Protein AF-0000000085013659 (afdb_homodimer)

Nearest PDB structures (foldseek):
  4tq3-assembly1_A  TM=6.970E-01  e=4.248E-05  Archaeoglobus fulgidus DSM 4304
  4tq4-assembly3_C  TM=6.842E-01  e=4.248E-05  Archaeoglobus fulgidus DSM 4304
  4tq5-assembly1_A  TM=7.243E-01  e=3.484E-04  Archaeoglobus fulgidus DSM 4304
  4tq6-assembly2_B  TM=6.553E-01  e=1.242E-04  Archaeoglobus fulgidus DSM 4304
  4tq6-assembly1_A  TM=6.505E-01  e=8.288E-04  Archaeoglobus fulgidus DSM 4304

Organism: Deinococcus geothermalis (strain DSM 11300 / CIP 105573 / AG-3a) (NCBI:txid319795)

Structure (mmCIF, N/CA/C/O backbone):
data_AF-0000000085013659-model_v1
#
loop_
_entity.id
_entity.type
_entity.pdbx_description
1 polymer 'Lycopene elongase'
#
loop_
_atom_site.group_PDB
_atom_site.id
_atom_site.type_symbol
_atom_site.label_atom_id
_atom_site.label_alt_id
_atom_site.label_comp_id
_atom_site.label_asym_id
_atom_site.label_entity_id
_atom_site.label_seq_id
_atom_site.pdbx_PDB_ins_code
_atom_site.Cartn_x
_atom_site.Cartn_y
_atom_site.Cartn_z
_atom_site.occupancy
_atom_site.B_iso_or_equiv
_atom_site.auth_seq_id
_atom_site.auth_comp_id
_atom_site.auth_asym_id
_atom_site.auth_atom_id
_atom_site.pdbx_PDB_model_num
ATOM 1 N N . MET A 1 1 ? -22.797 16.391 44.75 1 25.23 1 MET A N 1
ATOM 2 C CA . MET A 1 1 ? -21.688 16.531 43.812 1 25.23 1 MET A CA 1
ATOM 3 C C . MET A 1 1 ? -21.375 15.203 43.125 1 25.23 1 MET A C 1
ATOM 5 O O . MET A 1 1 ? -21.062 14.219 43.781 1 25.23 1 MET A O 1
ATOM 9 N N . ARG A 1 2 ? -21.969 14.898 42.031 1 40.66 2 ARG A N 1
ATOM 10 C CA . ARG A 1 2 ? -21.703 13.656 41.312 1 40.66 2 ARG A CA 1
ATOM 11 C C . ARG A 1 2 ? -20.219 13.492 41.031 1 40.66 2 ARG A C 1
ATOM 13 O O . ARG A 1 2 ? -19.547 14.438 40.594 1 40.66 2 ARG A O 1
ATOM 20 N N . PRO A 1 3 ? -19.656 12.555 41.625 1 37.06 3 PRO A N 1
ATOM 21 C CA . PRO A 1 3 ? -18.234 12.43 41.375 1 37.06 3 PRO A CA 1
ATOM 22 C C . PRO A 1 3 ? -17.875 12.672 39.906 1 37.06 3 PRO A C 1
ATOM 24 O O . PRO A 1 3 ? -18.703 12.406 39 1 37.06 3 PRO A O 1
ATOM 27 N N . LEU A 1 4 ? -17.078 13.695 39.594 1 38.84 4 LEU A N 1
ATOM 28 C CA . LEU A 1 4 ? -16.531 13.898 38.25 1 38.84 4 LEU A CA 1
ATOM 29 C C . LEU A 1 4 ? -15.953 12.594 37.688 1 38.84 4 LEU A C 1
ATOM 31 O O . LEU A 1 4 ? -14.961 12.078 38.219 1 38.84 4 LEU A O 1
ATOM 35 N N . THR A 1 5 ? -16.703 11.641 37.438 1 41.66 5 THR A N 1
ATOM 36 C CA . THR A 1 5 ? -16.188 10.445 36.75 1 41.66 5 THR A CA 1
ATOM 37 C C . THR A 1 5 ? -15.141 10.828 35.719 1 41.66 5 THR A C 1
ATOM 39 O O . THR A 1 5 ? -15.391 11.695 34.875 1 41.66 5 THR A O 1
ATOM 42 N N . LEU A 1 6 ? -13.914 10.789 36.031 1 45.34 6 LEU A N 1
ATOM 43 C CA . LEU A 1 6 ? -12.828 10.969 35.062 1 45.34 6 LEU A CA 1
ATOM 44 C C . LEU A 1 6 ? -13.188 10.367 33.719 1 45.34 6 LEU A C 1
ATOM 46 O O . LEU A 1 6 ? -13.742 9.266 33.656 1 45.34 6 LEU A O 1
ATOM 50 N N . PRO A 1 7 ? -13.383 11.234 32.812 1 53.53 7 PRO A N 1
ATOM 51 C CA . PRO A 1 7 ? -13.758 10.688 31.484 1 53.53 7 PRO A CA 1
ATOM 52 C C . PRO A 1 7 ? -12.953 9.445 31.109 1 53.53 7 PRO A C 1
ATOM 54 O O . PRO A 1 7 ? -11.781 9.336 31.469 1 53.53 7 PRO A O 1
ATOM 57 N N . ALA A 1 8 ? -13.508 8.43 30.984 1 61.38 8 ALA A N 1
ATOM 58 C CA . ALA A 1 8 ? -12.969 7.125 30.609 1 61.38 8 ALA A CA 1
ATOM 59 C C . ALA A 1 8 ? -11.93 7.266 29.5 1 61.38 8 ALA A C 1
ATOM 61 O O . ALA A 1 8 ? -12.125 8.016 28.547 1 61.38 8 ALA A O 1
ATOM 62 N N . ARG A 1 9 ? -10.602 7.043 29.844 1 81.69 9 ARG A N 1
ATOM 63 C CA . ARG A 1 9 ? -9.477 7.066 28.906 1 81.69 9 ARG A CA 1
ATOM 64 C C . ARG A 1 9 ? -9.766 6.207 27.672 1 81.69 9 ARG A C 1
ATOM 66 O O . ARG A 1 9 ? -10.336 5.121 27.797 1 81.69 9 ARG A O 1
ATOM 73 N N . LEU A 1 10 ? -9.555 6.836 26.531 1 87.62 10 LEU A N 1
ATOM 74 C CA . LEU A 1 10 ? -9.711 6.109 25.266 1 87.62 10 LEU A CA 1
ATOM 75 C C . LEU A 1 10 ? -8.648 5.027 25.125 1 87.62 10 LEU A C 1
ATOM 77 O O . LEU A 1 10 ? -7.449 5.316 25.219 1 87.62 10 LEU A O 1
ATOM 81 N N . PRO A 1 11 ? -9.039 3.828 25.047 1 88.75 11 PRO A N 1
ATOM 82 C CA . PRO A 1 11 ? -8.055 2.748 24.922 1 88.75 11 PRO A CA 1
ATOM 83 C C . PRO A 1 11 ? -7.156 2.92 23.703 1 88.75 11 PRO A C 1
ATOM 85 O O . PRO A 1 11 ? -7.562 3.52 22.703 1 88.75 11 PRO A O 1
ATOM 88 N N . LEU A 1 12 ? -5.934 2.377 23.781 1 89.56 12 LEU A N 1
ATOM 89 C CA . LEU A 1 12 ? -4.93 2.473 22.719 1 89.56 12 LEU A CA 1
ATOM 90 C C . LEU A 1 12 ? -5.461 1.899 21.406 1 89.56 12 LEU A C 1
ATOM 92 O O . LEU A 1 12 ? -5.227 2.465 20.344 1 89.56 12 LEU A O 1
ATOM 96 N N . ARG A 1 13 ? -6.121 0.868 21.5 1 83.81 13 ARG A N 1
ATOM 97 C CA . ARG A 1 13 ? -6.66 0.223 20.312 1 83.81 13 ARG A CA 1
ATOM 98 C C . ARG A 1 13 ? -7.609 1.156 19.562 1 83.81 13 ARG A C 1
ATOM 100 O O . ARG A 1 13 ? -7.652 1.157 18.328 1 83.81 13 ARG A O 1
ATOM 107 N N . ARG A 1 14 ? -8.383 1.853 20.266 1 86.88 14 ARG A N 1
ATOM 108 C CA . ARG A 1 14 ? -9.32 2.799 19.672 1 86.88 14 ARG A CA 1
ATOM 109 C C . ARG A 1 14 ? -8.586 3.986 19.062 1 86.88 14 ARG A C 1
ATOM 111 O O . ARG A 1 14 ? -8.945 4.457 17.984 1 86.88 14 ARG A O 1
ATOM 118 N N . MET A 1 15 ? -7.586 4.438 19.781 1 92.94 15 MET A N 1
ATOM 119 C CA . MET A 1 15 ? -6.766 5.523 19.25 1 92.94 15 MET A CA 1
ATOM 120 C C . MET A 1 15 ? -6.117 5.121 17.922 1 92.94 15 MET A C 1
ATOM 122 O O . MET A 1 15 ? -6.07 5.91 16.984 1 92.94 15 MET A O 1
ATOM 126 N N . LEU A 1 16 ? -5.676 3.895 17.859 1 90.81 16 LEU A N 1
ATOM 127 C CA . LEU A 1 16 ? -5.059 3.377 16.641 1 90.81 16 LEU A CA 1
ATOM 128 C C . LEU A 1 16 ? -6.082 3.289 15.508 1 90.81 16 LEU A C 1
ATOM 130 O O . LEU A 1 16 ? -5.781 3.643 14.367 1 90.81 16 LEU A O 1
ATOM 134 N N . ALA A 1 17 ? -7.238 2.896 15.844 1 87.38 17 ALA A N 1
ATOM 135 C CA . ALA A 1 17 ? -8.289 2.811 14.836 1 87.38 17 ALA A CA 1
ATOM 136 C C . ALA A 1 17 ? -8.633 4.191 14.281 1 87.38 17 ALA A C 1
ATOM 138 O O . ALA A 1 17 ? -8.758 4.367 13.07 1 87.38 17 ALA A O 1
ATOM 139 N N . VAL A 1 18 ? -8.727 5.125 15.141 1 91.44 18 VAL A N 1
ATOM 140 C CA . VAL A 1 18 ? -9.078 6.488 14.766 1 91.44 18 VAL A CA 1
ATOM 141 C C . VAL A 1 18 ? -7.961 7.094 13.914 1 91.44 18 VAL A C 1
ATOM 143 O O . VAL A 1 18 ? -8.219 7.859 12.984 1 91.44 18 VAL A O 1
ATOM 146 N N . SER A 1 19 ? -6.734 6.715 14.172 1 95.19 19 SER A N 1
ATOM 147 C CA . SER A 1 19 ? -5.582 7.312 13.508 1 95.19 19 SER A CA 1
ATOM 148 C C . SER A 1 19 ? -5.395 6.73 12.109 1 95.19 19 SER A C 1
ATOM 150 O O . SER A 1 19 ? -4.59 7.238 11.32 1 95.19 19 SER A O 1
ATOM 152 N N . ARG A 1 20 ? -6.008 5.641 11.758 1 92.12 20 ARG A N 1
ATOM 153 C CA . ARG A 1 20 ? -6.008 5.055 10.422 1 92.12 20 ARG A CA 1
ATOM 154 C C . ARG A 1 20 ? -4.594 4.695 9.984 1 92.12 20 ARG A C 1
ATOM 156 O O . ARG A 1 20 ? -4.086 5.242 9 1 92.12 20 ARG A O 1
ATOM 163 N N . PRO A 1 21 ? -4.066 3.676 10.547 1 93.12 21 PRO A N 1
ATOM 164 C CA . PRO A 1 21 ? -2.662 3.318 10.328 1 93.12 21 PRO A CA 1
ATOM 165 C C . PRO A 1 21 ? -2.342 3.082 8.852 1 93.12 21 PRO A C 1
ATOM 167 O O . PRO A 1 21 ? -1.226 3.361 8.406 1 93.12 21 PRO A O 1
ATOM 170 N N . ALA A 1 22 ? -3.277 2.652 8.047 1 90.81 22 ALA A N 1
ATOM 171 C CA . ALA A 1 22 ? -3.049 2.387 6.633 1 90.81 22 ALA A CA 1
ATOM 172 C C . ALA A 1 22 ? -2.66 3.662 5.891 1 90.81 22 ALA A C 1
ATOM 174 O O . ALA A 1 22 ? -2.051 3.605 4.82 1 90.81 22 ALA A O 1
ATOM 175 N N . LEU A 1 23 ? -2.936 4.793 6.488 1 95 23 LEU A N 1
ATOM 176 C CA . LEU A 1 23 ? -2.736 6.059 5.797 1 95 23 LEU A CA 1
ATOM 177 C C . LEU A 1 23 ? -1.517 6.793 6.344 1 95 23 LEU A C 1
ATOM 179 O O . LEU A 1 23 ? -1.165 7.871 5.859 1 95 23 LEU A O 1
ATOM 183 N N . TRP A 1 24 ? -0.796 6.156 7.293 1 96.5 24 TRP A N 1
ATOM 184 C CA . TRP A 1 24 ? 0.339 6.816 7.93 1 96.5 24 TRP A CA 1
ATOM 185 C C . TRP A 1 24 ? 1.454 7.074 6.922 1 96.5 24 TRP A C 1
ATOM 187 O O . TRP A 1 24 ? 2.305 7.941 7.137 1 96.5 24 TRP A O 1
ATOM 197 N N . VAL A 1 25 ? 1.409 6.305 5.797 1 96.62 25 VAL A N 1
ATOM 198 C CA . VAL A 1 25 ? 2.426 6.484 4.77 1 96.62 25 VAL A CA 1
ATOM 199 C C . VAL A 1 25 ? 2.379 7.918 4.242 1 96.62 25 VAL A C 1
ATOM 201 O O . VAL A 1 25 ? 3.404 8.477 3.842 1 96.62 25 VAL A O 1
ATOM 204 N N . ASN A 1 26 ? 1.246 8.57 4.324 1 97.12 26 ASN A N 1
ATOM 205 C CA . ASN A 1 26 ? 1.078 9.922 3.797 1 97.12 26 ASN A CA 1
ATOM 206 C C . ASN A 1 26 ? 1.789 10.953 4.664 1 97.12 26 ASN A C 1
ATOM 208 O O . ASN A 1 26 ? 2.008 12.086 4.234 1 97.12 26 ASN A O 1
ATOM 212 N N . THR A 1 27 ? 2.111 10.609 5.883 1 98.06 27 THR A N 1
ATOM 213 C CA . THR A 1 27 ? 2.814 11.523 6.781 1 98.06 27 THR A CA 1
ATOM 214 C C . THR A 1 27 ? 4.238 11.039 7.035 1 98.06 27 THR A C 1
ATOM 216 O O . THR A 1 27 ? 5.203 11.711 6.664 1 98.06 27 THR A O 1
ATOM 219 N N . VAL A 1 28 ? 4.371 9.82 7.434 1 97.44 28 VAL A N 1
ATOM 220 C CA . VAL A 1 28 ? 5.684 9.258 7.738 1 97.44 28 VAL A CA 1
ATOM 221 C C . VAL A 1 28 ? 6.488 9.102 6.449 1 97.44 28 VAL A C 1
ATOM 223 O O . VAL A 1 28 ? 7.688 9.398 6.422 1 97.44 28 VAL A O 1
ATOM 226 N N . GLY A 1 29 ? 5.855 8.609 5.441 1 97.62 29 GLY A N 1
ATOM 227 C CA . GLY A 1 29 ? 6.527 8.414 4.168 1 97.62 29 GLY A CA 1
ATOM 228 C C . GLY A 1 29 ? 7.066 9.703 3.574 1 97.62 29 GLY A C 1
ATOM 229 O O . GLY A 1 29 ? 8.148 9.711 2.979 1 97.62 29 GLY A O 1
ATOM 230 N N . THR A 1 30 ? 6.328 10.742 3.752 1 98.12 30 THR A N 1
ATOM 231 C CA . THR A 1 30 ? 6.75 12.047 3.254 1 98.12 30 THR A CA 1
ATOM 232 C C . THR A 1 30 ? 7.992 12.531 4 1 98.12 30 THR A C 1
ATOM 234 O O . THR A 1 30 ? 8.906 13.094 3.395 1 98.12 30 THR A O 1
ATOM 237 N N . LEU A 1 31 ? 8.031 12.32 5.277 1 98.56 31 LEU A N 1
ATOM 238 C CA . LEU A 1 31 ? 9.203 12.695 6.059 1 98.56 31 LEU A CA 1
ATOM 239 C C . LEU A 1 31 ? 10.43 11.898 5.621 1 98.56 31 LEU A C 1
ATOM 241 O O . LEU A 1 31 ? 11.516 12.461 5.461 1 98.56 31 LEU A O 1
ATOM 245 N N . VAL A 1 32 ? 10.281 10.617 5.43 1 97.88 32 VAL A N 1
ATOM 246 C CA . VAL A 1 32 ? 11.383 9.742 5.051 1 97.88 32 VAL A CA 1
ATOM 247 C C . VAL A 1 32 ? 11.922 10.148 3.68 1 97.88 32 VAL A C 1
ATOM 249 O O . VAL A 1 32 ? 13.133 10.219 3.477 1 97.88 32 VAL A O 1
ATOM 252 N N . THR A 1 33 ? 11.039 10.43 2.811 1 97.81 33 THR A N 1
ATOM 253 C CA . THR A 1 33 ? 11.461 10.883 1.489 1 97.81 33 THR A CA 1
ATOM 254 C C . THR A 1 33 ? 12.242 12.188 1.587 1 97.81 33 THR A C 1
ATOM 256 O O . THR A 1 33 ? 13.25 12.367 0.896 1 97.81 33 THR A O 1
ATOM 259 N N . GLY A 1 34 ? 11.766 13.078 2.465 1 98.31 34 GLY A N 1
ATOM 260 C CA . GLY A 1 34 ? 12.492 14.312 2.699 1 98.31 34 GLY A CA 1
ATOM 261 C C . GLY A 1 34 ? 13.883 14.086 3.25 1 98.31 34 GLY A C 1
ATOM 262 O O . GLY A 1 34 ? 14.828 14.781 2.869 1 98.31 34 GLY A O 1
ATOM 263 N N . LEU A 1 35 ? 13.977 13.164 4.129 1 98 35 LEU A N 1
ATOM 264 C CA . LEU A 1 35 ? 15.289 12.812 4.676 1 98 35 LEU A CA 1
ATOM 265 C C . LEU A 1 35 ? 16.219 12.336 3.574 1 98 35 LEU A C 1
ATOM 267 O O . LEU A 1 35 ? 17.375 12.773 3.494 1 98 35 LEU A O 1
ATOM 271 N N . TRP A 1 36 ? 15.703 11.492 2.732 1 97.19 36 TRP A N 1
ATOM 272 C CA . TRP A 1 36 ? 16.516 10.969 1.643 1 97.19 36 TRP A CA 1
ATOM 273 C C . TRP A 1 36 ? 16.891 12.07 0.661 1 97.19 36 TRP A C 1
ATOM 275 O O . TRP A 1 36 ? 18.031 12.133 0.202 1 97.19 36 TRP A O 1
ATOM 285 N N . LEU A 1 37 ? 16.016 12.961 0.4 1 97 37 LEU A N 1
ATOM 286 C CA . LEU A 1 37 ? 16.266 14.047 -0.542 1 97 37 LEU A CA 1
ATOM 287 C C . LEU A 1 37 ? 17.266 15.047 0.032 1 97 37 LEU A C 1
ATOM 289 O O . LEU A 1 37 ? 17.859 15.82 -0.71 1 97 37 LEU A O 1
ATOM 293 N N . SER A 1 38 ? 17.391 15.016 1.34 1 96.44 38 SER A N 1
ATOM 294 C CA . SER A 1 38 ? 18.359 15.898 1.979 1 96.44 38 SER A CA 1
ATOM 295 C C . SER A 1 38 ? 19.766 15.289 1.973 1 96.44 38 SER A C 1
ATOM 297 O O . SER A 1 38 ? 20.719 15.906 2.441 1 96.44 38 SER A O 1
ATOM 299 N N . GLY A 1 39 ? 19.828 14.078 1.529 1 94.38 39 GLY A N 1
ATOM 300 C CA . GLY A 1 39 ? 21.141 13.445 1.377 1 94.38 39 GLY A CA 1
ATOM 301 C C . GLY A 1 39 ? 21.453 12.461 2.484 1 94.38 39 GLY A C 1
ATOM 302 O O . GLY A 1 39 ? 22.578 11.945 2.559 1 94.38 39 GLY A O 1
ATOM 303 N N . HIS A 1 40 ? 20.438 12.25 3.309 1 93.62 40 HIS A N 1
ATOM 304 C CA . HIS A 1 40 ? 20.656 11.336 4.422 1 93.62 40 HIS A CA 1
ATOM 305 C C . HIS A 1 40 ? 19.797 10.086 4.297 1 93.62 40 HIS A C 1
ATOM 307 O O . HIS A 1 40 ? 18.562 10.18 4.211 1 93.62 40 HIS A O 1
ATOM 313 N N . LEU A 1 41 ? 20.422 8.984 4.297 1 91.25 41 LEU A N 1
ATOM 314 C CA . LEU A 1 41 ? 19.672 7.734 4.332 1 91.25 41 LEU A CA 1
ATOM 315 C C . LEU A 1 41 ? 19.078 7.5 5.715 1 91.25 41 LEU A C 1
ATOM 317 O O . LEU A 1 41 ? 17.922 7.094 5.836 1 91.25 41 LEU A O 1
ATOM 321 N N . LEU A 1 42 ? 19.875 7.734 6.648 1 89.44 42 LEU A N 1
ATOM 322 C CA . LEU A 1 42 ? 19.516 7.645 8.062 1 89.44 42 LEU A CA 1
ATOM 323 C C . LEU A 1 42 ? 20.125 8.805 8.852 1 89.44 42 LEU A C 1
ATOM 325 O O . LEU A 1 42 ? 21.031 9.477 8.367 1 89.44 42 LEU A O 1
ATOM 329 N N . THR A 1 43 ? 19.5 9.109 9.922 1 94.94 43 THR A N 1
ATOM 330 C CA . THR A 1 43 ? 20.047 10.117 10.82 1 94.94 43 THR A CA 1
ATOM 331 C C . THR A 1 43 ? 19.75 9.758 12.273 1 94.94 43 THR A C 1
ATOM 333 O O . THR A 1 43 ? 18.812 9.016 12.562 1 94.94 43 THR A O 1
ATOM 336 N N . LEU A 1 44 ? 20.625 10.172 13.133 1 95.25 44 LEU A N 1
ATOM 337 C CA . LEU A 1 44 ? 20.422 9.977 14.562 1 95.25 44 LEU A CA 1
ATOM 338 C C . LEU A 1 44 ? 20.078 11.297 15.25 1 95.25 44 LEU A C 1
ATOM 340 O O . LEU A 1 44 ? 20.031 11.367 16.484 1 95.25 44 LEU A O 1
ATOM 344 N N . GLN A 1 45 ? 19.859 12.273 14.43 1 96.81 45 GLN A N 1
ATOM 345 C CA . GLN A 1 45 ? 19.469 13.562 14.992 1 96.81 45 GLN A CA 1
ATOM 346 C C . GLN A 1 45 ? 18.156 13.438 15.773 1 96.81 45 GLN A C 1
ATOM 348 O O . GLN A 1 45 ? 17.141 13.023 15.227 1 96.81 45 GLN A O 1
ATOM 353 N N . PRO A 1 46 ? 18.125 13.773 17.016 1 97.62 46 PRO A N 1
ATOM 354 C CA . PRO A 1 46 ? 16.969 13.531 17.891 1 97.62 46 PRO A CA 1
ATOM 355 C C . PRO A 1 46 ? 15.703 14.211 17.391 1 97.62 46 PRO A C 1
ATOM 357 O O . PRO A 1 46 ? 14.609 13.656 17.547 1 97.62 46 PRO A O 1
ATOM 360 N N . GLY A 1 47 ? 15.836 15.375 16.891 1 98.12 47 GLY A N 1
ATOM 361 C CA . GLY A 1 47 ? 14.672 16.062 16.359 1 98.12 47 GLY A CA 1
ATOM 362 C C . GLY A 1 47 ? 13.984 15.305 15.242 1 98.12 47 GLY A C 1
ATOM 363 O O . GLY A 1 47 ? 12.758 15.18 15.234 1 98.12 47 GLY A O 1
ATOM 364 N N . VAL A 1 48 ? 14.82 14.812 14.312 1 98.12 48 VAL A N 1
ATOM 365 C CA . VAL A 1 48 ? 14.258 14.094 13.172 1 98.12 48 VAL A CA 1
ATOM 366 C C . VAL A 1 48 ? 13.688 12.758 13.641 1 98.12 48 VAL A C 1
ATOM 368 O O . VAL A 1 48 ? 12.633 12.32 13.164 1 98.12 48 VAL A O 1
ATOM 371 N N . LEU A 1 49 ? 14.336 12.133 14.547 1 98.12 49 LEU A N 1
ATOM 372 C CA . LEU A 1 49 ? 13.844 10.875 15.102 1 98.12 49 LEU A CA 1
ATOM 373 C C . LEU A 1 49 ? 12.508 11.078 15.805 1 98.12 49 LEU A C 1
ATOM 375 O O . LEU A 1 49 ? 11.594 10.266 15.648 1 98.12 49 LEU A O 1
ATOM 379 N N . LEU A 1 50 ? 12.414 12.109 16.578 1 98.56 50 LEU A N 1
ATOM 380 C CA . LEU A 1 50 ? 11.164 12.406 17.281 1 98.56 50 LEU A CA 1
ATOM 381 C C . LEU A 1 50 ? 10.062 12.75 16.281 1 98.56 50 LEU A C 1
ATOM 383 O O . LEU A 1 50 ? 8.891 12.422 16.516 1 98.56 50 LEU A O 1
ATOM 387 N N . LEU A 1 51 ? 10.445 13.461 15.203 1 98.69 51 LEU A N 1
ATOM 388 C CA . LEU A 1 51 ? 9.484 13.742 14.148 1 98.69 51 LEU A CA 1
ATOM 389 C C . LEU A 1 51 ? 8.906 12.445 13.57 1 98.69 51 LEU A C 1
ATOM 391 O O . LEU A 1 51 ? 7.711 12.359 13.297 1 98.69 51 LEU A O 1
ATOM 395 N N . LEU A 1 52 ? 9.766 11.5 13.328 1 98.12 52 LEU A N 1
ATOM 396 C CA . LEU A 1 52 ? 9.336 10.219 12.789 1 98.12 52 LEU A CA 1
ATOM 397 C C . LEU A 1 52 ? 8.281 9.578 13.695 1 98.12 52 LEU A C 1
ATOM 399 O O . LEU A 1 52 ? 7.258 9.086 13.211 1 98.12 52 LEU A O 1
ATOM 403 N N . VAL A 1 53 ? 8.477 9.625 14.961 1 98.06 53 VAL A N 1
ATOM 404 C CA . VAL A 1 53 ? 7.535 9.055 15.922 1 98.06 53 VAL A CA 1
ATOM 405 C C . VAL A 1 53 ? 6.258 9.891 15.945 1 98.06 53 VAL A C 1
ATOM 407 O O . VAL A 1 53 ? 5.152 9.344 15.93 1 98.06 53 VAL A O 1
ATOM 410 N N . TYR A 1 54 ? 6.398 11.141 15.969 1 98.75 54 TYR A N 1
ATOM 411 C CA . TYR A 1 54 ? 5.266 12.055 16.078 1 98.75 54 TYR A CA 1
ATOM 412 C C . TYR A 1 54 ? 4.312 11.875 14.898 1 98.75 54 TYR A C 1
ATOM 414 O O . TYR A 1 54 ? 3.094 11.938 15.062 1 98.75 54 TYR A O 1
ATOM 422 N N . LEU A 1 55 ? 4.879 11.648 13.703 1 98.62 55 LEU A N 1
ATOM 423 C CA . LEU A 1 55 ? 4.082 11.609 12.477 1 98.62 55 LEU A CA 1
ATOM 424 C C . LEU A 1 55 ? 3.4 10.258 12.312 1 98.62 55 LEU A C 1
ATOM 426 O O . LEU A 1 55 ? 2.736 10.008 11.305 1 98.62 55 LEU A O 1
ATOM 430 N N . THR A 1 56 ? 3.52 9.391 13.281 1 97.62 56 THR A N 1
ATOM 431 C CA . THR A 1 56 ? 2.752 8.148 13.32 1 97.62 56 THR A CA 1
ATOM 432 C C . THR A 1 56 ? 1.448 8.344 14.086 1 97.62 56 THR A C 1
ATOM 434 O O . THR A 1 56 ? 0.545 9.047 13.617 1 97.62 56 THR A O 1
ATOM 437 N N . LEU A 1 57 ? 1.348 7.879 15.266 1 97.44 57 LEU A N 1
ATOM 438 C CA . LEU A 1 57 ? 0.096 7.836 16.016 1 97.44 57 LEU A CA 1
ATOM 439 C C . LEU A 1 57 ? -0.316 9.234 16.453 1 97.44 57 LEU A C 1
ATOM 441 O O . LEU A 1 57 ? -1.44 9.672 16.203 1 97.44 57 LEU A O 1
ATOM 445 N N . PRO A 1 58 ? 0.555 10.055 17.094 1 98.44 58 PRO A N 1
ATOM 446 C CA . PRO A 1 58 ? 0.073 11.328 17.625 1 98.44 58 PRO A CA 1
ATOM 447 C C . PRO A 1 58 ? -0.481 12.25 16.547 1 98.44 58 PRO A C 1
ATOM 449 O O . PRO A 1 58 ? -1.589 12.773 16.688 1 98.44 58 PRO A O 1
ATOM 452 N N . PHE A 1 59 ? 0.259 12.43 15.516 1 98.75 59 PHE A N 1
ATOM 453 C CA . PHE A 1 59 ? -0.108 13.367 14.461 1 98.75 59 PHE A CA 1
ATOM 454 C C . PHE A 1 59 ? -1.347 12.883 13.711 1 98.75 59 PHE A C 1
ATOM 456 O O . PHE A 1 59 ? -2.246 13.672 13.414 1 98.75 59 PHE A O 1
ATOM 463 N N . ASN A 1 60 ? -1.407 11.602 13.43 1 98.31 60 ASN A N 1
ATOM 464 C CA . ASN A 1 60 ? -2.549 11.078 12.688 1 98.31 60 ASN A CA 1
ATOM 465 C C . ASN A 1 60 ? -3.797 11 13.562 1 98.31 60 ASN A C 1
ATOM 467 O O . ASN A 1 60 ? -4.918 11.109 13.062 1 98.31 60 ASN A O 1
ATOM 471 N N . LEU A 1 61 ? -3.604 10.805 14.844 1 97.62 61 LEU A N 1
ATOM 472 C CA . LEU A 1 61 ? -4.742 10.922 15.75 1 97.62 61 LEU A CA 1
ATOM 473 C C . LEU A 1 61 ? -5.316 12.336 15.711 1 97.62 61 LEU A C 1
ATOM 475 O O . LEU A 1 61 ? -6.531 12.516 15.82 1 97.62 61 LEU A O 1
ATOM 479 N N . LEU A 1 62 ? -4.434 13.273 15.648 1 98.06 62 LEU A N 1
ATOM 480 C CA . LEU A 1 62 ? -4.879 14.656 15.523 1 98.06 62 LEU A CA 1
ATOM 481 C C . LEU A 1 62 ? -5.629 14.875 14.219 1 98.06 62 LEU A C 1
ATOM 483 O O . LEU A 1 62 ? -6.738 15.422 14.211 1 98.06 62 LEU A O 1
ATOM 487 N N . ILE A 1 63 ? -5.086 14.453 13.094 1 97.44 63 ILE A N 1
ATOM 488 C CA . ILE A 1 63 ? -5.664 14.672 11.773 1 97.44 63 ILE A CA 1
ATOM 489 C C . ILE A 1 63 ? -7.043 14.023 11.703 1 97.44 63 ILE A C 1
ATOM 491 O O . ILE A 1 63 ? -8.047 14.711 11.469 1 97.44 63 ILE A O 1
ATOM 495 N N . TYR A 1 64 ? -7.109 12.805 11.945 1 94.94 64 TYR A N 1
ATOM 496 C CA . TYR A 1 64 ? -8.336 12.047 11.711 1 94.94 64 TYR A CA 1
ATOM 497 C C . TYR A 1 64 ? -9.258 12.133 12.922 1 94.94 64 TYR A C 1
ATOM 499 O O . TYR A 1 64 ? -10.484 12.07 12.781 1 94.94 64 TYR A O 1
ATOM 507 N N . GLY A 1 65 ? -8.695 12.25 14.094 1 95.19 65 GLY A N 1
ATOM 508 C CA . GLY A 1 65 ? -9.508 12.422 15.289 1 95.19 65 GLY A CA 1
ATOM 509 C C . GLY A 1 65 ? -10.312 13.703 15.289 1 95.19 65 GLY A C 1
ATOM 510 O O . GLY A 1 65 ? -11.5 13.703 15.617 1 95.19 65 GLY A O 1
ATOM 511 N N . LEU A 1 66 ? -9.641 14.789 14.953 1 94.81 66 LEU A N 1
ATOM 512 C CA . LEU A 1 66 ? -10.352 16.062 14.875 1 94.81 66 LEU A CA 1
ATOM 513 C C . LEU A 1 66 ? -11.445 16 13.812 1 94.81 66 LEU A C 1
ATOM 515 O O . LEU A 1 66 ? -12.531 16.562 14.008 1 94.81 66 LEU A O 1
ATOM 519 N N . ASN A 1 67 ? -11.117 15.344 12.766 1 92.06 67 ASN A N 1
ATOM 520 C CA . ASN A 1 67 ? -12.109 15.172 11.711 1 92.06 67 ASN A CA 1
ATOM 521 C C . ASN A 1 67 ? -13.312 14.375 12.195 1 92.06 67 ASN A C 1
ATOM 523 O O . ASN A 1 67 ? -14.461 14.773 11.961 1 92.06 67 ASN A O 1
ATOM 527 N N . ASP A 1 68 ? -13.062 13.32 12.844 1 90.06 68 ASP A N 1
ATOM 528 C CA . ASP A 1 68 ? -14.133 12.484 13.383 1 90.06 68 ASP A CA 1
ATOM 529 C C . ASP A 1 68 ? -14.938 13.234 14.445 1 90.06 68 ASP A C 1
ATOM 531 O O . ASP A 1 68 ? -16.156 13.07 14.539 1 90.06 68 ASP A O 1
ATOM 535 N N . LEU A 1 69 ? -14.32 14.023 15.25 1 89.69 69 LEU A N 1
ATOM 536 C CA . LEU A 1 69 ? -14.984 14.812 16.281 1 89.69 69 LEU A CA 1
ATOM 537 C C . LEU A 1 69 ? -15.93 15.836 15.656 1 89.69 69 LEU A C 1
ATOM 539 O O . LEU A 1 69 ? -17.047 16.016 16.141 1 89.69 69 LEU A O 1
ATOM 543 N N . ALA A 1 70 ? -15.484 16.391 14.672 1 87.81 70 ALA A N 1
ATOM 544 C CA . ALA A 1 70 ? -16.281 17.422 14.016 1 87.81 70 ALA A CA 1
ATOM 545 C C . ALA A 1 70 ? -17.469 16.828 13.289 1 87.81 70 ALA A C 1
ATOM 547 O O . ALA A 1 70 ? -18.531 17.453 13.172 1 87.81 70 ALA A O 1
ATOM 548 N N . ASP A 1 71 ? -17.328 15.609 12.812 1 83.06 71 ASP A N 1
ATOM 549 C CA . ASP A 1 71 ? -18.375 14.953 12.031 1 83.06 71 ASP A CA 1
ATOM 550 C C . ASP A 1 71 ? -19.328 14.172 12.938 1 83.06 71 ASP A C 1
ATOM 552 O O . ASP A 1 71 ? -20.266 13.531 12.453 1 83.06 71 ASP A O 1
ATOM 556 N N . ARG A 1 72 ? -19.172 14.148 14.117 1 75.19 72 ARG A N 1
ATOM 557 C CA . ARG A 1 72 ? -19.875 13.281 15.055 1 75.19 72 ARG A CA 1
ATOM 558 C C . ARG A 1 72 ? -21.375 13.469 14.938 1 75.19 72 ARG A C 1
ATOM 560 O O . ARG A 1 72 ? -22.141 12.492 14.953 1 75.19 72 ARG A O 1
ATOM 567 N N . GLU A 1 73 ? -21.75 14.656 14.859 1 63.94 73 GLU A N 1
ATOM 568 C CA . GLU A 1 73 ? -23.188 14.875 14.773 1 63.94 73 GLU A CA 1
ATOM 569 C C . GLU A 1 73 ? -23.75 14.367 13.453 1 63.94 73 GLU A C 1
ATOM 571 O O . GLU A 1 73 ? -24.828 13.758 13.422 1 63.94 73 GLU A O 1
ATOM 576 N N . GLU A 1 74 ? -23.016 14.547 12.414 1 62.12 74 GLU A N 1
ATOM 577 C CA . GLU A 1 74 ? -23.453 14.086 11.102 1 62.12 74 GLU A CA 1
ATOM 578 C C . GLU A 1 74 ? -23.344 12.57 10.992 1 62.12 74 GLU A C 1
ATOM 580 O O . GLU A 1 74 ? -24.203 11.93 10.367 1 62.12 74 GLU A O 1
ATOM 585 N N . ASP A 1 75 ? -22.406 12.008 11.578 1 60.69 75 ASP A N 1
ATOM 586 C CA . ASP A 1 75 ? -22.172 10.57 11.508 1 60.69 75 ASP A CA 1
ATOM 587 C C . ASP A 1 75 ? -23.234 9.805 12.289 1 60.69 75 ASP A C 1
ATOM 589 O O . ASP A 1 75 ? -23.594 8.68 11.914 1 60.69 75 ASP A O 1
ATOM 593 N N . ALA A 1 76 ? -23.719 10.344 13.242 1 56.91 76 ALA A N 1
ATOM 594 C CA . ALA A 1 76 ? -24.781 9.742 14.039 1 56.91 76 ALA A CA 1
ATOM 595 C C . ALA A 1 76 ? -26.047 9.578 13.219 1 56.91 76 ALA A C 1
ATOM 597 O O . ALA A 1 76 ? -26.844 8.672 13.469 1 56.91 76 ALA A O 1
ATOM 598 N N . LEU A 1 77 ? -26.094 10.375 12.273 1 51.16 77 LEU A N 1
ATOM 599 C CA . LEU A 1 77 ? -27.297 10.32 11.445 1 51.16 77 LEU A CA 1
ATOM 600 C C . LEU A 1 77 ? -27.094 9.383 10.258 1 51.16 77 LEU A C 1
ATOM 602 O O . LEU A 1 77 ? -28.078 8.977 9.617 1 51.16 77 LEU A O 1
ATOM 606 N N . SER A 1 78 ? -25.953 9.188 9.969 1 51.41 78 SER A N 1
ATOM 607 C CA . SER A 1 78 ? -25.672 8.438 8.742 1 51.41 78 SER A CA 1
ATOM 608 C C . SER A 1 78 ? -25.375 6.977 9.047 1 51.41 78 SER A C 1
ATOM 610 O O . SER A 1 78 ? -24.656 6.672 10.008 1 51.41 78 SER A O 1
ATOM 612 N N . ALA A 1 79 ? -26.234 6.168 8.711 1 45.12 79 ALA A N 1
ATOM 613 C CA . ALA A 1 79 ? -26.109 4.719 8.852 1 45.12 79 ALA A CA 1
ATOM 614 C C . ALA A 1 79 ? -24.781 4.23 8.273 1 45.12 79 ALA A C 1
ATOM 616 O O . ALA A 1 79 ? -24.297 3.156 8.641 1 45.12 79 ALA A O 1
ATOM 617 N N . ARG A 1 80 ? -24.391 4.93 7.34 1 42.88 80 ARG A N 1
ATOM 618 C CA . ARG A 1 80 ? -23.422 4.305 6.449 1 42.88 80 ARG A CA 1
ATOM 619 C C . ARG A 1 80 ? -22 4.477 6.98 1 42.88 80 ARG A C 1
ATOM 621 O O . ARG A 1 80 ? -21.047 3.98 6.387 1 42.88 80 ARG A O 1
ATOM 628 N N . LYS A 1 81 ? -21.766 5.477 8.039 1 45.12 81 LYS A N 1
ATOM 629 C CA . LYS A 1 81 ? -20.375 5.582 8.445 1 45.12 81 LYS A CA 1
ATOM 630 C C . LYS A 1 81 ? -19.953 4.387 9.297 1 45.12 81 LYS A C 1
ATOM 632 O O . LYS A 1 81 ? -20.688 3.965 10.188 1 45.12 81 LYS A O 1
ATOM 637 N N . GLY A 1 82 ? -19.094 3.422 8.781 1 43.41 82 GLY A N 1
ATOM 638 C CA . GLY A 1 82 ? -18.391 2.244 9.266 1 43.41 82 GLY A CA 1
ATOM 639 C C . GLY A 1 82 ? -17.25 1.808 8.359 1 43.41 82 GLY A C 1
ATOM 640 O O . GLY A 1 82 ? -17.141 2.291 7.227 1 43.41 82 GLY A O 1
ATOM 641 N N . GLY A 1 83 ? -16.078 1.555 8.875 1 40.34 83 GLY A N 1
ATOM 642 C CA . GLY A 1 83 ? -14.945 0.967 8.18 1 40.34 83 GLY A CA 1
ATOM 643 C C . GLY A 1 83 ? -13.859 1.973 7.855 1 40.34 83 GLY A C 1
ATOM 644 O O . GLY A 1 83 ? -13.406 2.711 8.734 1 40.34 83 GLY A O 1
ATOM 645 N N . TRP A 1 84 ? -13.555 2.055 6.418 1 40.5 84 TRP A N 1
ATOM 646 C CA . TRP A 1 84 ? -12.43 2.82 5.895 1 40.5 84 TRP A CA 1
ATOM 647 C C . TRP A 1 84 ? -12.703 4.32 5.98 1 40.5 84 TRP A C 1
ATOM 649 O O . TRP A 1 84 ? -11.781 5.129 5.918 1 40.5 84 TRP A O 1
ATOM 659 N N . GLN A 1 85 ? -13.859 4.734 6.129 1 47.94 85 GLN A N 1
ATOM 660 C CA . GLN A 1 85 ? -14.273 6.133 6.043 1 47.94 85 GLN A CA 1
ATOM 661 C C . GLN A 1 85 ? -14.352 6.77 7.426 1 47.94 85 GLN A C 1
ATOM 663 O O . GLN A 1 85 ? -14.672 7.957 7.555 1 47.94 85 GLN A O 1
ATOM 668 N N . GLY A 1 86 ? -13.883 6.215 8.422 1 55.16 86 G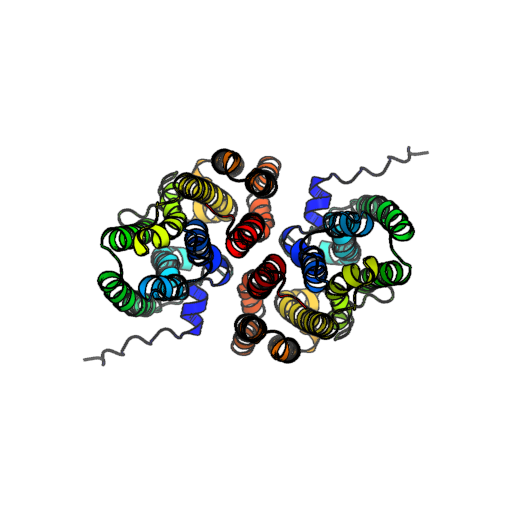LY A N 1
ATOM 669 C CA . GLY A 1 86 ? -13.906 6.863 9.719 1 55.16 86 GLY A CA 1
ATOM 670 C C . GLY A 1 86 ? -14.523 6.008 10.805 1 55.16 86 GLY A C 1
ATOM 671 O O . GLY A 1 86 ? -15.219 5.031 10.516 1 55.16 86 GLY A O 1
ATOM 672 N N . ALA A 1 87 ? -13.961 6.043 12 1 54.09 87 ALA A N 1
ATOM 673 C CA . ALA A 1 87 ? -14.508 5.348 13.164 1 54.09 87 ALA A CA 1
ATOM 674 C C . ALA A 1 87 ? -15.797 6.016 13.641 1 54.09 87 ALA A C 1
ATOM 676 O O . ALA A 1 87 ? -15.859 7.242 13.758 1 54.09 87 ALA A O 1
ATOM 677 N N . ARG A 1 88 ? -16.859 5.383 13.531 1 59.03 88 ARG A N 1
ATOM 678 C CA . ARG A 1 88 ? -18.047 5.906 14.18 1 59.03 88 ARG A CA 1
ATOM 679 C C . ARG A 1 88 ? -17.828 6.102 15.68 1 59.03 88 ARG A C 1
ATOM 681 O O . ARG A 1 88 ? -17.5 5.148 16.391 1 59.03 88 ARG A O 1
ATOM 688 N N . LEU A 1 89 ? -17.812 7.328 16.031 1 68.5 89 LEU A N 1
ATOM 689 C CA . LEU A 1 89 ? -17.656 7.613 17.469 1 68.5 89 LEU A CA 1
ATOM 690 C C . LEU A 1 89 ? -18.953 7.348 18.203 1 68.5 89 LEU A C 1
ATOM 692 O O . LEU A 1 89 ? -20.031 7.723 17.75 1 68.5 89 LEU A O 1
ATOM 696 N N . SER A 1 90 ? -18.781 6.461 19.156 1 66.5 90 SER A N 1
ATOM 697 C CA . SER A 1 90 ? -19.938 6.238 20.016 1 66.5 90 SER A CA 1
ATOM 698 C C . SER A 1 90 ? -20.25 7.477 20.859 1 66.5 90 SER A C 1
ATOM 700 O O . SER A 1 90 ? -19.406 8.367 21 1 66.5 90 SER A O 1
ATOM 702 N N . LEU A 1 91 ? -21.516 7.41 21.406 1 67.38 91 LEU A N 1
ATOM 703 C CA . LEU A 1 91 ? -21.953 8.477 22.312 1 67.38 91 LEU A CA 1
ATOM 704 C C . LEU A 1 91 ? -21 8.594 23.5 1 67.38 91 LEU A C 1
ATOM 706 O O . LEU A 1 91 ? -20.625 7.586 24.094 1 67.38 91 LEU A O 1
ATOM 710 N N . GLY A 1 92 ? -20.328 9.727 23.75 1 79.06 92 GLY A N 1
ATOM 711 C CA . GLY A 1 92 ? -19.484 9.953 24.906 1 79.06 92 GLY A CA 1
ATOM 712 C C . GLY A 1 92 ? -18 9.891 24.594 1 79.06 92 GLY A C 1
ATOM 713 O O . GLY A 1 92 ? -17.156 10.188 25.453 1 79.06 92 GLY A O 1
ATOM 714 N N . GLU A 1 93 ? -17.719 9.453 23.375 1 84.88 93 GLU A N 1
ATOM 715 C CA . GLU A 1 93 ? -16.297 9.289 23.047 1 84.88 93 GLU A CA 1
ATOM 716 C C . GLU A 1 93 ? -15.672 10.609 22.625 1 84.88 93 GLU A C 1
ATOM 718 O O . GLU A 1 93 ? -14.453 10.711 22.484 1 84.88 93 GLU A O 1
ATOM 723 N N . GLY A 1 94 ? -16.484 11.625 22.484 1 87.62 94 GLY A N 1
ATOM 724 C CA . GLY A 1 94 ? -15.969 12.906 22.047 1 87.62 94 GLY A CA 1
ATOM 725 C C . GLY A 1 94 ? -14.969 13.516 23 1 87.62 94 GLY A C 1
ATOM 726 O O . GLY A 1 94 ? -13.852 13.867 22.609 1 87.62 94 GLY A O 1
ATOM 727 N N . GLY A 1 95 ? -15.336 13.562 24.234 1 90.31 95 GLY A N 1
ATOM 728 C CA . GLY A 1 95 ? -14.477 14.109 25.281 1 90.31 95 GLY A CA 1
ATOM 729 C C . GLY A 1 95 ? -13.164 13.367 25.422 1 90.31 95 GLY A C 1
ATOM 730 O O . GLY A 1 95 ? -12.094 13.953 25.297 1 90.31 95 GLY A O 1
ATOM 731 N N . PRO A 1 96 ? -13.281 12.133 25.641 1 92.31 96 PRO A N 1
ATOM 732 C CA . PRO A 1 96 ? -12.07 11.32 25.766 1 92.31 96 PRO A CA 1
ATOM 733 C C . PRO A 1 96 ? -11.164 11.406 24.547 1 92.31 96 PRO A C 1
ATOM 735 O O . PRO A 1 96 ? -9.938 11.406 24.672 1 92.31 96 PRO A O 1
ATOM 738 N N . LEU A 1 97 ? -11.703 11.422 23.391 1 94 97 LEU A N 1
ATOM 739 C CA . LEU A 1 97 ? -10.898 11.531 22.188 1 94 97 LEU A CA 1
ATOM 740 C C . LEU A 1 97 ? -10.172 12.867 22.141 1 94 97 LEU A C 1
ATOM 742 O O . LEU A 1 97 ? -8.977 12.914 21.828 1 94 97 LEU A O 1
ATOM 746 N N . LEU A 1 98 ? -10.867 13.945 22.438 1 94.44 98 LEU A N 1
ATOM 747 C CA . LEU A 1 98 ? -10.227 15.258 22.469 1 94.44 98 LEU A CA 1
ATOM 748 C C . LEU A 1 98 ? -9.102 15.289 23.484 1 94.44 98 LEU A C 1
ATOM 750 O O . LEU A 1 98 ? -8.023 15.828 23.219 1 94.44 98 LEU A O 1
ATOM 754 N N . ALA A 1 99 ? -9.367 14.734 24.609 1 95.56 99 ALA A N 1
ATOM 755 C CA . ALA A 1 99 ? -8.352 14.664 25.656 1 95.56 99 ALA A CA 1
ATOM 756 C C . ALA A 1 99 ? -7.137 13.875 25.188 1 95.56 99 ALA A C 1
ATOM 758 O O . ALA A 1 99 ? -5.996 14.258 25.453 1 95.56 99 ALA A O 1
ATOM 759 N N . ALA A 1 100 ? -7.371 12.797 24.531 1 96.69 100 ALA A N 1
ATOM 760 C CA . ALA A 1 100 ? -6.285 11.961 24.016 1 96.69 100 ALA A CA 1
ATOM 761 C C . ALA A 1 100 ? -5.461 12.719 22.969 1 96.69 100 ALA A C 1
ATOM 763 O O . ALA A 1 100 ? -4.234 12.633 22.953 1 96.69 100 ALA A O 1
ATOM 764 N N . ILE A 1 101 ? -6.113 13.422 22.078 1 97.5 101 ILE A N 1
ATOM 765 C CA . ILE A 1 101 ? -5.438 14.211 21.047 1 97.5 101 ILE A CA 1
ATOM 766 C C . ILE A 1 101 ? -4.52 15.234 21.703 1 97.5 101 ILE A C 1
ATOM 768 O O . ILE A 1 101 ? -3.344 15.344 21.344 1 97.5 101 ILE A O 1
ATOM 772 N N . LEU A 1 102 ? -5.008 15.93 22.688 1 97.12 102 LEU A N 1
ATOM 773 C CA . LEU A 1 102 ? -4.234 16.969 23.359 1 97.12 102 LEU A CA 1
ATOM 774 C C . LEU A 1 102 ? -3.09 16.375 24.156 1 97.12 102 LEU A C 1
ATOM 776 O O . LEU A 1 102 ? -1.96 16.859 24.109 1 97.12 102 LEU A O 1
ATOM 780 N N . ALA A 1 103 ? -3.361 15.336 24.859 1 97 103 ALA A N 1
ATOM 781 C CA . ALA A 1 103 ? -2.375 14.719 25.75 1 97 103 ALA A CA 1
ATOM 782 C C . ALA A 1 103 ? -1.229 14.109 24.938 1 97 103 ALA A C 1
ATOM 784 O O . ALA A 1 103 ? -0.081 14.102 25.391 1 97 103 ALA A O 1
ATOM 785 N N . LEU A 1 104 ? -1.553 13.609 23.781 1 97.25 104 LEU A N 1
ATOM 786 C CA . LEU A 1 104 ? -0.53 12.961 22.969 1 97.25 104 LEU A CA 1
ATOM 787 C C . LEU A 1 104 ? 0.239 13.977 22.141 1 97.25 104 LEU A C 1
ATOM 789 O O . LEU A 1 104 ? 1.442 13.828 21.922 1 97.25 104 LEU A O 1
ATOM 793 N N . ASN A 1 105 ? -0.339 15 21.703 1 98.5 105 ASN A N 1
ATOM 794 C CA . ASN A 1 105 ? 0.302 15.93 20.781 1 98.5 105 ASN A CA 1
ATOM 795 C C . ASN A 1 105 ? 1.073 17.016 21.516 1 98.5 105 ASN A C 1
ATOM 797 O O . ASN A 1 105 ? 2.168 17.406 21.109 1 98.5 105 ASN A O 1
ATOM 801 N N . ALA A 1 106 ? 0.582 17.484 22.641 1 97.94 106 ALA A N 1
ATOM 802 C CA . ALA A 1 106 ? 1.17 18.625 23.328 1 97.94 106 ALA A CA 1
ATOM 803 C C . ALA A 1 106 ? 2.609 18.344 23.75 1 97.94 106 ALA A C 1
ATOM 805 O O . ALA A 1 106 ? 3.518 19.125 23.453 1 97.94 106 ALA A O 1
ATOM 806 N N . PRO A 1 107 ? 2.889 17.25 24.406 1 98.12 107 PRO A N 1
ATOM 807 C CA . PRO A 1 107 ? 4.277 17 24.797 1 98.12 107 PRO A CA 1
ATOM 808 C C . PRO A 1 107 ? 5.211 16.844 23.609 1 98.12 107 PRO A C 1
ATOM 810 O O . PRO A 1 107 ? 6.363 17.281 23.656 1 98.12 107 PRO A O 1
ATOM 813 N N . PHE A 1 108 ? 4.73 16.203 22.531 1 98.31 108 PHE A N 1
ATOM 814 C CA . PHE A 1 108 ? 5.562 16.047 21.344 1 98.31 108 PHE A CA 1
ATOM 815 C C . PHE A 1 108 ? 5.875 17.406 20.719 1 98.31 108 PHE A C 1
ATOM 817 O O . PHE A 1 108 ? 7.02 17.688 20.359 1 98.31 108 PHE A O 1
ATOM 824 N N . LEU A 1 109 ? 4.867 18.234 20.609 1 98.31 109 LEU A N 1
ATOM 825 C CA . LEU A 1 109 ? 5.066 19.531 19.969 1 98.31 109 LEU A CA 1
ATOM 826 C C . LEU A 1 109 ? 5.992 20.406 20.812 1 98.31 109 LEU A C 1
ATOM 828 O O . LEU A 1 109 ? 6.82 21.141 20.266 1 98.31 109 LEU A O 1
ATOM 832 N N . LEU A 1 110 ? 5.906 20.312 22.125 1 98.12 110 LEU A N 1
ATOM 833 C CA . LEU A 1 110 ? 6.797 21.062 23 1 98.12 110 LEU A CA 1
ATOM 834 C C . LEU A 1 110 ? 8.234 20.562 22.875 1 98.12 110 LEU A C 1
ATOM 836 O O . LEU A 1 110 ? 9.164 21.359 22.75 1 98.12 110 LEU A O 1
ATOM 840 N N . ALA A 1 111 ? 8.398 19.281 22.875 1 98.5 111 ALA A N 1
ATOM 841 C CA . ALA A 1 111 ? 9.727 18.703 22.75 1 98.5 111 ALA A CA 1
ATOM 842 C C . ALA A 1 111 ? 10.344 19.062 21.391 1 98.5 111 ALA A C 1
ATOM 844 O O . ALA A 1 111 ? 11.531 19.391 21.312 1 98.5 111 ALA A O 1
ATOM 845 N N . LEU A 1 112 ? 9.547 19 20.375 1 98.62 112 LEU A N 1
ATOM 846 C CA . LEU A 1 112 ? 10.039 19.297 19.031 1 98.62 112 LEU A CA 1
ATOM 847 C C . LEU A 1 112 ? 10.383 20.766 18.891 1 98.62 112 LEU A C 1
ATOM 849 O O . LEU A 1 112 ? 11.32 21.141 18.188 1 98.62 112 LEU A O 1
ATOM 853 N N . ALA A 1 113 ? 9.672 21.641 19.578 1 97.88 113 ALA A N 1
ATOM 854 C CA . ALA A 1 113 ? 9.984 23.078 19.578 1 97.88 113 ALA A CA 1
ATOM 855 C C . ALA A 1 113 ? 11.352 23.344 20.188 1 97.88 113 ALA A C 1
ATOM 857 O O . ALA A 1 113 ? 12.039 24.297 19.797 1 97.88 113 ALA A O 1
ATOM 858 N N . LEU A 1 114 ? 11.742 22.484 21.062 1 97.75 114 LEU A N 1
ATOM 859 C CA . LEU A 1 114 ? 13.023 22.641 21.75 1 97.75 114 LEU A CA 1
ATOM 860 C C . LEU A 1 114 ? 14.148 22.016 20.922 1 97.75 114 LEU A C 1
ATOM 862 O O . LEU A 1 114 ? 15.297 22.453 21 1 97.75 114 LEU A O 1
ATOM 866 N N . LEU A 1 115 ? 13.836 21.047 20.141 1 98.19 115 LEU A N 1
ATOM 867 C CA . LEU A 1 115 ? 14.867 20.266 19.469 1 98.19 115 LEU A CA 1
ATOM 868 C C . LEU A 1 115 ? 15.086 20.766 18.047 1 98.19 115 LEU A C 1
ATOM 870 O O . LEU A 1 115 ? 16.172 20.578 17.484 1 98.19 115 LEU A O 1
ATOM 874 N N . LEU A 1 116 ? 14.078 21.297 17.453 1 98.38 116 LEU A N 1
ATOM 875 C CA . LEU A 1 116 ? 14.148 21.703 16.062 1 98.38 116 LEU A CA 1
ATOM 876 C C . LEU A 1 116 ? 14.453 23.188 15.922 1 98.38 116 LEU A C 1
ATOM 878 O O . LEU A 1 116 ? 14.102 23.984 16.797 1 98.38 116 LEU A O 1
ATOM 882 N N . PRO A 1 117 ? 15.141 23.578 14.805 1 98.44 117 PRO A N 1
ATOM 883 C CA . PRO A 1 117 ? 15.258 25 14.508 1 98.44 117 PRO A CA 1
ATOM 884 C C . PRO A 1 117 ? 13.898 25.672 14.305 1 98.44 117 PRO A C 1
ATOM 886 O O . PRO A 1 117 ? 12.922 25 13.961 1 98.44 117 PRO A O 1
ATOM 889 N N . PRO A 1 118 ? 13.797 26.938 14.484 1 98.12 118 PRO A N 1
ATOM 890 C CA . PRO A 1 118 ? 12.523 27.672 14.414 1 98.12 118 PRO A CA 1
ATOM 891 C C . PRO A 1 118 ? 11.812 27.469 13.078 1 98.12 118 PRO A C 1
ATOM 893 O O . PRO A 1 118 ? 10.578 27.344 13.047 1 98.12 118 PRO A O 1
ATOM 896 N N . ALA A 1 119 ? 12.586 27.453 12.008 1 98.44 119 ALA A N 1
ATOM 897 C CA . ALA A 1 119 ? 11.961 27.297 10.695 1 98.44 119 ALA A CA 1
ATOM 898 C C . ALA A 1 119 ? 11.219 25.969 10.602 1 98.44 119 ALA A C 1
ATOM 900 O O . ALA A 1 119 ? 10.109 25.906 10.062 1 98.44 119 ALA A O 1
ATOM 901 N N . ALA A 1 120 ? 11.82 24.891 11.039 1 98.69 120 ALA A N 1
ATOM 902 C CA . ALA A 1 120 ? 11.188 23.562 11.031 1 98.69 120 ALA A CA 1
ATOM 903 C C . ALA A 1 120 ? 9.984 23.531 11.969 1 98.69 120 ALA A C 1
ATOM 905 O O . ALA A 1 120 ? 8.938 22.984 11.617 1 98.69 120 ALA A O 1
ATOM 906 N N . SER A 1 121 ? 10.156 24.125 13.141 1 98.44 121 SER A N 1
ATOM 907 C CA . SER A 1 121 ? 9.062 24.188 14.109 1 98.44 121 SER A CA 1
ATOM 908 C C . SER A 1 121 ? 7.859 24.938 13.547 1 98.44 121 SER A C 1
ATOM 910 O O . SER A 1 121 ? 6.719 24.5 13.719 1 98.44 121 SER A O 1
ATOM 912 N N . LEU A 1 122 ? 8.086 26.016 12.922 1 98.38 122 LEU A N 1
ATOM 913 C CA . LEU A 1 122 ? 7.012 26.828 12.344 1 98.38 122 LEU A CA 1
ATOM 914 C C . LEU A 1 122 ? 6.289 26.047 11.25 1 98.38 122 LEU A C 1
ATOM 916 O O . LEU A 1 122 ? 5.062 26.125 11.133 1 98.38 122 LEU A O 1
ATOM 920 N N . LEU A 1 123 ? 7.059 25.375 10.43 1 98.75 123 LEU A N 1
ATOM 921 C CA . LEU A 1 123 ? 6.449 24.594 9.359 1 98.75 123 LEU A CA 1
ATOM 922 C C . LEU A 1 123 ? 5.574 23.484 9.938 1 98.75 123 LEU A C 1
ATOM 924 O O . LEU A 1 123 ? 4.492 23.203 9.422 1 98.75 123 LEU A O 1
ATOM 928 N N . LEU A 1 124 ? 6.082 22.781 10.922 1 98.62 124 LEU A N 1
ATOM 929 C CA . LEU A 1 124 ? 5.309 21.734 11.586 1 98.62 124 LEU A CA 1
ATOM 930 C C . LEU A 1 124 ? 4.012 22.297 12.156 1 98.62 124 LEU A C 1
ATOM 932 O O . LEU A 1 124 ? 2.949 21.688 12.008 1 98.62 124 LEU A O 1
ATOM 936 N N . LEU A 1 125 ? 4.086 23.453 12.805 1 98.25 125 LEU A N 1
ATOM 937 C CA . LEU A 1 125 ? 2.908 24.094 13.367 1 98.25 125 LEU A CA 1
ATOM 938 C C . LEU A 1 125 ? 1.924 24.484 12.273 1 98.25 125 LEU A C 1
ATOM 940 O O . LEU A 1 125 ? 0.708 24.422 12.469 1 98.25 125 LEU A O 1
ATOM 944 N N . LEU A 1 126 ? 2.471 24.922 11.188 1 98.25 126 LEU A N 1
ATOM 945 C CA . LEU A 1 126 ? 1.616 25.234 10.055 1 98.25 126 LEU A CA 1
ATOM 946 C C . LEU A 1 126 ? 0.849 24.016 9.586 1 98.25 126 LEU A C 1
ATOM 948 O O . LEU A 1 126 ? -0.344 24.094 9.281 1 98.25 126 LEU A O 1
ATOM 952 N N . ALA A 1 127 ? 1.526 22.875 9.469 1 98.44 127 ALA A N 1
ATOM 953 C CA . ALA A 1 127 ? 0.854 21.641 9.086 1 98.44 127 ALA A CA 1
ATOM 954 C C . ALA A 1 127 ? -0.265 21.297 10.07 1 98.44 127 ALA A C 1
ATOM 956 O O . ALA A 1 127 ? -1.388 21 9.656 1 98.44 127 ALA A O 1
ATOM 957 N N . VAL A 1 128 ? 0.002 21.344 11.336 1 98.19 128 VAL A N 1
ATOM 958 C CA . VAL A 1 128 ? -0.974 21.062 12.383 1 98.19 128 VAL A CA 1
ATOM 959 C C . VAL A 1 128 ? -2.168 22 12.25 1 98.19 128 VAL A C 1
ATOM 961 O O . VAL A 1 128 ? -3.32 21.562 12.305 1 98.19 128 VAL A O 1
ATOM 964 N N . ALA A 1 129 ? -1.884 23.266 12.07 1 97.81 129 ALA A N 1
ATOM 965 C CA . ALA A 1 129 ? -2.922 24.281 11.969 1 97.81 129 ALA A CA 1
ATOM 966 C C . ALA A 1 129 ? -3.812 24.031 10.75 1 97.81 129 ALA A C 1
ATOM 968 O O . ALA A 1 129 ? -5.031 24.219 10.82 1 97.81 129 ALA A O 1
ATOM 969 N N . LEU A 1 130 ? -3.221 23.688 9.688 1 97.94 130 LEU A N 1
ATOM 970 C CA . LEU A 1 130 ? -3.986 23.453 8.469 1 97.94 130 LEU A CA 1
ATOM 971 C C . LEU A 1 130 ? -4.918 22.25 8.641 1 97.94 130 LEU A C 1
ATOM 973 O O . LEU A 1 130 ? -6.07 22.281 8.203 1 97.94 130 LEU A O 1
ATOM 977 N N . PHE A 1 131 ? -4.441 21.203 9.266 1 98 131 PHE A N 1
ATOM 978 C CA . PHE A 1 131 ? -5.297 20.047 9.477 1 98 131 PHE A CA 1
ATOM 979 C C . PHE A 1 131 ? -6.41 20.359 10.469 1 98 131 PHE A C 1
ATOM 981 O O . PHE A 1 131 ? -7.535 19.875 10.32 1 98 131 PHE A O 1
ATOM 988 N N . ALA A 1 132 ? -6.109 21.156 11.477 1 96.69 132 ALA A N 1
ATOM 989 C CA . ALA A 1 132 ? -7.156 21.609 12.383 1 96.69 132 ALA A CA 1
ATOM 990 C C . ALA A 1 132 ? -8.188 22.469 11.648 1 96.69 132 ALA A C 1
ATOM 992 O O . ALA A 1 132 ? -9.391 22.297 11.828 1 96.69 132 ALA A O 1
ATOM 993 N N . ALA A 1 133 ? -7.691 23.375 10.828 1 97.38 133 ALA A N 1
ATOM 994 C CA . ALA A 1 133 ? -8.562 24.266 10.07 1 97.38 133 ALA A CA 1
ATOM 995 C C . ALA A 1 133 ? -9.43 23.484 9.086 1 97.38 133 ALA A C 1
ATOM 997 O O . ALA A 1 133 ? -10.547 23.891 8.766 1 97.38 133 ALA A O 1
ATOM 998 N N . TYR A 1 134 ? -8.898 22.422 8.68 1 96.62 134 TYR A N 1
ATOM 999 C CA . TYR A 1 134 ? -9.641 21.547 7.773 1 96.62 134 TYR A CA 1
ATOM 1000 C C . TYR A 1 134 ? -10.891 21 8.445 1 96.62 134 TYR A C 1
ATOM 1002 O O . TYR A 1 134 ? -11.969 20.984 7.844 1 96.62 134 TYR A O 1
ATOM 1010 N N . SER A 1 135 ? -10.805 20.609 9.672 1 94.81 135 SER A N 1
ATOM 1011 C CA . SER A 1 135 ? -11.844 19.828 10.336 1 94.81 135 SER A CA 1
ATOM 1012 C C . SER A 1 135 ? -12.727 20.719 11.211 1 94.81 135 SER A C 1
ATOM 1014 O O . SER A 1 135 ? -13.93 20.469 11.328 1 94.81 135 SER A O 1
ATOM 1016 N N . LEU A 1 136 ? -12.18 21.75 11.766 1 93.56 136 LEU A N 1
ATOM 1017 C CA . LEU A 1 136 ? -12.852 22.438 12.867 1 93.56 136 LEU A CA 1
ATOM 1018 C C . LEU A 1 136 ? -13.484 23.75 12.398 1 93.56 136 LEU A C 1
ATOM 1020 O O . LEU A 1 136 ? -12.906 24.453 11.562 1 93.56 136 LEU A O 1
ATOM 1024 N N . PRO A 1 137 ? -14.695 24 12.969 1 91.38 137 PRO A N 1
ATOM 1025 C CA . PRO A 1 137 ? -15.211 25.359 12.805 1 91.38 137 PRO A CA 1
ATOM 1026 C C . PRO A 1 137 ? -14.328 26.422 13.469 1 91.38 137 PRO A C 1
ATOM 1028 O O . PRO A 1 137 ? -13.602 26.109 14.414 1 91.38 137 PRO A O 1
ATOM 1031 N N . PRO A 1 138 ? -14.227 27.656 12.938 1 92.06 138 PRO A N 1
ATOM 1032 C CA . PRO A 1 138 ? -15.141 28.172 11.93 1 92.06 138 PRO A CA 1
ATOM 1033 C C . PRO A 1 138 ? -14.633 27.984 10.5 1 92.06 138 PRO A C 1
ATOM 1035 O O . PRO A 1 138 ? -15.375 28.188 9.539 1 92.06 138 PRO A O 1
ATOM 1038 N N . LEU A 1 139 ? -13.367 27.656 10.289 1 93.31 139 LEU A N 1
ATOM 1039 C CA . LEU A 1 139 ? -12.844 27.562 8.93 1 93.31 139 LEU A CA 1
ATOM 1040 C C . LEU A 1 139 ? -13.406 26.344 8.219 1 93.31 139 LEU A C 1
ATOM 1042 O O . LEU A 1 139 ? -13.953 26.453 7.121 1 93.31 139 LEU A O 1
ATOM 1046 N N . ARG A 1 140 ? -13.273 25.188 8.938 1 94.62 140 ARG A N 1
ATOM 1047 C CA . ARG A 1 140 ? -13.781 23.922 8.398 1 94.62 140 ARG A CA 1
ATOM 1048 C C . ARG A 1 140 ? -13.594 23.859 6.883 1 94.62 140 ARG A C 1
ATOM 1050 O O . ARG A 1 140 ? -14.562 23.719 6.141 1 94.62 140 ARG A O 1
ATOM 1057 N N . LEU A 1 141 ? -12.43 23.891 6.48 1 96.06 141 LEU A N 1
ATOM 1058 C CA . LEU A 1 141 ? -12.047 23.953 5.074 1 96.06 141 LEU A CA 1
ATOM 1059 C C . LEU A 1 141 ? -12.586 22.75 4.305 1 96.06 141 LEU A C 1
ATOM 1061 O O . LEU A 1 141 ? -12.781 22.828 3.088 1 96.06 141 LEU A O 1
ATOM 1065 N N . LYS A 1 142 ? -12.836 21.656 4.988 1 93 142 LYS A N 1
ATOM 1066 C CA . LYS A 1 142 ? -13.352 20.453 4.34 1 93 142 LYS A CA 1
ATOM 1067 C C . LYS A 1 142 ? -14.703 20.719 3.678 1 93 142 LYS A C 1
ATOM 1069 O O . LYS A 1 142 ? -15.102 20.016 2.752 1 93 142 LYS A O 1
ATOM 1074 N N . GLY A 1 143 ? -15.469 21.797 4.121 1 93.69 143 GLY A N 1
ATOM 1075 C CA . GLY A 1 143 ? -16.766 22.141 3.568 1 93.69 143 GLY A CA 1
ATOM 1076 C C . GLY A 1 143 ? -16.719 23.344 2.629 1 93.69 143 GLY A C 1
ATOM 1077 O O . GLY A 1 143 ? -17.734 23.984 2.389 1 93.69 143 GLY A O 1
ATOM 1078 N N . ARG A 1 144 ? -15.562 23.641 2.211 1 96.75 144 ARG A N 1
ATOM 1079 C CA . ARG A 1 144 ? -15.367 24.734 1.27 1 96.75 144 ARG A CA 1
ATOM 1080 C C . ARG A 1 144 ? -14.719 24.25 -0.02 1 96.75 144 ARG A C 1
ATOM 1082 O O . ARG A 1 144 ? -13.508 24.016 -0.063 1 96.75 144 ARG A O 1
ATOM 1089 N N . PRO A 1 145 ? -15.523 24.203 -1.097 1 97.19 145 PRO A N 1
ATOM 1090 C CA . PRO A 1 145 ? -15.023 23.641 -2.352 1 97.19 145 PRO A CA 1
ATOM 1091 C C . PRO A 1 145 ? -13.688 24.25 -2.777 1 97.19 145 PRO A C 1
ATOM 1093 O O . PRO A 1 145 ? -13.492 25.453 -2.66 1 97.19 145 PRO A O 1
ATOM 1096 N N . PHE A 1 146 ? -12.766 23.422 -3.191 1 97.12 146 PHE A N 1
ATOM 1097 C CA . PHE A 1 146 ? -11.43 23.734 -3.68 1 97.12 146 PHE A CA 1
ATOM 1098 C C . PHE A 1 146 ? -10.469 23.984 -2.52 1 97.12 146 PHE A C 1
ATOM 1100 O O . PHE A 1 146 ? -9.328 23.531 -2.541 1 97.12 146 PHE A O 1
ATOM 1107 N N . LEU A 1 147 ? -10.977 24.656 -1.45 1 97.19 147 LEU A N 1
ATOM 1108 C CA . LEU A 1 147 ? -10.125 24.844 -0.281 1 97.19 147 LEU A CA 1
ATOM 1109 C C . LEU A 1 147 ? -9.961 23.547 0.494 1 97.19 147 LEU A C 1
ATOM 1111 O O . LEU A 1 147 ? -8.977 23.375 1.221 1 97.19 147 LEU A O 1
ATOM 1115 N N . ASP A 1 148 ? -10.953 22.672 0.313 1 95.94 148 ASP A N 1
ATOM 1116 C CA . ASP A 1 148 ? -10.844 21.359 0.936 1 95.94 148 ASP A CA 1
ATOM 1117 C C . ASP A 1 148 ? -9.633 20.594 0.4 1 95.94 148 ASP A C 1
ATOM 1119 O O . ASP A 1 148 ? -8.828 20.078 1.174 1 95.94 148 ASP A O 1
ATOM 1123 N N . GLY A 1 149 ? -9.453 20.656 -0.909 1 95.38 149 GLY A N 1
ATOM 1124 C CA . GLY A 1 149 ? -8.305 20 -1.535 1 95.38 149 GLY A CA 1
ATOM 1125 C C . GLY A 1 149 ? -7.008 20.75 -1.322 1 95.38 149 GLY A C 1
ATOM 1126 O O . GLY A 1 149 ? -5.969 20.141 -1.059 1 95.38 149 GLY A O 1
ATOM 1127 N N . LEU A 1 150 ? -7.082 22.062 -1.403 1 96 150 LEU A N 1
ATOM 1128 C CA . LEU A 1 150 ? -5.879 22.891 -1.284 1 96 150 LEU A CA 1
ATOM 1129 C C . LEU A 1 150 ? -5.281 22.766 0.115 1 96 150 LEU A C 1
ATOM 1131 O O . LEU A 1 150 ? -4.059 22.75 0.274 1 96 150 LEU A O 1
ATOM 1135 N N . SER A 1 151 ? -6.121 22.641 1.085 1 96.25 151 SER A N 1
ATOM 1136 C CA . SER A 1 151 ? -5.625 22.516 2.453 1 96.25 151 SER A CA 1
ATOM 1137 C C . SER A 1 151 ? -4.898 21.188 2.666 1 96.25 151 SER A C 1
ATOM 1139 O O . SER A 1 151 ? -4.062 21.078 3.564 1 96.25 151 SER A O 1
ATOM 1141 N N . ASN A 1 152 ? -5.148 20.203 1.794 1 96.69 152 ASN A N 1
ATOM 1142 C CA . ASN A 1 152 ? -4.512 18.906 1.919 1 96.69 152 ASN A CA 1
ATOM 1143 C C . ASN A 1 152 ? -3.062 18.938 1.443 1 96.69 152 ASN A C 1
ATOM 1145 O O . ASN A 1 152 ? -2.326 17.953 1.607 1 96.69 152 ASN A O 1
ATOM 1149 N N . MET A 1 153 ? -2.629 20.078 0.936 1 97.56 153 MET A N 1
ATOM 1150 C CA . MET A 1 153 ? -1.205 20.281 0.678 1 97.56 153 MET A CA 1
ATOM 1151 C C . MET A 1 153 ? -0.39 20.094 1.954 1 97.56 153 MET A C 1
ATOM 1153 O O . MET A 1 153 ? 0.819 19.875 1.896 1 97.56 153 MET A O 1
ATOM 1157 N N . ALA A 1 154 ? -1.096 20.203 3.049 1 97.81 154 ALA A N 1
ATOM 1158 C CA . ALA A 1 154 ? -0.449 20.047 4.348 1 97.81 154 ALA A CA 1
ATOM 1159 C C . ALA A 1 154 ? 0.24 18.688 4.457 1 97.81 154 ALA A C 1
ATOM 1161 O O . ALA A 1 154 ? 1.257 18.547 5.141 1 97.81 154 ALA A O 1
ATOM 1162 N N . TYR A 1 155 ? -0.193 17.688 3.748 1 98.31 155 TYR A N 1
ATOM 1163 C CA . TYR A 1 155 ? 0.401 16.344 3.768 1 98.31 155 TYR A CA 1
ATOM 1164 C C . TYR A 1 155 ? 1.801 16.375 3.164 1 98.31 155 TYR A C 1
ATOM 1166 O O . TYR A 1 155 ? 2.605 15.469 3.418 1 98.31 155 TYR A O 1
ATOM 1174 N N . ALA A 1 156 ? 2.121 17.422 2.383 1 98.69 156 ALA A N 1
ATOM 1175 C CA . ALA A 1 156 ? 3.42 17.5 1.723 1 98.69 156 ALA A CA 1
ATOM 1176 C C . ALA A 1 156 ? 4.449 18.172 2.625 1 98.69 156 ALA A C 1
ATOM 1178 O O . ALA A 1 156 ? 5.656 18.031 2.418 1 98.69 156 ALA A O 1
ATOM 1179 N N . LEU A 1 157 ? 4.043 18.891 3.582 1 98.69 157 LEU A N 1
ATOM 1180 C CA . LEU A 1 157 ? 4.91 19.781 4.344 1 98.69 157 LEU A CA 1
ATOM 1181 C C . LEU A 1 157 ? 5.973 18.984 5.102 1 98.69 157 LEU A C 1
ATOM 1183 O O . LEU A 1 157 ? 7.121 19.422 5.199 1 98.69 157 LEU A O 1
ATOM 1187 N N . PRO A 1 158 ? 5.66 17.766 5.59 1 98.69 158 PRO A N 1
ATOM 1188 C CA . PRO A 1 158 ? 6.688 16.984 6.285 1 98.69 158 PRO A CA 1
ATOM 1189 C C . PRO A 1 158 ? 7.902 16.688 5.406 1 98.69 158 PRO A C 1
ATOM 1191 O O . PRO A 1 158 ? 8.984 16.406 5.918 1 98.69 158 PRO A O 1
ATOM 1194 N N . LEU A 1 159 ? 7.797 16.797 4.148 1 98.75 159 LEU A N 1
ATOM 1195 C CA . LEU A 1 159 ? 8.898 16.547 3.225 1 98.75 159 LEU A CA 1
ATOM 1196 C C . LEU A 1 159 ? 10.031 17.547 3.438 1 98.75 159 LEU A C 1
ATOM 1198 O O . LEU A 1 159 ? 11.203 17.219 3.25 1 98.75 159 LEU A O 1
ATOM 1202 N N . ALA A 1 160 ? 9.68 18.734 3.857 1 98.69 160 ALA A N 1
ATOM 1203 C CA . ALA A 1 160 ? 10.656 19.812 3.988 1 98.69 160 ALA A CA 1
ATOM 1204 C C . ALA A 1 160 ? 11.297 19.812 5.375 1 98.69 160 ALA A C 1
ATOM 1206 O O . ALA A 1 160 ? 12.312 20.469 5.594 1 98.69 160 ALA A O 1
ATOM 1207 N N . LEU A 1 161 ? 10.773 19.047 6.305 1 98.75 161 LEU A N 1
ATOM 1208 C CA . LEU A 1 161 ? 11.18 19.156 7.703 1 98.75 161 LEU A CA 1
ATOM 1209 C C . LEU A 1 161 ? 12.609 18.672 7.895 1 98.75 161 LEU A C 1
ATOM 1211 O O . LEU A 1 161 ? 13.406 19.328 8.578 1 98.75 161 LEU A O 1
ATOM 1215 N N . PRO A 1 162 ? 13.008 17.594 7.25 1 98.5 162 PRO A N 1
ATOM 1216 C CA . PRO A 1 162 ? 14.391 17.156 7.461 1 98.5 162 PRO A CA 1
ATOM 1217 C C . PRO A 1 162 ? 15.422 18.156 6.941 1 98.5 162 PRO A C 1
ATOM 1219 O O . PRO A 1 162 ? 16.438 18.391 7.59 1 98.5 162 PRO A O 1
ATOM 1222 N N . ALA A 1 163 ? 15.125 18.703 5.805 1 98.12 163 ALA A N 1
ATOM 1223 C CA . ALA A 1 163 ? 16.031 19.719 5.266 1 98.12 163 ALA A CA 1
ATOM 1224 C C . ALA A 1 163 ? 16.188 20.891 6.23 1 98.12 163 ALA A C 1
ATOM 1226 O O . ALA A 1 163 ? 17.297 21.344 6.496 1 98.12 163 ALA A O 1
ATOM 1227 N N . LEU A 1 164 ? 15.133 21.328 6.785 1 98.44 164 LEU A N 1
ATOM 1228 C CA . LEU A 1 164 ? 15.148 22.453 7.707 1 98.44 164 LEU A CA 1
ATOM 1229 C C . LEU A 1 164 ? 15.82 22.078 9.023 1 98.44 164 LEU A C 1
ATOM 1231 O O . LEU A 1 164 ? 16.547 22.875 9.617 1 98.44 164 LEU A O 1
ATOM 1235 N N . ALA A 1 165 ? 15.578 20.875 9.461 1 98.12 165 ALA A N 1
ATOM 1236 C CA . ALA A 1 165 ? 16.125 20.406 10.727 1 98.12 165 ALA A CA 1
ATOM 1237 C C . ALA A 1 165 ? 17.641 20.203 10.641 1 98.12 165 ALA A C 1
ATOM 1239 O O . ALA A 1 165 ? 18.359 20.438 11.609 1 98.12 165 ALA A O 1
ATOM 1240 N N . LEU A 1 166 ? 18.109 19.828 9.484 1 97.19 166 LEU A N 1
ATOM 1241 C CA . LEU A 1 166 ? 19.5 19.422 9.336 1 97.19 166 LEU A CA 1
ATOM 1242 C C . LEU A 1 166 ? 20.312 20.516 8.633 1 97.19 166 LEU A C 1
ATOM 1244 O O . LEU A 1 166 ? 21.516 20.359 8.43 1 97.19 166 LEU A O 1
ATOM 1248 N N . GLY A 1 167 ? 19.688 21.562 8.273 1 96.19 167 GLY A N 1
ATOM 1249 C CA . GLY A 1 167 ? 20.375 22.656 7.629 1 96.19 167 GLY A CA 1
ATOM 1250 C C . GLY A 1 167 ? 20.688 22.406 6.168 1 96.19 167 GLY A C 1
ATOM 1251 O O . GLY A 1 167 ? 21.719 22.844 5.66 1 96.19 167 GLY A O 1
ATOM 1252 N N . ALA A 1 168 ? 19.906 21.562 5.512 1 95.94 168 ALA A N 1
ATOM 1253 C CA . ALA A 1 168 ? 20.031 21.266 4.086 1 95.94 168 ALA A CA 1
ATOM 1254 C C . ALA A 1 168 ? 19.031 22.078 3.262 1 95.94 168 ALA A C 1
ATOM 1256 O O . ALA A 1 168 ? 18.078 22.641 3.809 1 95.94 168 ALA A O 1
ATOM 1257 N N . PRO A 1 169 ? 19.281 22.25 1.989 1 96.25 169 PRO A N 1
ATOM 1258 C CA . PRO A 1 169 ? 18.312 22.953 1.143 1 96.25 169 PRO A CA 1
ATOM 1259 C C . PRO A 1 169 ? 16.969 22.219 1.047 1 96.25 169 PRO A C 1
ATOM 1261 O O . PRO A 1 169 ? 16.938 20.984 0.945 1 96.25 169 PRO A O 1
ATOM 1264 N N . VAL A 1 170 ? 15.914 22.953 1.117 1 97.94 170 VAL A N 1
ATOM 1265 C CA . VAL A 1 170 ? 14.578 22.375 0.96 1 97.94 170 VAL A CA 1
ATOM 1266 C C . VAL A 1 170 ? 14.375 21.922 -0.481 1 97.94 170 VAL A C 1
ATOM 1268 O O . VAL A 1 170 ? 14.664 22.656 -1.423 1 97.94 170 VAL A O 1
ATOM 1271 N N . PRO A 1 171 ? 13.938 20.719 -0.657 1 97.25 171 PRO A N 1
ATOM 1272 C CA . PRO A 1 171 ? 13.664 20.25 -2.02 1 97.25 171 PRO A CA 1
ATOM 1273 C C . PRO A 1 171 ? 12.391 20.859 -2.602 1 97.25 171 PRO A C 1
ATOM 1275 O O . PRO A 1 171 ? 11.32 20.234 -2.531 1 97.25 171 PRO A O 1
ATOM 1278 N N . GLY A 1 172 ? 12.5 21.875 -3.305 1 97.88 172 GLY A N 1
ATOM 1279 C CA . GLY A 1 172 ? 11.375 22.688 -3.748 1 97.88 172 GLY A CA 1
ATOM 1280 C C . GLY A 1 172 ? 10.484 21.984 -4.754 1 97.88 172 GLY A C 1
ATOM 1281 O O . GLY A 1 172 ? 9.266 21.984 -4.613 1 97.88 172 GLY A O 1
ATOM 1282 N N . LEU A 1 173 ? 11.094 21.391 -5.801 1 97.75 173 LEU A N 1
ATOM 1283 C CA . LEU A 1 173 ? 10.312 20.766 -6.867 1 97.75 173 LEU A CA 1
ATOM 1284 C C . LEU A 1 173 ? 9.562 19.547 -6.359 1 97.75 173 LEU A C 1
ATOM 1286 O O . LEU A 1 173 ? 8.359 19.406 -6.578 1 97.75 173 LEU A O 1
ATOM 1290 N N . PRO A 1 174 ? 10.273 18.672 -5.59 1 98.19 174 PRO A N 1
ATOM 1291 C CA . PRO A 1 174 ? 9.531 17.547 -5.008 1 98.19 174 PRO A CA 1
ATOM 1292 C C . PRO A 1 174 ? 8.406 18 -4.074 1 98.19 174 PRO A C 1
ATOM 1294 O O . PRO A 1 174 ? 7.332 17.406 -4.055 1 98.19 174 PRO A O 1
ATOM 1297 N N . LEU A 1 175 ? 8.688 19.016 -3.311 1 98.69 175 LEU A N 1
ATOM 1298 C CA . LEU A 1 175 ? 7.672 19.547 -2.402 1 98.69 175 LEU A CA 1
ATOM 1299 C C . LEU A 1 175 ? 6.453 20.031 -3.174 1 98.69 175 LEU A C 1
ATOM 1301 O O . LEU A 1 175 ? 5.32 19.688 -2.828 1 98.69 175 LEU A O 1
ATOM 1305 N N . ALA A 1 176 ? 6.695 20.766 -4.203 1 98.81 176 ALA A N 1
ATOM 1306 C CA . ALA A 1 176 ? 5.613 21.281 -5.039 1 98.81 176 ALA A CA 1
ATOM 1307 C C . ALA A 1 176 ? 4.852 20.141 -5.707 1 98.81 176 ALA A C 1
ATOM 1309 O O . ALA A 1 176 ? 3.623 20.188 -5.816 1 98.81 176 ALA A O 1
ATOM 1310 N N . ALA A 1 177 ? 5.57 19.172 -6.207 1 98.81 177 ALA A N 1
ATOM 1311 C CA . ALA A 1 177 ? 4.945 18.016 -6.844 1 98.81 177 ALA A CA 1
ATOM 1312 C C . ALA A 1 177 ? 4.055 17.266 -5.859 1 98.81 177 ALA A C 1
ATOM 1314 O O . ALA A 1 177 ? 2.938 16.859 -6.203 1 98.81 177 ALA A O 1
ATOM 1315 N N . LEU A 1 178 ? 4.578 17.078 -4.672 1 98.75 178 LEU A N 1
ATOM 1316 C CA . LEU A 1 178 ? 3.812 16.359 -3.66 1 98.75 178 LEU A CA 1
ATOM 1317 C C . LEU A 1 178 ? 2.58 17.156 -3.246 1 98.75 178 LEU A C 1
ATOM 1319 O O . LEU A 1 178 ? 1.53 16.578 -2.951 1 98.75 178 LEU A O 1
ATOM 1323 N N . MET A 1 179 ? 2.691 18.484 -3.172 1 98.81 179 MET A N 1
ATOM 1324 C CA . MET A 1 179 ? 1.532 19.328 -2.908 1 98.81 179 MET A CA 1
ATOM 1325 C C . MET A 1 179 ? 0.473 19.156 -3.99 1 98.81 179 MET A C 1
ATOM 1327 O O . MET A 1 179 ? -0.707 18.969 -3.688 1 98.81 179 MET A O 1
ATOM 1331 N N . ALA A 1 180 ? 0.895 19.172 -5.234 1 98.88 180 ALA A N 1
ATOM 1332 C CA . ALA A 1 180 ? -0.025 18.984 -6.352 1 98.88 180 ALA A CA 1
ATOM 1333 C C . ALA A 1 180 ? -0.676 17.609 -6.297 1 98.88 180 ALA A C 1
ATOM 1335 O O . ALA A 1 180 ? -1.893 17.484 -6.457 1 98.88 180 ALA A O 1
ATOM 1336 N N . PHE A 1 181 ? 0.152 16.625 -6.055 1 98.81 181 PHE A N 1
ATOM 1337 C CA . PHE A 1 181 ? -0.349 15.258 -5.918 1 98.81 181 PHE A CA 1
ATOM 1338 C C . PHE A 1 181 ? -1.406 15.18 -4.82 1 98.81 181 PHE A C 1
ATOM 1340 O O . PHE A 1 181 ? -2.455 14.555 -5.008 1 98.81 181 PHE A O 1
ATOM 1347 N N . SER A 1 182 ? -1.154 15.805 -3.703 1 98.62 182 SER A N 1
ATOM 1348 C CA . SER A 1 182 ? -2.045 15.734 -2.549 1 98.62 182 SER A CA 1
ATOM 1349 C C . SER A 1 182 ? -3.4 16.359 -2.859 1 98.62 182 SER A C 1
ATOM 1351 O O . SER A 1 182 ? -4.438 15.844 -2.445 1 98.62 182 SER A O 1
ATOM 1353 N N . VAL A 1 183 ? -3.424 17.406 -3.57 1 98.56 183 VAL A N 1
ATOM 1354 C CA . VAL A 1 183 ? -4.672 18.078 -3.938 1 98.56 183 VAL A CA 1
ATOM 1355 C C . VAL A 1 183 ? -5.488 17.172 -4.855 1 98.56 183 VAL A C 1
ATOM 1357 O O . VAL A 1 183 ? -6.684 16.969 -4.637 1 98.56 183 VAL A O 1
ATOM 1360 N N . GLY A 1 184 ? -4.82 16.656 -5.852 1 98.62 184 GLY A N 1
ATOM 1361 C CA . GLY A 1 184 ? -5.5 15.75 -6.766 1 98.62 184 GLY A CA 1
ATOM 1362 C C . GLY A 1 184 ? -6.035 14.5 -6.086 1 98.62 184 GLY A C 1
ATOM 1363 O O . GLY A 1 184 ? -7.164 14.078 -6.352 1 98.62 184 GLY A O 1
ATOM 1364 N N . LYS A 1 185 ? -5.176 13.969 -5.27 1 98.25 185 LYS A N 1
ATOM 1365 C CA . LYS A 1 185 ? -5.562 12.742 -4.574 1 98.25 185 LYS A CA 1
ATOM 1366 C C . LYS A 1 185 ? -6.762 12.984 -3.66 1 98.25 185 LYS A C 1
ATOM 1368 O O . LYS A 1 185 ? -7.633 12.125 -3.525 1 98.25 185 LYS A O 1
ATOM 1373 N N . HIS A 1 186 ? -6.758 14.078 -2.936 1 97.75 186 HIS A N 1
ATOM 1374 C CA . HIS A 1 186 ? -7.887 14.438 -2.086 1 97.75 186 HIS A CA 1
ATOM 1375 C C . HIS A 1 186 ? -9.188 14.477 -2.885 1 97.75 186 HIS A C 1
ATOM 1377 O O . HIS A 1 186 ? -10.195 13.898 -2.469 1 97.75 186 HIS A O 1
ATOM 1383 N N . ALA A 1 187 ? -9.172 15.164 -3.984 1 97.94 187 ALA A N 1
ATOM 1384 C CA . ALA A 1 187 ? -10.359 15.273 -4.828 1 97.94 187 ALA A CA 1
ATOM 1385 C C . ALA A 1 187 ? -10.812 13.898 -5.32 1 97.94 187 ALA A C 1
ATOM 1387 O O . ALA A 1 187 ? -11.992 13.562 -5.25 1 97.94 187 ALA A O 1
ATOM 1388 N N . PHE A 1 188 ? -9.836 13.156 -5.801 1 98 188 PHE A N 1
ATOM 1389 C CA . PHE A 1 188 ? -10.148 11.828 -6.32 1 98 188 PHE A CA 1
ATOM 1390 C C . PHE A 1 188 ? -10.812 10.969 -5.25 1 98 188 PHE A C 1
ATOM 1392 O O . PHE A 1 188 ? -11.844 10.344 -5.508 1 98 188 PHE A O 1
ATOM 1399 N N . ASP A 1 189 ? -10.266 10.992 -4.102 1 95.56 189 ASP A N 1
ATOM 1400 C CA . ASP A 1 189 ? -10.766 10.156 -3.01 1 95.56 189 ASP A CA 1
ATOM 1401 C C . ASP A 1 189 ? -12.133 10.633 -2.537 1 95.56 189 ASP A C 1
ATOM 1403 O O . ASP A 1 189 ? -12.938 9.836 -2.037 1 95.56 189 ASP A O 1
ATOM 1407 N N . ALA A 1 190 ? -12.43 11.867 -2.689 1 95.81 190 ALA A N 1
ATOM 1408 C CA . ALA A 1 190 ? -13.703 12.43 -2.246 1 95.81 190 ALA A CA 1
ATOM 1409 C C . ALA A 1 190 ? -14.844 12.023 -3.176 1 95.81 190 ALA A C 1
ATOM 1411 O O . ALA A 1 190 ? -16.016 12.133 -2.816 1 95.81 190 ALA A O 1
ATOM 1412 N N . ALA A 1 191 ? -14.531 11.539 -4.355 1 96.5 191 ALA A N 1
ATOM 1413 C CA . ALA A 1 191 ? -15.547 11.227 -5.355 1 96.5 191 ALA A CA 1
ATOM 1414 C C . ALA A 1 191 ? -16.453 10.086 -4.883 1 96.5 191 ALA A C 1
ATOM 1416 O O . ALA A 1 191 ? -17.641 10.062 -5.199 1 96.5 191 ALA A O 1
ATOM 1417 N N . GLN A 1 192 ? -15.859 9.172 -4.164 1 91.81 192 GLN A N 1
ATOM 1418 C CA . GLN A 1 192 ? -16.641 8.023 -3.727 1 91.81 192 GLN A CA 1
ATOM 1419 C C . GLN A 1 192 ? -17.688 8.43 -2.682 1 91.81 192 GLN A C 1
ATOM 1421 O O . GLN A 1 192 ? -18.672 7.727 -2.471 1 91.81 192 GLN A O 1
ATOM 1426 N N . ASP A 1 193 ? -17.516 9.609 -2.072 1 91.12 193 ASP A N 1
ATOM 1427 C CA . ASP A 1 193 ? -18.344 10.023 -0.954 1 91.12 193 ASP A CA 1
ATOM 1428 C C . ASP A 1 193 ? -19.359 11.078 -1.395 1 91.12 193 ASP A C 1
ATOM 1430 O O . ASP A 1 193 ? -20.062 11.664 -0.562 1 91.12 193 ASP A O 1
ATOM 1434 N N . ILE A 1 194 ? -19.516 11.32 -2.621 1 94.69 194 ILE A N 1
ATOM 1435 C CA . ILE A 1 194 ? -20.328 12.414 -3.129 1 94.69 194 ILE A CA 1
ATOM 1436 C C . ILE A 1 194 ? -21.766 12.25 -2.646 1 94.69 194 ILE A C 1
ATOM 1438 O O . ILE A 1 194 ? -22.375 13.203 -2.154 1 94.69 194 ILE A O 1
ATOM 1442 N N . SER A 1 195 ? -22.359 11.023 -2.74 1 92.31 195 SER A N 1
ATOM 1443 C CA . SER A 1 195 ? -23.75 10.797 -2.352 1 92.31 195 SER A CA 1
ATOM 1444 C C . SER A 1 195 ? -23.969 11.07 -0.866 1 92.31 195 SER A C 1
ATOM 1446 O O . SER A 1 195 ? -24.906 11.766 -0.483 1 92.31 195 SER A O 1
ATOM 1448 N N . ALA A 1 196 ? -23.078 10.594 -0.119 1 86.5 196 ALA A N 1
ATOM 1449 C CA . ALA A 1 196 ? -23.172 10.789 1.326 1 86.5 196 ALA A CA 1
ATOM 1450 C C . ALA A 1 196 ? -22.984 12.258 1.694 1 86.5 196 ALA A C 1
ATOM 1452 O O . ALA A 1 196 ? -23.656 12.781 2.576 1 86.5 196 ALA A O 1
ATOM 1453 N N . ASP A 1 197 ? -22.094 12.922 1.043 1 89.88 197 ASP A N 1
ATOM 1454 C CA . ASP A 1 197 ? -21.781 14.32 1.339 1 89.88 197 ASP A CA 1
ATOM 1455 C C . ASP A 1 197 ? -22.938 15.234 0.939 1 89.88 197 ASP A C 1
ATOM 1457 O O . ASP A 1 197 ? -23.25 16.188 1.646 1 89.88 197 ASP A O 1
ATOM 1461 N N . ARG A 1 198 ? -23.531 14.945 -0.111 1 92.06 198 ARG A N 1
ATOM 1462 C CA . ARG A 1 198 ? -24.703 15.719 -0.539 1 92.06 198 ARG A CA 1
ATOM 1463 C C . ARG A 1 198 ? -25.859 15.562 0.448 1 92.06 198 ARG A C 1
ATOM 1465 O O . ARG A 1 198 ? -26.531 16.547 0.779 1 92.06 198 ARG A O 1
ATOM 1472 N N . LEU A 1 199 ? -26 14.359 0.835 1 87.94 199 LEU A N 1
ATOM 1473 C CA . LEU A 1 199 ? -27.062 14.094 1.813 1 87.94 199 LEU A CA 1
ATOM 1474 C C . LEU A 1 199 ? -26.797 14.844 3.113 1 87.94 199 LEU A C 1
ATOM 1476 O O . LEU A 1 199 ? -27.734 15.305 3.766 1 87.94 199 LEU A O 1
ATOM 1480 N N . ALA A 1 200 ? -25.578 15.008 3.475 1 85.12 200 ALA A N 1
ATOM 1481 C CA . ALA A 1 200 ? -25.172 15.688 4.699 1 85.12 200 ALA A CA 1
ATOM 1482 C C . ALA A 1 200 ? -25.125 17.203 4.492 1 85.12 200 ALA A C 1
ATOM 1484 O O . ALA A 1 200 ? -24.953 17.953 5.449 1 85.12 200 ALA A O 1
ATOM 1485 N N . GLY A 1 201 ? -25.203 17.625 3.275 1 88.62 201 GLY A N 1
ATOM 1486 C CA . GLY A 1 201 ? -25.172 19.047 2.973 1 88.62 201 GLY A CA 1
ATOM 1487 C C . GLY A 1 201 ? -23.766 19.609 2.957 1 88.62 201 GLY A C 1
ATOM 1488 O O . GLY A 1 201 ? -23.578 20.828 3.055 1 88.62 201 GLY A O 1
ATOM 1489 N N . THR A 1 202 ? -22.828 18.75 2.938 1 89.25 202 THR A N 1
ATOM 1490 C CA . THR A 1 202 ? -21.438 19.188 2.902 1 89.25 202 THR A CA 1
ATOM 1491 C C . THR A 1 202 ? -21.016 19.562 1.479 1 89.25 202 THR A C 1
ATOM 1493 O O . THR A 1 202 ? -21.172 18.766 0.554 1 89.25 202 THR A O 1
ATOM 1496 N N . ARG A 1 203 ? -20.5 20.75 1.331 1 94.62 203 ARG A N 1
ATOM 1497 C CA . ARG A 1 203 ? -20.047 21.203 0.021 1 94.62 203 ARG A CA 1
ATOM 1498 C C . ARG A 1 203 ? -18.547 21 -0.136 1 94.62 203 ARG A C 1
ATOM 1500 O O . ARG A 1 203 ? -17.75 21.672 0.508 1 94.62 203 ARG A O 1
ATOM 1507 N N . THR A 1 204 ? -18.125 20 -0.952 1 95.56 204 THR A N 1
ATOM 1508 C CA . THR A 1 204 ? -16.734 19.703 -1.273 1 95.56 204 THR A CA 1
ATOM 1509 C C . THR A 1 204 ? -16.453 19.953 -2.752 1 95.56 204 THR A C 1
ATOM 1511 O O . THR A 1 204 ? -17.375 20.25 -3.52 1 95.56 204 THR A O 1
ATOM 1514 N N . VAL A 1 205 ? -15.227 19.891 -3.105 1 97.5 205 VAL A N 1
ATOM 1515 C CA . VAL A 1 205 ? -14.875 20 -4.516 1 97.5 205 VAL A CA 1
ATOM 1516 C C . VAL A 1 205 ? -15.594 18.906 -5.305 1 97.5 205 VAL A C 1
ATOM 1518 O O . VAL A 1 205 ? -16.047 19.141 -6.426 1 97.5 205 VAL A O 1
ATOM 1521 N N . ALA A 1 206 ? -15.75 17.734 -4.73 1 97.5 206 ALA A N 1
ATOM 1522 C CA . ALA A 1 206 ? -16.375 16.609 -5.406 1 97.5 206 ALA A CA 1
ATOM 1523 C C . ALA A 1 206 ? -17.875 16.828 -5.574 1 97.5 206 ALA A C 1
ATOM 1525 O O . ALA A 1 206 ? -18.438 16.578 -6.648 1 97.5 206 ALA A O 1
ATOM 1526 N N . THR A 1 207 ? -18.547 17.312 -4.508 1 96.94 207 THR A N 1
ATOM 1527 C CA . THR A 1 207 ? -19.969 17.562 -4.609 1 96.94 207 THR A CA 1
ATOM 1528 C C . THR A 1 207 ? -20.25 18.719 -5.551 1 96.94 207 THR A C 1
ATOM 1530 O O . THR A 1 207 ? -21.297 18.766 -6.203 1 96.94 207 THR A O 1
ATOM 1533 N N . THR A 1 208 ? -19.406 19.641 -5.645 1 98 208 THR A N 1
ATOM 1534 C CA . THR A 1 208 ? -19.578 20.828 -6.473 1 98 208 THR A CA 1
ATOM 1535 C C . THR A 1 208 ? -19.359 20.5 -7.949 1 98 208 THR A C 1
ATOM 1537 O O . THR A 1 208 ? -20.141 20.922 -8.805 1 98 208 THR A O 1
ATOM 1540 N N . LEU A 1 209 ? -18.375 19.672 -8.234 1 98.25 209 LEU A N 1
ATOM 1541 C CA . LEU A 1 209 ? -18 19.406 -9.617 1 98.25 209 LEU A CA 1
ATOM 1542 C C . LEU A 1 209 ? -18.688 18.156 -10.141 1 98.25 209 LEU A C 1
ATOM 1544 O O . LEU A 1 209 ? -18.734 17.922 -11.359 1 98.25 209 LEU A O 1
ATOM 1548 N N . GLY A 1 210 ? -19.188 17.344 -9.258 1 98 210 GLY A N 1
ATOM 1549 C CA . GLY A 1 210 ? -19.656 16.031 -9.672 1 98 210 GLY A CA 1
ATOM 1550 C C . GLY A 1 210 ? -18.531 15.055 -9.922 1 98 210 GLY A C 1
ATOM 1551 O O . GLY A 1 210 ? -17.359 15.414 -9.844 1 98 210 GLY A O 1
ATOM 1552 N N . VAL A 1 211 ? -18.875 13.852 -10.242 1 98.06 211 VAL A N 1
ATOM 1553 C CA . VAL A 1 211 ? -17.875 12.805 -10.359 1 98.06 211 VAL A CA 1
ATOM 1554 C C . VAL A 1 211 ? -16.984 13.078 -11.57 1 98.06 211 VAL A C 1
ATOM 1556 O O . VAL A 1 211 ? -15.758 13.023 -11.469 1 98.06 211 VAL A O 1
ATOM 1559 N N . ARG A 1 212 ? -17.562 13.391 -12.664 1 98.19 212 ARG A N 1
ATOM 1560 C CA . ARG A 1 212 ? -16.797 13.625 -13.875 1 98.19 212 ARG A CA 1
ATOM 1561 C C . ARG A 1 212 ? -15.883 14.844 -13.727 1 98.19 212 ARG A C 1
ATOM 1563 O O . ARG A 1 212 ? -14.711 14.797 -14.117 1 98.19 212 ARG A O 1
ATOM 1570 N N . GLY A 1 213 ? -16.438 15.883 -13.203 1 98.56 213 GLY A N 1
ATOM 1571 C CA . GLY A 1 213 ? -15.641 17.078 -12.953 1 98.56 213 GLY A CA 1
ATOM 1572 C C . GLY A 1 213 ? -14.508 16.828 -11.977 1 98.56 213 GLY A C 1
ATOM 1573 O O . GLY A 1 213 ? -13.398 17.344 -12.164 1 98.56 213 GLY A O 1
ATOM 1574 N N . THR A 1 214 ? -14.789 16.078 -10.984 1 98.62 214 THR A N 1
ATOM 1575 C CA . THR A 1 214 ? -13.781 15.742 -9.984 1 98.62 214 THR A CA 1
ATOM 1576 C C . THR A 1 214 ? -12.648 14.938 -10.617 1 98.62 214 THR A C 1
ATOM 1578 O O . THR A 1 214 ? -11.477 15.164 -10.305 1 98.62 214 THR A O 1
ATOM 1581 N N . ALA A 1 215 ? -12.984 14 -11.5 1 98.69 215 ALA A N 1
ATOM 1582 C CA . ALA A 1 215 ? -11.984 13.203 -12.195 1 98.69 215 ALA A CA 1
ATOM 1583 C C . ALA A 1 215 ? -11.047 14.086 -13.016 1 98.69 215 ALA A C 1
ATOM 1585 O O . ALA A 1 215 ? -9.828 13.906 -12.992 1 98.69 215 ALA A O 1
ATOM 1586 N N . LEU A 1 216 ? -11.594 15.031 -13.68 1 98.75 216 LEU A N 1
ATOM 1587 C CA . LEU A 1 216 ? -10.805 15.938 -14.5 1 98.75 216 LEU A CA 1
ATOM 1588 C C . LEU A 1 216 ? -9.938 16.844 -13.625 1 98.75 216 LEU A C 1
ATOM 1590 O O . LEU A 1 216 ? -8.789 17.125 -13.961 1 98.75 216 LEU A O 1
ATOM 1594 N N . TYR A 1 217 ? -10.547 17.344 -12.578 1 98.75 217 TYR A N 1
ATOM 1595 C CA . TYR A 1 217 ? -9.812 18.172 -11.633 1 98.75 217 TYR A CA 1
ATOM 1596 C C . TYR A 1 217 ? -8.617 17.406 -11.062 1 98.75 217 TYR A C 1
ATOM 1598 O O . TYR A 1 217 ? -7.5 17.938 -11.039 1 98.75 217 TYR A O 1
ATOM 1606 N N . ALA A 1 218 ? -8.828 16.172 -10.641 1 98.81 218 ALA A N 1
ATOM 1607 C CA . ALA A 1 218 ? -7.754 15.344 -10.125 1 98.81 218 ALA A CA 1
ATOM 1608 C C . ALA A 1 218 ? -6.691 15.086 -11.188 1 98.81 218 ALA A C 1
ATOM 1610 O O . ALA A 1 218 ? -5.492 15.164 -10.906 1 98.81 218 ALA A O 1
ATOM 1611 N N . LEU A 1 219 ? -7.121 14.82 -12.422 1 98.81 219 LEU A N 1
ATOM 1612 C CA . LEU A 1 219 ? -6.207 14.562 -13.523 1 98.81 219 LEU A CA 1
ATOM 1613 C C . LEU A 1 219 ? -5.281 15.75 -13.758 1 98.81 219 LEU A C 1
ATOM 1615 O O . LEU A 1 219 ? -4.078 15.578 -13.969 1 98.81 219 LEU A O 1
ATOM 1619 N N . ALA A 1 220 ? -5.848 16.891 -13.719 1 98.88 220 ALA A N 1
ATOM 1620 C CA . ALA A 1 220 ? -5.055 18.094 -13.93 1 98.88 220 ALA A CA 1
ATOM 1621 C C . ALA A 1 220 ? -3.961 18.234 -12.875 1 98.88 220 ALA A C 1
ATOM 1623 O O . ALA A 1 220 ? -2.818 18.562 -13.195 1 98.88 220 ALA A O 1
ATOM 1624 N N . TRP A 1 221 ? -4.309 17.984 -11.656 1 98.88 221 TRP A N 1
ATOM 1625 C CA . TRP A 1 221 ? -3.334 18.094 -10.578 1 98.88 221 TRP A CA 1
ATOM 1626 C C . TRP A 1 221 ? -2.287 16.984 -10.68 1 98.88 221 TRP A C 1
ATOM 1628 O O . TRP A 1 221 ? -1.109 17.203 -10.391 1 98.88 221 TRP A O 1
ATOM 1638 N N . PHE A 1 222 ? -2.699 15.773 -11.109 1 98.88 222 PHE A N 1
ATOM 1639 C CA . PHE A 1 222 ? -1.746 14.68 -11.289 1 98.88 222 PHE A CA 1
ATOM 1640 C C . PHE A 1 222 ? -0.791 14.984 -12.438 1 98.88 222 PHE A C 1
ATOM 1642 O O . PHE A 1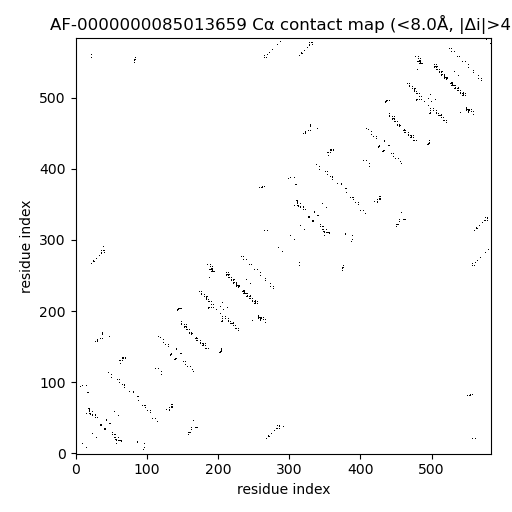 222 ? 0.402 14.68 -12.359 1 98.88 222 PHE A O 1
ATOM 1649 N N . LEU A 1 223 ? -1.318 15.57 -13.523 1 98.88 223 LEU A N 1
ATOM 1650 C CA . LEU A 1 223 ? -0.465 15.969 -14.633 1 98.88 223 LEU A CA 1
ATOM 1651 C C . LEU A 1 223 ? 0.563 17 -14.188 1 98.88 223 LEU A C 1
ATOM 1653 O O . LEU A 1 223 ? 1.737 16.922 -14.555 1 98.88 223 LEU A O 1
ATOM 1657 N N . LEU A 1 224 ? 0.108 17.953 -13.352 1 98.88 224 LEU A N 1
ATOM 1658 C CA . LEU A 1 224 ? 1.02 18.953 -12.836 1 98.88 224 LEU A CA 1
ATOM 1659 C C . LEU A 1 224 ? 2.084 18.328 -11.945 1 98.88 224 LEU A C 1
ATOM 1661 O O . LEU A 1 224 ? 3.266 18.672 -12.047 1 98.88 224 LEU A O 1
ATOM 1665 N N . ALA A 1 225 ? 1.686 17.453 -11.086 1 98.88 225 ALA A N 1
ATOM 1666 C CA . ALA A 1 225 ? 2.633 16.781 -10.195 1 98.88 225 ALA A CA 1
ATOM 1667 C C . ALA A 1 225 ? 3.705 16.047 -11 1 98.88 225 ALA A C 1
ATOM 1669 O O . ALA A 1 225 ? 4.898 16.156 -10.695 1 98.88 225 ALA A O 1
ATOM 1670 N N . GLY A 1 226 ? 3.291 15.305 -12.016 1 98.75 226 GLY A N 1
ATOM 1671 C CA . GLY A 1 226 ? 4.242 14.609 -12.867 1 98.75 226 GLY A CA 1
ATOM 1672 C C . GLY A 1 226 ? 5.16 15.547 -13.625 1 98.75 226 GLY A C 1
ATOM 1673 O O . GLY A 1 226 ? 6.352 15.273 -13.773 1 98.75 226 GLY A O 1
ATOM 1674 N N . ALA A 1 227 ? 4.586 16.641 -14.117 1 98.81 227 ALA A N 1
ATOM 1675 C CA . ALA A 1 227 ? 5.387 17.625 -14.844 1 98.81 227 ALA A CA 1
ATOM 1676 C C . ALA A 1 227 ? 6.48 18.203 -13.953 1 98.81 227 ALA A C 1
ATOM 1678 O O . ALA A 1 227 ? 7.598 18.453 -14.406 1 98.81 227 ALA A O 1
ATOM 1679 N N . LEU A 1 228 ? 6.184 18.438 -12.695 1 98.69 228 LEU A N 1
ATOM 1680 C CA . LEU A 1 228 ? 7.145 18.984 -11.742 1 98.69 228 LEU A CA 1
ATOM 1681 C C . LEU A 1 228 ? 8.219 17.953 -11.406 1 98.69 228 LEU A C 1
ATOM 1683 O O . LEU A 1 228 ? 9.359 18.312 -11.109 1 98.69 228 LEU A O 1
ATOM 1687 N N . LEU A 1 229 ? 7.898 16.641 -11.5 1 98.19 229 LEU A N 1
ATOM 1688 C CA . LEU A 1 229 ? 8.836 15.57 -11.172 1 98.19 229 LEU A CA 1
ATOM 1689 C C . LEU A 1 229 ? 9.68 15.195 -12.391 1 98.19 229 LEU A C 1
ATOM 1691 O O . LEU A 1 229 ? 10.742 14.594 -12.25 1 98.19 229 LEU A O 1
ATOM 1695 N N . TRP A 1 230 ? 9.195 15.602 -13.586 1 97.69 230 TRP A N 1
ATOM 1696 C CA . TRP A 1 230 ? 9.781 15.141 -14.844 1 97.69 230 TRP A CA 1
ATOM 1697 C C . TRP A 1 230 ? 11.266 15.484 -14.914 1 97.69 230 TRP A C 1
ATOM 1699 O O . TRP A 1 230 ? 12.086 14.641 -15.289 1 97.69 230 TRP A O 1
ATOM 1709 N N . PRO A 1 231 ? 11.672 16.75 -14.523 1 96.38 231 PRO A N 1
ATOM 1710 C CA . PRO A 1 231 ? 13.102 17.078 -14.602 1 96.38 231 PRO A CA 1
ATOM 1711 C C . PRO A 1 231 ? 13.938 16.281 -13.602 1 96.38 231 PRO A C 1
ATOM 1713 O O . PRO A 1 231 ? 15.156 16.188 -13.758 1 96.38 231 PRO A O 1
ATOM 1716 N N . LEU A 1 232 ? 13.328 15.758 -12.578 1 94.44 232 LEU A N 1
ATOM 1717 C CA . LEU A 1 232 ? 14.047 15.07 -11.508 1 94.44 232 LEU A CA 1
ATOM 1718 C C . LEU A 1 232 ? 14.117 13.57 -11.766 1 94.44 232 LEU A C 1
ATOM 1720 O O . LEU A 1 232 ? 15.164 12.953 -11.57 1 94.44 232 LEU A O 1
ATOM 1724 N N . SER A 1 233 ? 13.055 13.008 -12.141 1 96.06 233 SER A N 1
ATOM 1725 C CA . SER A 1 233 ? 12.938 11.57 -12.391 1 96.06 233 SER A CA 1
ATOM 1726 C C . SER A 1 233 ? 11.805 11.273 -13.375 1 96.06 233 SER A C 1
ATOM 1728 O O . SER A 1 233 ? 10.633 11.25 -12.984 1 96.06 233 SER A O 1
ATOM 1730 N N . ARG A 1 234 ? 12.164 10.938 -14.578 1 97.5 234 ARG A N 1
ATOM 1731 C CA . ARG A 1 234 ? 11.172 10.609 -15.602 1 97.5 234 ARG A CA 1
ATOM 1732 C C . ARG A 1 234 ? 10.398 9.352 -15.219 1 97.5 234 ARG A C 1
ATOM 1734 O O . ARG A 1 234 ? 9.203 9.242 -15.508 1 97.5 234 ARG A O 1
ATOM 1741 N N . LEU A 1 235 ? 11.094 8.461 -14.539 1 96.44 235 LEU A N 1
ATOM 1742 C CA . LEU A 1 235 ? 10.469 7.215 -14.117 1 96.44 235 LEU A CA 1
ATOM 1743 C C . LEU A 1 235 ? 9.367 7.48 -13.094 1 96.44 235 LEU A C 1
ATOM 1745 O O . LEU A 1 235 ? 8.281 6.91 -13.188 1 96.44 235 LEU A O 1
ATOM 1749 N N . THR A 1 236 ? 9.633 8.305 -12.102 1 97.69 236 THR A N 1
ATOM 1750 C CA . THR A 1 236 ? 8.648 8.633 -11.07 1 97.69 236 THR A CA 1
ATOM 1751 C C . THR A 1 236 ? 7.461 9.383 -11.672 1 97.69 236 THR A C 1
ATOM 1753 O O . THR A 1 236 ? 6.309 9.102 -11.336 1 97.69 236 THR A O 1
ATOM 1756 N N . ALA A 1 237 ? 7.762 10.289 -12.555 1 98.62 237 ALA A N 1
ATOM 1757 C CA . ALA A 1 237 ? 6.703 11.031 -13.234 1 98.62 237 ALA A CA 1
ATOM 1758 C C . ALA A 1 237 ? 5.801 10.094 -14.031 1 98.62 237 ALA A C 1
ATOM 1760 O O . ALA A 1 237 ? 4.574 10.18 -13.945 1 98.62 237 ALA A O 1
ATOM 1761 N N . ALA A 1 238 ? 6.441 9.211 -14.742 1 98.38 238 ALA A N 1
ATOM 1762 C CA . ALA A 1 238 ? 5.695 8.258 -15.562 1 98.38 238 ALA A CA 1
ATOM 1763 C C . ALA A 1 238 ? 4.844 7.332 -14.688 1 98.38 238 ALA A C 1
ATOM 1765 O O . ALA A 1 238 ? 3.701 7.023 -15.031 1 98.38 238 ALA A O 1
ATOM 1766 N N . ALA A 1 239 ? 5.41 6.902 -13.594 1 97.56 239 ALA A N 1
ATOM 1767 C CA . ALA A 1 239 ? 4.664 6.055 -12.672 1 97.56 239 ALA A CA 1
ATOM 1768 C C . ALA A 1 239 ? 3.443 6.781 -12.117 1 97.56 239 ALA A C 1
ATOM 1770 O O . ALA A 1 239 ? 2.355 6.211 -12.031 1 97.56 239 ALA A O 1
ATOM 1771 N N . LEU A 1 240 ? 3.602 7.996 -11.711 1 98.62 240 LEU A N 1
ATOM 1772 C CA . LEU A 1 240 ? 2.508 8.812 -11.188 1 98.62 240 LEU A CA 1
ATOM 1773 C C . LEU A 1 240 ? 1.413 8.984 -12.234 1 98.62 240 LEU A C 1
ATOM 1775 O O . LEU A 1 240 ? 0.23 8.797 -11.938 1 98.62 240 LEU A O 1
ATOM 1779 N N . TRP A 1 241 ? 1.788 9.289 -13.453 1 98.69 241 TRP A N 1
ATOM 1780 C CA . TRP A 1 241 ? 0.814 9.461 -14.523 1 98.69 241 TRP A CA 1
ATOM 1781 C C . TRP A 1 241 ? 0.117 8.141 -14.844 1 98.69 241 TRP A C 1
ATOM 1783 O O . TRP A 1 241 ? -1.097 8.109 -15.055 1 98.69 241 TRP A O 1
ATOM 1793 N N . ALA A 1 242 ? 0.883 7.121 -14.867 1 96.94 242 ALA A N 1
ATOM 1794 C CA . ALA A 1 242 ? 0.312 5.816 -15.203 1 96.94 242 ALA A CA 1
ATOM 1795 C C . ALA A 1 242 ? -0.699 5.375 -14.148 1 96.94 242 ALA A C 1
ATOM 1797 O O . ALA A 1 242 ? -1.794 4.918 -14.484 1 96.94 242 ALA A O 1
ATOM 1798 N N . VAL A 1 243 ? -0.354 5.566 -12.891 1 96.88 243 VAL A N 1
ATOM 1799 C CA . VAL A 1 243 ? -1.204 5.035 -11.836 1 96.88 243 VAL A CA 1
ATOM 1800 C C . VAL A 1 243 ? -2.297 6.047 -11.492 1 96.88 243 VAL A C 1
ATOM 1802 O O . VAL A 1 243 ? -3.486 5.758 -11.641 1 96.88 243 VAL A O 1
ATOM 1805 N N . CYS A 1 244 ? -1.918 7.23 -11.109 1 98.25 244 CYS A N 1
ATOM 1806 C CA . CYS A 1 244 ? -2.883 8.242 -10.688 1 98.25 244 CYS A CA 1
ATOM 1807 C C . CYS A 1 244 ? -3.641 8.797 -11.883 1 98.25 244 CYS A C 1
ATOM 1809 O O . CYS A 1 244 ? -4.859 8.977 -11.82 1 98.25 244 CYS A O 1
ATOM 1811 N N . GLY A 1 245 ? -2.871 9.094 -12.922 1 98.25 245 GLY A N 1
ATOM 1812 C CA . GLY A 1 245 ? -3.543 9.523 -14.133 1 98.25 245 GLY A CA 1
ATOM 1813 C C . GLY A 1 245 ? -4.48 8.477 -14.703 1 98.25 245 GLY A C 1
ATOM 1814 O O . GLY A 1 245 ? -5.59 8.797 -15.133 1 98.25 245 GLY A O 1
ATOM 1815 N N . GLY A 1 246 ? -4.035 7.266 -14.68 1 96.44 246 GLY A N 1
ATOM 1816 C CA . GLY A 1 246 ? -4.879 6.172 -15.133 1 96.44 246 GLY A CA 1
ATOM 1817 C C . GLY A 1 246 ? -6.164 6.039 -14.336 1 96.44 246 GLY A C 1
ATOM 1818 O O . GLY A 1 246 ? -7.234 5.828 -14.906 1 96.44 246 GLY A O 1
ATOM 1819 N N . MET A 1 247 ? -6.062 6.152 -13.055 1 96.62 247 MET A N 1
ATOM 1820 C CA . MET A 1 247 ? -7.242 6.09 -12.188 1 96.62 247 MET A CA 1
ATOM 1821 C C . MET A 1 247 ? -8.211 7.223 -12.508 1 96.62 247 MET A C 1
ATOM 1823 O O . MET A 1 247 ? -9.422 7.004 -12.602 1 96.62 247 MET A O 1
ATOM 1827 N N . ALA A 1 248 ? -7.652 8.414 -12.625 1 98.19 248 ALA A N 1
ATOM 1828 C CA . ALA A 1 248 ? -8.5 9.57 -12.922 1 98.19 248 ALA A CA 1
ATOM 1829 C C . ALA A 1 248 ? -9.195 9.406 -14.266 1 98.19 248 ALA A C 1
ATOM 1831 O O . ALA A 1 248 ? -10.375 9.727 -14.406 1 98.19 248 ALA A O 1
ATOM 1832 N N . LEU A 1 249 ? -8.5 8.883 -15.242 1 97.06 249 LEU A N 1
ATOM 1833 C CA . LEU A 1 249 ? -9.078 8.656 -16.562 1 97.06 249 LEU A CA 1
ATOM 1834 C C . LEU A 1 249 ? -10.156 7.57 -16.5 1 97.06 249 LEU A C 1
ATOM 1836 O O . LEU A 1 249 ? -11.188 7.68 -17.172 1 97.06 249 LEU A O 1
ATOM 1840 N N . SER A 1 250 ? -9.883 6.586 -15.789 1 95.19 250 SER A N 1
ATOM 1841 C CA . SER A 1 250 ? -10.867 5.523 -15.617 1 95.19 250 SER A CA 1
ATOM 1842 C C . SER A 1 250 ? -12.156 6.059 -15 1 95.19 250 SER A C 1
ATOM 1844 O O . SER A 1 250 ? -13.258 5.699 -15.438 1 95.19 250 SER A O 1
ATOM 1846 N N . LEU A 1 251 ? -12 6.863 -13.992 1 96.56 251 LEU A N 1
ATOM 1847 C CA . LEU A 1 251 ? -13.156 7.461 -13.344 1 96.56 251 LEU A CA 1
ATOM 1848 C C . LEU A 1 251 ? -13.883 8.414 -14.289 1 96.56 251 LEU A C 1
ATOM 1850 O O . LEU A 1 251 ? -15.109 8.492 -14.281 1 96.56 251 LEU A O 1
ATOM 1854 N N . TRP A 1 252 ? -13.148 9.148 -15.07 1 97.5 252 TRP A N 1
ATOM 1855 C CA . TRP A 1 252 ? -13.727 10.078 -16.031 1 97.5 252 TRP A CA 1
ATOM 1856 C C . TRP A 1 252 ? -14.562 9.336 -17.078 1 97.5 252 TRP A C 1
ATOM 1858 O O . TRP A 1 252 ? -15.625 9.812 -17.484 1 97.5 252 TRP A O 1
ATOM 1868 N N . ARG A 1 253 ? -14.203 8.172 -17.438 1 95.12 253 ARG A N 1
ATOM 1869 C CA . ARG A 1 253 ? -14.891 7.371 -18.438 1 95.12 253 ARG A CA 1
ATOM 1870 C C . ARG A 1 253 ? -16.172 6.77 -17.875 1 95.12 253 ARG A C 1
ATOM 1872 O O . ARG A 1 253 ? -17.156 6.594 -18.594 1 95.12 253 ARG A O 1
ATOM 1879 N N . HIS A 1 254 ? -16.156 6.352 -16.641 1 94.19 254 HIS A N 1
ATOM 1880 C CA . HIS A 1 254 ? -17.312 5.855 -15.914 1 94.19 254 HIS A CA 1
ATOM 1881 C C . HIS A 1 254 ? -17.516 6.617 -14.609 1 94.19 254 HIS A C 1
ATOM 1883 O O . HIS A 1 254 ? -17.219 6.094 -13.531 1 94.19 254 HIS A O 1
ATOM 1889 N N . PRO A 1 255 ? -18.156 7.75 -14.758 1 96.56 255 PRO A N 1
ATOM 1890 C CA . PRO A 1 255 ? -18.188 8.703 -13.648 1 96.56 255 PRO A CA 1
ATOM 1891 C C . PRO A 1 255 ? -19.297 8.414 -12.641 1 96.56 255 PRO A C 1
ATOM 1893 O O . PRO A 1 255 ? -20.312 9.117 -12.617 1 96.56 255 PRO A O 1
ATOM 1896 N N . THR A 1 256 ? -19.078 7.418 -11.797 1 95.62 256 THR A N 1
ATOM 1897 C CA . THR A 1 256 ? -20.016 7.082 -10.727 1 95.62 256 THR A CA 1
ATOM 1898 C C . THR A 1 256 ? -19.281 6.953 -9.398 1 95.62 256 THR A C 1
ATOM 1900 O O . THR A 1 256 ? -18.109 6.578 -9.359 1 95.62 256 THR A O 1
ATOM 1903 N N . PRO A 1 257 ? -20 7.309 -8.344 1 94.31 257 PRO A N 1
ATOM 1904 C CA . PRO A 1 257 ? -19.391 7.117 -7.027 1 94.31 257 PRO A CA 1
ATOM 1905 C C . PRO A 1 257 ? -19 5.664 -6.766 1 94.31 257 PRO A C 1
ATOM 1907 O O . PRO A 1 257 ? -18 5.402 -6.078 1 94.31 257 PRO A O 1
ATOM 1910 N N . GLU A 1 258 ? -19.719 4.781 -7.32 1 89.62 258 GLU A N 1
ATOM 1911 C CA . GLU A 1 258 ? -19.422 3.359 -7.164 1 89.62 258 GLU A CA 1
ATOM 1912 C C . GLU A 1 258 ? -18.078 3.002 -7.797 1 89.62 258 GLU A C 1
ATOM 1914 O O . GLU A 1 258 ? -17.297 2.225 -7.234 1 89.62 258 GLU A O 1
ATOM 1919 N N . ARG A 1 259 ? -17.859 3.594 -8.984 1 90.94 259 ARG A N 1
ATOM 1920 C CA . ARG A 1 259 ? -16.578 3.379 -9.641 1 90.94 259 ARG A CA 1
ATOM 1921 C C . ARG A 1 259 ? -15.438 3.951 -8.805 1 90.94 259 ARG A C 1
ATOM 1923 O O . ARG A 1 259 ? -14.375 3.332 -8.688 1 90.94 259 ARG A O 1
ATOM 1930 N N . ALA A 1 260 ? -15.656 5.078 -8.289 1 93.88 260 ALA A N 1
ATOM 1931 C CA . ALA A 1 260 ? -14.656 5.691 -7.418 1 93.88 260 ALA A CA 1
ATOM 1932 C C . ALA A 1 260 ? -14.352 4.797 -6.223 1 93.88 260 ALA A C 1
ATOM 1934 O O . ALA A 1 260 ? -13.188 4.617 -5.855 1 93.88 260 ALA A O 1
ATOM 1935 N N . ALA A 1 261 ? -15.359 4.285 -5.668 1 88.12 261 ALA A N 1
ATOM 1936 C CA . ALA A 1 261 ? -15.203 3.391 -4.523 1 88.12 261 ALA A CA 1
ATOM 1937 C C . ALA A 1 261 ? -14.398 2.15 -4.902 1 88.12 261 ALA A C 1
ATOM 1939 O O . ALA A 1 261 ? -13.586 1.663 -4.109 1 88.12 261 ALA A O 1
ATOM 1940 N N . ARG A 1 262 ? -14.594 1.718 -6.098 1 85.94 262 ARG A N 1
ATOM 1941 C CA . ARG A 1 262 ? -13.891 0.531 -6.562 1 85.94 262 ARG A CA 1
ATOM 1942 C C . ARG A 1 262 ? -12.406 0.825 -6.773 1 85.94 262 ARG A C 1
ATOM 1944 O O . ARG A 1 262 ? -11.562 -0.065 -6.633 1 85.94 262 ARG A O 1
ATOM 1951 N N . LEU A 1 263 ? -12.094 1.996 -7.102 1 91.38 263 LEU A N 1
ATOM 1952 C CA . LEU A 1 263 ? -10.719 2.393 -7.383 1 91.38 263 LEU A CA 1
ATOM 1953 C C . LEU A 1 263 ? -10.008 2.814 -6.102 1 91.38 263 LEU A C 1
ATOM 1955 O O . LEU A 1 263 ? -8.781 2.926 -6.078 1 91.38 263 LEU A O 1
ATOM 1959 N N . TYR A 1 264 ? -10.688 2.979 -5.051 1 89.12 264 TYR A N 1
ATOM 1960 C CA . TYR A 1 264 ? -10.172 3.57 -3.822 1 89.12 264 TYR A CA 1
ATOM 1961 C C . TYR A 1 264 ? -9.039 2.729 -3.25 1 89.12 264 TYR A C 1
ATOM 1963 O O . TYR A 1 264 ? -8.031 3.27 -2.779 1 89.12 264 TYR A O 1
ATOM 1971 N N . PRO A 1 265 ? -9.102 1.378 -3.27 1 87.19 265 PRO A N 1
ATOM 1972 C CA . PRO A 1 265 ? -7.965 0.604 -2.76 1 87.19 265 PRO A CA 1
ATOM 1973 C C . PRO A 1 265 ? -6.668 0.893 -3.51 1 87.19 265 PRO A C 1
ATOM 1975 O O . PRO A 1 265 ? -5.598 0.947 -2.902 1 87.19 265 PRO A O 1
ATOM 1978 N N . LEU A 1 266 ? -6.812 0.992 -4.781 1 91.31 266 LEU A N 1
ATOM 1979 C CA . LEU A 1 266 ? -5.625 1.356 -5.547 1 91.31 266 LEU A CA 1
ATOM 1980 C C . LEU A 1 266 ? -5.125 2.74 -5.148 1 91.31 266 LEU A C 1
ATOM 1982 O O . LEU A 1 266 ? -3.916 2.971 -5.074 1 91.31 266 LEU A O 1
ATOM 1986 N N . SER A 1 267 ? -6.059 3.623 -4.91 1 94.38 267 SER A N 1
ATOM 1987 C CA . SER A 1 267 ? -5.676 4.961 -4.473 1 94.38 267 SER A CA 1
ATOM 1988 C C . SER A 1 267 ? -4.891 4.914 -3.17 1 94.38 267 SER A C 1
ATOM 1990 O O . SER A 1 267 ? -3.9 5.629 -3.008 1 94.38 267 SER A O 1
ATOM 1992 N N . ILE A 1 268 ? -5.27 4.035 -2.24 1 92.5 268 ILE A N 1
ATOM 1993 C CA . ILE A 1 268 ? -4.617 3.9 -0.942 1 92.5 268 ILE A CA 1
ATOM 1994 C C . ILE A 1 268 ? -3.166 3.467 -1.137 1 92.5 268 ILE A C 1
ATOM 1996 O O . ILE A 1 268 ? -2.279 3.889 -0.389 1 92.5 268 ILE A O 1
ATOM 2000 N N . VAL A 1 269 ? -2.904 2.758 -2.195 1 94.31 269 VAL A N 1
ATOM 2001 C CA . VAL A 1 269 ? -1.584 2.164 -2.373 1 94.31 269 VAL A CA 1
ATOM 2002 C C . VAL A 1 269 ? -0.724 3.068 -3.252 1 94.31 269 VAL A C 1
ATOM 2004 O O . VAL A 1 269 ? 0.489 2.871 -3.357 1 94.31 269 VAL A O 1
ATOM 2007 N N . THR A 1 270 ? -1.323 4.062 -3.879 1 96.25 270 THR A N 1
ATOM 2008 C CA . THR A 1 270 ? -0.594 4.91 -4.816 1 96.25 270 THR A CA 1
ATOM 2009 C C . THR A 1 270 ? 0.649 5.5 -4.16 1 96.25 270 THR A C 1
ATOM 2011 O O . THR A 1 270 ? 1.719 5.547 -4.77 1 96.25 270 THR A O 1
ATOM 2014 N N . PRO A 1 271 ? 0.568 5.93 -2.848 1 96.5 271 PRO A N 1
ATOM 2015 C CA . PRO A 1 271 ? 1.799 6.453 -2.25 1 96.5 271 PRO A CA 1
ATOM 2016 C C . PRO A 1 271 ? 2.898 5.402 -2.146 1 96.5 271 PRO A C 1
ATOM 2018 O O . PRO A 1 271 ? 4.082 5.727 -2.258 1 96.5 271 PRO A O 1
ATOM 2021 N N . TRP A 1 272 ? 2.521 4.219 -1.973 1 95.62 272 TRP A N 1
ATOM 2022 C CA . TRP A 1 272 ? 3.49 3.131 -1.893 1 95.62 272 TRP A CA 1
ATOM 2023 C C . TRP A 1 272 ? 4.078 2.824 -3.266 1 95.62 272 TRP A C 1
ATOM 2025 O O . TRP A 1 272 ? 5.285 2.605 -3.396 1 95.62 272 TRP A O 1
ATOM 2035 N N . ILE A 1 273 ? 3.26 2.83 -4.301 1 95.69 273 ILE A N 1
ATOM 2036 C CA . ILE A 1 273 ? 3.721 2.531 -5.652 1 95.69 273 ILE A CA 1
ATOM 2037 C C . ILE A 1 273 ? 4.672 3.627 -6.129 1 95.69 273 ILE A C 1
ATOM 2039 O O . ILE A 1 273 ? 5.824 3.354 -6.465 1 95.69 273 ILE A O 1
ATOM 2043 N N . VAL A 1 274 ? 4.199 4.848 -6.074 1 96.62 274 VAL A N 1
ATOM 2044 C CA . VAL A 1 274 ? 4.992 5.973 -6.559 1 96.62 274 VAL A CA 1
ATOM 2045 C C . VAL A 1 274 ? 6.199 6.188 -5.645 1 96.62 274 VAL A C 1
ATOM 2047 O O . VAL A 1 274 ? 7.297 6.484 -6.117 1 96.62 274 VAL A O 1
ATOM 2050 N N . GLY A 1 275 ? 6.008 6 -4.344 1 95.56 275 GLY A N 1
ATOM 2051 C CA . GLY A 1 275 ? 7.098 6.117 -3.389 1 95.56 275 GLY A CA 1
ATOM 2052 C C . GLY A 1 275 ? 8.203 5.098 -3.611 1 95.56 275 GLY A C 1
ATOM 2053 O O . GLY A 1 275 ? 9.383 5.41 -3.453 1 95.56 275 GLY A O 1
ATOM 2054 N N . THR A 1 276 ? 7.836 3.9 -3.951 1 94.62 276 THR A N 1
ATOM 2055 C CA . THR A 1 276 ? 8.828 2.859 -4.211 1 94.62 276 THR A CA 1
ATOM 2056 C C . THR A 1 276 ? 9.609 3.162 -5.484 1 94.62 276 THR A C 1
ATOM 2058 O O . THR A 1 276 ? 10.836 3.033 -5.508 1 94.62 276 THR A O 1
ATOM 2061 N N . VAL A 1 277 ? 8.938 3.574 -6.512 1 94.81 277 VAL A N 1
ATOM 2062 C CA . VAL A 1 277 ? 9.578 3.895 -7.785 1 94.81 277 VAL A CA 1
ATOM 2063 C C . VAL A 1 277 ? 10.562 5.043 -7.594 1 94.81 277 VAL A C 1
ATOM 2065 O O . VAL A 1 277 ? 11.633 5.055 -8.203 1 94.81 277 VAL A O 1
ATOM 2068 N N . ALA A 1 278 ? 10.195 5.949 -6.73 1 95.69 278 ALA A N 1
ATOM 2069 C CA . ALA A 1 278 ? 11.078 7.07 -6.426 1 95.69 278 ALA A CA 1
ATOM 2070 C C . ALA A 1 278 ? 12.156 6.66 -5.422 1 95.69 278 ALA A C 1
ATOM 2072 O O . ALA A 1 278 ? 13.312 7.062 -5.543 1 95.69 278 ALA A O 1
ATOM 2073 N N . GLY A 1 279 ? 11.781 5.871 -4.441 1 95.56 279 GLY A N 1
ATOM 2074 C CA . GLY A 1 279 ? 12.609 5.578 -3.285 1 95.56 279 GLY A CA 1
ATOM 2075 C C . GLY A 1 279 ? 13.766 4.641 -3.6 1 95.56 279 GLY A C 1
ATOM 2076 O O . GLY A 1 279 ? 14.867 4.812 -3.078 1 95.56 279 GLY A O 1
ATOM 2077 N N . VAL A 1 280 ? 13.586 3.68 -4.434 1 94.12 280 VAL A N 1
ATOM 2078 C CA . VAL A 1 280 ? 14.609 2.682 -4.723 1 94.12 280 VAL A CA 1
ATOM 2079 C C . VAL A 1 280 ? 15.812 3.352 -5.395 1 94.12 280 VAL A C 1
ATOM 2081 O O . VAL A 1 280 ? 16.938 3.221 -4.93 1 94.12 280 VAL A O 1
ATOM 2084 N N . PRO A 1 281 ? 15.57 4.129 -6.469 1 93.44 281 PRO A N 1
ATOM 2085 C CA . PRO A 1 281 ? 16.719 4.828 -7.055 1 93.44 281 PRO A CA 1
ATOM 2086 C C . PRO A 1 281 ? 17.375 5.801 -6.074 1 93.44 281 PRO A C 1
ATOM 2088 O O . PRO A 1 281 ? 18.594 5.945 -6.074 1 93.44 281 PRO A O 1
ATOM 2091 N N . LEU A 1 282 ? 16.578 6.426 -5.254 1 92.94 282 LEU A N 1
ATOM 2092 C CA . LEU A 1 282 ? 17.141 7.355 -4.277 1 92.94 282 LEU A CA 1
ATOM 2093 C C . LEU A 1 282 ? 18.047 6.629 -3.295 1 92.94 282 LEU A C 1
ATOM 2095 O O . LEU A 1 282 ? 19.156 7.094 -3.006 1 92.94 282 LEU A O 1
ATOM 2099 N N . VAL A 1 283 ? 17.656 5.527 -2.768 1 94.31 283 VAL A N 1
ATOM 2100 C CA . VAL A 1 283 ? 18.453 4.738 -1.836 1 94.31 283 VAL A CA 1
ATOM 2101 C C . VAL A 1 283 ? 19.734 4.27 -2.521 1 94.31 283 VAL A C 1
ATOM 2103 O O . VAL A 1 283 ? 20.828 4.324 -1.932 1 94.31 283 VAL A O 1
ATOM 2106 N N . TYR A 1 284 ? 19.609 3.865 -3.738 1 93.81 284 TYR A N 1
ATOM 2107 C CA . TYR A 1 284 ? 20.766 3.434 -4.508 1 93.81 284 TYR A CA 1
ATOM 2108 C C . TYR A 1 284 ? 21.797 4.555 -4.629 1 93.81 284 TYR A C 1
ATOM 2110 O O . TYR A 1 284 ? 22.969 4.355 -4.344 1 93.81 284 TYR A O 1
ATOM 2118 N N . LEU A 1 285 ? 21.281 5.695 -5.055 1 92.5 285 LEU A N 1
ATOM 2119 C CA . LEU A 1 285 ? 22.172 6.836 -5.246 1 92.5 285 LEU A CA 1
ATOM 2120 C C . LEU A 1 285 ? 22.844 7.23 -3.936 1 92.5 285 LEU A C 1
ATOM 2122 O O . LEU A 1 285 ? 24.031 7.516 -3.906 1 92.5 285 LEU A O 1
ATOM 2126 N N . LEU A 1 286 ? 22.141 7.242 -2.857 1 93.06 286 LEU A N 1
ATOM 2127 C CA . LEU A 1 286 ? 22.672 7.609 -1.551 1 93.06 286 LEU A CA 1
ATOM 2128 C C . LEU A 1 286 ? 23.688 6.574 -1.067 1 93.06 286 LEU A C 1
ATOM 2130 O O . LEU A 1 286 ? 24.75 6.938 -0.542 1 93.06 286 LEU A O 1
ATOM 2134 N N . ALA A 1 287 ? 23.359 5.359 -1.268 1 92.94 287 ALA A N 1
ATOM 2135 C CA . ALA A 1 287 ? 24.25 4.281 -0.834 1 92.94 287 ALA A CA 1
ATOM 2136 C C . ALA A 1 287 ? 25.578 4.328 -1.587 1 92.94 287 ALA A C 1
ATOM 2138 O O . ALA A 1 287 ? 26.625 3.994 -1.029 1 92.94 287 ALA A O 1
ATOM 2139 N N . ARG A 1 288 ? 25.531 4.824 -2.805 1 93.19 288 ARG A N 1
ATOM 2140 C CA . ARG A 1 288 ? 26.734 4.867 -3.639 1 93.19 288 ARG A CA 1
ATOM 2141 C C . ARG A 1 288 ? 27.438 6.211 -3.506 1 93.19 288 ARG A C 1
ATOM 2143 O O . ARG A 1 288 ? 28.516 6.414 -4.094 1 93.19 288 ARG A O 1
ATOM 2150 N N . GLY A 1 289 ? 26.812 7.105 -2.809 1 90.25 289 GLY A N 1
ATOM 2151 C CA . GLY A 1 289 ? 27.391 8.43 -2.688 1 90.25 289 GLY A CA 1
ATOM 2152 C C . GLY A 1 289 ? 27.25 9.258 -3.949 1 90.25 289 GLY A C 1
ATOM 2153 O O . GLY A 1 289 ? 28.109 10.109 -4.234 1 90.25 289 GLY A O 1
ATOM 2154 N N . LEU A 1 290 ? 26.219 8.961 -4.785 1 88.19 290 LEU A N 1
ATOM 2155 C CA . LEU A 1 290 ? 26.031 9.625 -6.066 1 88.19 290 LEU A CA 1
ATOM 2156 C C . LEU A 1 290 ? 24.969 10.711 -5.969 1 88.19 290 LEU A C 1
ATOM 2158 O O . LEU A 1 290 ? 24.703 11.414 -6.941 1 88.19 290 LEU A O 1
ATOM 2162 N N . TRP A 1 291 ? 24.359 10.828 -4.793 1 85.88 291 TRP A N 1
ATOM 2163 C CA . TRP A 1 291 ? 23.391 11.891 -4.582 1 85.88 291 TRP A CA 1
ATOM 2164 C C . TRP A 1 291 ? 24.094 13.227 -4.34 1 85.88 291 TRP A C 1
ATOM 2166 O O . TRP A 1 291 ? 25.031 13.312 -3.555 1 85.88 291 TRP A O 1
ATOM 2176 N N . PRO A 1 292 ? 23.703 14.227 -5.125 1 76.88 292 PRO A N 1
ATOM 2177 C CA . PRO A 1 292 ? 24.422 15.492 -5.016 1 76.88 292 PRO A CA 1
ATOM 2178 C C . PRO A 1 292 ? 24.234 16.156 -3.656 1 76.88 292 PRO A C 1
ATOM 2180 O O . PRO A 1 292 ? 23.234 15.93 -2.982 1 76.88 292 PRO A O 1
ATOM 2183 N N . MET B 1 1 ? -28.172 -20.141 -40.031 1 25.16 1 MET B N 1
ATOM 2184 C CA . MET B 1 1 ? -26.875 -20.094 -39.344 1 25.16 1 MET B CA 1
ATOM 2185 C C . MET B 1 1 ? -26.641 -18.734 -38.719 1 25.16 1 MET B C 1
ATOM 2187 O O . MET B 1 1 ? -26.594 -17.719 -39.438 1 25.16 1 MET B O 1
ATOM 2191 N N . ARG B 1 2 ? -27.047 -18.453 -37.531 1 41.25 2 ARG B N 1
ATOM 2192 C CA . ARG B 1 2 ? -26.828 -17.172 -36.875 1 41.25 2 ARG B CA 1
ATOM 2193 C C . ARG B 1 2 ? -25.344 -16.812 -36.906 1 41.25 2 ARG B C 1
ATOM 2195 O O . ARG B 1 2 ? -24.484 -17.641 -36.594 1 41.25 2 ARG B O 1
ATOM 2202 N N . PRO B 1 3 ? -25.047 -15.812 -37.594 1 37.84 3 PRO B N 1
ATOM 2203 C CA . PRO B 1 3 ? -23.609 -15.5 -37.594 1 37.84 3 PRO B CA 1
ATOM 2204 C C . PRO B 1 3 ? -22.969 -15.656 -36.219 1 37.84 3 PRO B C 1
ATOM 2206 O O . PRO B 1 3 ? -23.625 -15.469 -35.188 1 37.84 3 PRO B O 1
ATOM 2209 N N . LEU B 1 4 ? -21.969 -16.547 -36.094 1 39.91 4 LEU B N 1
ATOM 2210 C CA . LEU B 1 4 ? -21.156 -16.641 -34.875 1 39.91 4 LEU B CA 1
ATOM 2211 C C . LEU B 1 4 ? -20.688 -15.258 -34.438 1 39.91 4 LEU B C 1
ATOM 2213 O O . LEU B 1 4 ? -19.875 -14.625 -35.125 1 39.91 4 LEU B O 1
ATOM 2217 N N . THR B 1 5 ? -21.484 -14.383 -34.031 1 41.81 5 THR B N 1
ATOM 2218 C CA . THR B 1 5 ? -21.016 -13.125 -33.469 1 41.81 5 THR B CA 1
ATOM 2219 C C . THR B 1 5 ? -19.766 -13.336 -32.625 1 41.81 5 THR B C 1
ATOM 2221 O O . THR B 1 5 ? -19.734 -14.203 -31.75 1 41.81 5 THR B O 1
ATOM 2224 N N . LEU B 1 6 ? -18.625 -13.133 -33.188 1 45.19 6 LEU B N 1
ATOM 2225 C CA . LEU B 1 6 ? -17.375 -13.156 -32.438 1 45.19 6 LEU B CA 1
ATOM 2226 C C . LEU B 1 6 ? -17.562 -12.586 -31.031 1 45.19 6 LEU B C 1
ATOM 2228 O O . LEU B 1 6 ? -18.234 -11.562 -30.859 1 45.19 6 LEU B O 1
ATOM 2232 N N . PRO B 1 7 ? -17.484 -13.461 -30.094 1 53.81 7 PRO B N 1
ATOM 2233 C CA . PRO B 1 7 ? -17.688 -12.961 -28.734 1 53.81 7 PRO B CA 1
ATOM 2234 C C . PRO B 1 7 ? -17 -11.609 -28.484 1 53.81 7 PRO B C 1
ATOM 2236 O O . PRO B 1 7 ? -15.945 -11.344 -29.062 1 53.81 7 PRO B O 1
ATOM 2239 N N . ALA B 1 8 ? -17.641 -10.688 -28.25 1 61.66 8 ALA B N 1
ATOM 2240 C CA . ALA B 1 8 ? -17.219 -9.32 -27.969 1 61.66 8 ALA B CA 1
ATOM 2241 C C . ALA B 1 8 ? -15.984 -9.297 -27.078 1 61.66 8 ALA B C 1
ATOM 2243 O O . ALA B 1 8 ? -15.906 -10.055 -26.094 1 61.66 8 ALA B O 1
ATOM 2244 N N . ARG B 1 9 ? -14.797 -8.906 -27.641 1 81.88 9 ARG B N 1
ATOM 2245 C CA . ARG B 1 9 ? -13.531 -8.758 -26.922 1 81.88 9 ARG B CA 1
ATOM 2246 C C . ARG B 1 9 ? -13.703 -7.93 -25.656 1 81.88 9 ARG B C 1
ATOM 2248 O O . ARG B 1 9 ? -14.438 -6.934 -25.656 1 81.88 9 ARG B O 1
ATOM 2255 N N . LEU B 1 10 ? -13.195 -8.5 -24.578 1 87.69 10 LEU B N 1
ATOM 2256 C CA . LEU B 1 10 ? -13.234 -7.789 -23.312 1 87.69 10 LEU B CA 1
ATOM 2257 C C . LEU B 1 10 ? -12.32 -6.57 -23.344 1 87.69 10 LEU B C 1
ATOM 2259 O O . LEU B 1 10 ? -11.133 -6.688 -23.656 1 87.69 10 LEU B O 1
ATOM 2263 N N . PRO B 1 11 ? -12.852 -5.43 -23.188 1 88.75 11 PRO B N 1
ATOM 2264 C CA . PRO B 1 11 ? -12.023 -4.223 -23.219 1 88.75 11 PRO B CA 1
ATOM 2265 C C . PRO B 1 11 ? -10.898 -4.25 -22.188 1 88.75 11 PRO B C 1
ATOM 2267 O O . PRO B 1 11 ? -11.031 -4.887 -21.141 1 88.75 11 PRO B O 1
ATOM 2270 N N . LEU B 1 12 ? -9.812 -3.551 -22.469 1 89.56 12 LEU B N 1
ATOM 2271 C CA . LEU B 1 12 ? -8.625 -3.49 -21.625 1 89.56 12 LEU B CA 1
ATOM 2272 C C . LEU B 1 12 ? -8.984 -2.98 -20.234 1 89.56 12 LEU B C 1
ATOM 2274 O O . LEU B 1 12 ? -8.484 -3.494 -19.234 1 89.56 12 LEU B O 1
ATOM 2278 N N . ARG B 1 13 ? -9.789 -2.049 -20.188 1 83.75 13 ARG B N 1
ATOM 2279 C CA . ARG B 1 13 ? -10.188 -1.471 -18.906 1 83.75 13 ARG B CA 1
ATOM 2280 C C . ARG B 1 13 ? -10.844 -2.518 -18.016 1 83.75 13 ARG B C 1
ATOM 2282 O O . ARG B 1 13 ? -10.656 -2.508 -16.797 1 83.75 13 ARG B O 1
ATOM 2289 N N . ARG B 1 14 ? -11.625 -3.32 -18.562 1 86.94 14 ARG B N 1
ATOM 2290 C CA . ARG B 1 14 ? -12.305 -4.379 -17.828 1 86.94 14 ARG B CA 1
ATOM 2291 C C . ARG B 1 14 ? -11.312 -5.445 -17.375 1 86.94 14 ARG B C 1
ATOM 2293 O O . ARG B 1 14 ? -11.398 -5.949 -16.25 1 86.94 14 ARG B O 1
ATOM 2300 N N . MET B 1 15 ? -10.398 -5.758 -18.266 1 93 15 MET B N 1
ATOM 2301 C CA . MET B 1 15 ? -9.359 -6.711 -17.906 1 93 15 MET B CA 1
ATOM 2302 C C . MET B 1 15 ? -8.539 -6.203 -16.734 1 93 15 MET B C 1
ATOM 2304 O O . MET B 1 15 ? -8.211 -6.965 -15.82 1 93 15 MET B O 1
ATOM 2308 N N . LEU B 1 16 ? -8.258 -4.93 -16.734 1 90.94 16 LEU B N 1
ATOM 2309 C CA . LEU B 1 16 ? -7.512 -4.316 -15.641 1 90.94 16 LEU B CA 1
ATOM 2310 C C . LEU B 1 16 ? -8.312 -4.355 -14.344 1 90.94 16 LEU B C 1
ATOM 2312 O O . LEU B 1 16 ? -7.758 -4.645 -13.281 1 90.94 16 LEU B O 1
ATOM 2316 N N . ALA B 1 17 ? -9.555 -4.133 -14.453 1 87.56 17 ALA B N 1
ATOM 2317 C CA . ALA B 1 17 ? -10.406 -4.18 -13.266 1 87.56 17 ALA B CA 1
ATOM 2318 C C . ALA B 1 17 ? -10.445 -5.586 -12.68 1 87.56 17 ALA B C 1
ATOM 2320 O O . ALA B 1 17 ? -10.312 -5.762 -11.461 1 87.56 17 ALA B O 1
ATOM 2321 N N . VAL B 1 18 ? -10.562 -6.531 -13.516 1 91.56 18 VAL B N 1
ATOM 2322 C CA . VAL B 1 18 ? -10.641 -7.926 -13.094 1 91.56 18 VAL B CA 1
ATOM 2323 C C . VAL B 1 18 ? -9.32 -8.352 -12.477 1 91.56 18 VAL B C 1
ATOM 2325 O O . VAL B 1 18 ? -9.297 -9.133 -11.523 1 91.56 18 VAL B O 1
ATOM 2328 N N . SER B 1 19 ? -8.227 -7.812 -12.953 1 95.25 19 SER B N 1
ATOM 2329 C CA . SER B 1 19 ? -6.895 -8.227 -12.516 1 95.25 19 SER B CA 1
ATOM 2330 C C . SER B 1 19 ? -6.531 -7.605 -11.172 1 95.25 19 SER B C 1
ATOM 2332 O O . SER B 1 19 ? -5.531 -7.98 -10.555 1 95.25 19 SER B O 1
ATOM 2334 N N . ARG B 1 20 ? -7.219 -6.613 -10.695 1 92.19 20 ARG B N 1
ATOM 2335 C CA . ARG B 1 20 ? -7.055 -6.012 -9.383 1 92.19 20 ARG B CA 1
ATOM 2336 C C . ARG B 1 20 ? -5.648 -5.453 -9.203 1 92.19 20 ARG B C 1
ATOM 2338 O O . ARG B 1 20 ? -4.895 -5.91 -8.336 1 92.19 20 ARG B O 1
ATOM 2345 N N . PRO B 1 21 ? -5.379 -4.375 -9.852 1 93.19 21 PRO B N 1
ATOM 2346 C CA . PRO B 1 21 ? -4.02 -3.824 -9.883 1 93.19 21 PRO B CA 1
ATOM 2347 C C . PRO B 1 21 ? -3.473 -3.525 -8.484 1 93.19 21 PRO B C 1
ATOM 2349 O O . PRO B 1 21 ? -2.268 -3.641 -8.258 1 93.19 21 PRO B O 1
ATOM 2352 N N . ALA B 1 22 ? -4.305 -3.229 -7.523 1 90.81 22 ALA B N 1
ATOM 2353 C CA . ALA B 1 22 ? -3.859 -2.916 -6.168 1 90.81 22 ALA B CA 1
ATOM 2354 C C . ALA B 1 22 ? -3.168 -4.117 -5.527 1 90.81 22 ALA B C 1
ATOM 2356 O O . ALA B 1 22 ? -2.387 -3.963 -4.586 1 90.81 22 ALA B O 1
ATOM 2357 N N . LEU B 1 23 ? -3.391 -5.273 -6.086 1 95 23 LEU B N 1
ATOM 2358 C CA . LEU B 1 23 ? -2.891 -6.492 -5.457 1 95 23 LEU B CA 1
ATOM 2359 C C . LEU B 1 23 ? -1.702 -7.055 -6.23 1 95 23 LEU B C 1
ATOM 2361 O O . LEU B 1 23 ? -1.12 -8.062 -5.832 1 95 23 LEU B O 1
ATOM 2365 N N . TRP B 1 24 ? -1.261 -6.336 -7.281 1 96.5 24 TRP B N 1
ATOM 2366 C CA . TRP B 1 24 ? -0.178 -6.84 -8.117 1 96.5 24 TRP B CA 1
ATOM 2367 C C . TRP B 1 24 ? 1.126 -6.926 -7.336 1 96.5 24 TRP B C 1
ATOM 2369 O O . TRP B 1 24 ? 2.037 -7.668 -7.707 1 96.5 24 TRP B O 1
ATOM 2379 N N . VAL B 1 25 ? 1.177 -6.16 -6.219 1 96.62 25 VAL B N 1
ATOM 2380 C CA . VAL B 1 25 ? 2.379 -6.18 -5.395 1 96.62 25 VAL B CA 1
ATOM 2381 C C . VAL B 1 25 ? 2.631 -7.598 -4.883 1 96.62 25 VAL B C 1
ATOM 2383 O O . VAL B 1 25 ? 3.779 -8 -4.684 1 96.62 25 VAL B O 1
ATOM 2386 N N . ASN B 1 26 ? 1.606 -8.398 -4.762 1 97.12 26 ASN B N 1
ATOM 2387 C CA . ASN B 1 26 ? 1.731 -9.75 -4.23 1 97.12 26 ASN B CA 1
ATOM 2388 C C . ASN B 1 26 ? 2.408 -10.688 -5.227 1 97.12 26 ASN B C 1
ATOM 2390 O O . ASN B 1 26 ? 2.865 -11.773 -4.855 1 97.12 26 ASN B O 1
ATOM 2394 N N . THR B 1 27 ? 2.447 -10.32 -6.484 1 98.12 27 THR B N 1
ATOM 2395 C CA . THR B 1 27 ? 3.094 -11.133 -7.504 1 98.12 27 THR B CA 1
ATOM 2396 C C . THR B 1 27 ? 4.367 -10.461 -8.008 1 98.12 27 THR B C 1
ATOM 2398 O O . THR B 1 27 ? 5.465 -10.984 -7.828 1 98.12 27 THR B O 1
ATOM 2401 N N . VAL B 1 28 ? 4.258 -9.242 -8.406 1 97.5 28 VAL B N 1
ATOM 2402 C CA . VAL B 1 28 ? 5.398 -8.5 -8.938 1 97.5 28 VAL B CA 1
ATOM 2403 C C . VAL B 1 28 ? 6.398 -8.227 -7.816 1 97.5 28 VAL B C 1
ATOM 2405 O O . VAL B 1 28 ? 7.609 -8.352 -8.008 1 97.5 28 VAL B O 1
ATOM 2408 N N . GLY B 1 29 ? 5.883 -7.812 -6.703 1 97.62 29 GLY B N 1
ATOM 2409 C CA . GLY B 1 29 ? 6.742 -7.512 -5.57 1 97.62 29 GLY B CA 1
ATOM 2410 C C . GLY B 1 29 ? 7.555 -8.703 -5.102 1 97.62 29 GLY B C 1
ATOM 2411 O O . GLY B 1 29 ? 8.719 -8.562 -4.711 1 97.62 29 GLY B O 1
ATOM 2412 N N . THR B 1 30 ? 6.949 -9.836 -5.156 1 98.12 30 THR B N 1
ATOM 2413 C CA . THR B 1 30 ? 7.633 -11.062 -4.762 1 98.12 30 THR B CA 1
ATOM 2414 C C . THR B 1 30 ? 8.773 -11.375 -5.727 1 98.12 30 THR B C 1
ATOM 2416 O O . THR B 1 30 ? 9.852 -11.797 -5.301 1 98.12 30 THR B O 1
ATOM 2419 N N . LEU B 1 31 ? 8.547 -11.188 -6.992 1 98.56 31 LEU B N 1
ATOM 2420 C CA . LEU B 1 31 ? 9.602 -11.406 -7.977 1 98.56 31 LEU B CA 1
ATOM 2421 C C . LEU B 1 31 ? 10.758 -10.438 -7.758 1 98.56 31 LEU B C 1
ATOM 2423 O O . LEU B 1 31 ? 11.922 -10.836 -7.805 1 98.56 31 LEU B O 1
ATOM 2427 N N . VAL B 1 32 ? 10.469 -9.188 -7.527 1 97.88 32 VAL B N 1
ATOM 2428 C CA . VAL B 1 32 ? 11.492 -8.156 -7.348 1 97.88 32 VAL B CA 1
ATOM 2429 C C . VAL B 1 32 ? 12.32 -8.469 -6.102 1 97.88 32 VAL B C 1
ATOM 2431 O O . VAL B 1 32 ? 13.547 -8.367 -6.125 1 97.88 32 VAL B O 1
ATOM 2434 N N . THR B 1 33 ? 11.672 -8.859 -5.094 1 97.81 33 THR B N 1
ATOM 2435 C CA . THR B 1 33 ? 12.375 -9.234 -3.873 1 97.81 33 THR B CA 1
ATOM 2436 C C . THR B 1 33 ? 13.305 -10.414 -4.129 1 97.81 33 THR B C 1
ATOM 2438 O O . THR B 1 33 ? 14.438 -10.438 -3.639 1 97.81 33 THR B O 1
ATOM 2441 N N . GLY B 1 34 ? 12.805 -11.367 -4.914 1 98.31 34 GLY B N 1
ATOM 2442 C CA . GLY B 1 34 ? 13.648 -12.5 -5.293 1 98.31 34 GLY B CA 1
ATOM 2443 C C . GLY B 1 34 ? 14.867 -12.086 -6.086 1 98.31 34 GLY B C 1
ATOM 2444 O O . GLY B 1 34 ? 15.953 -12.641 -5.891 1 98.31 34 GLY B O 1
ATOM 2445 N N . LEU B 1 35 ? 14.664 -11.164 -6.961 1 98 35 LEU B N 1
ATOM 2446 C CA . LEU B 1 35 ? 15.789 -10.648 -7.734 1 98 35 LEU B CA 1
ATOM 2447 C C . LEU B 1 35 ? 16.844 -10.023 -6.82 1 98 35 LEU B C 1
ATOM 2449 O O . LEU B 1 35 ? 18.031 -10.305 -6.953 1 98 35 LEU B O 1
ATOM 2453 N N . TRP B 1 36 ? 16.359 -9.258 -5.883 1 97.25 36 TRP B N 1
ATOM 2454 C CA . TRP B 1 36 ? 17.281 -8.602 -4.953 1 97.25 36 TRP B CA 1
ATOM 2455 C C . TRP B 1 36 ? 17.984 -9.625 -4.07 1 97.25 36 TRP B C 1
ATOM 2457 O O . TRP B 1 36 ? 19.188 -9.523 -3.83 1 97.25 36 TRP B O 1
ATOM 2467 N N . LEU B 1 37 ? 17.312 -10.633 -3.67 1 97.06 37 LEU B N 1
ATOM 2468 C CA . LEU B 1 37 ? 17.875 -11.664 -2.803 1 97.06 37 LEU B CA 1
ATOM 2469 C C . LEU B 1 37 ? 18.875 -12.523 -3.562 1 97.06 37 LEU B C 1
ATOM 2471 O O . LEU B 1 37 ? 19.703 -13.203 -2.953 1 97.06 37 LEU B O 1
ATOM 2475 N N . SER B 1 38 ? 18.766 -12.477 -4.871 1 96.44 38 SER B N 1
ATOM 2476 C CA . SER B 1 38 ? 19.719 -13.227 -5.688 1 96.44 38 SER B CA 1
ATOM 2477 C C . SER B 1 38 ? 20.984 -12.422 -5.934 1 96.44 38 SER B C 1
ATOM 2479 O O . SER B 1 38 ?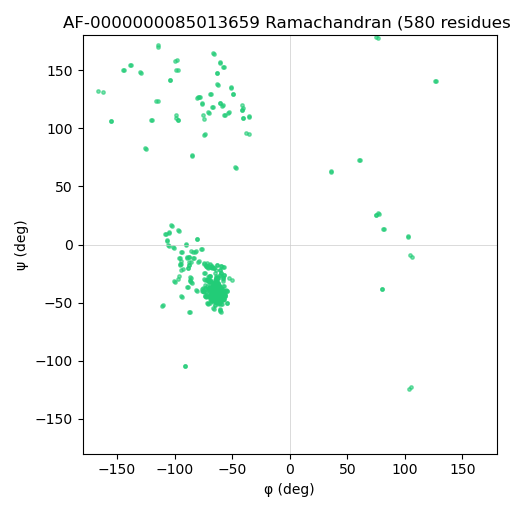 21.922 -12.914 -6.574 1 96.44 38 SER B O 1
ATOM 2481 N N . GLY B 1 39 ? 20.984 -11.203 -5.504 1 94.44 39 GLY B N 1
ATOM 2482 C CA . GLY B 1 39 ? 22.188 -10.398 -5.59 1 94.44 39 GLY B CA 1
ATOM 2483 C C . GLY B 1 39 ? 22.156 -9.391 -6.727 1 94.44 39 GLY B C 1
ATOM 2484 O O . GLY B 1 39 ? 23.156 -8.727 -7.004 1 94.44 39 GLY B O 1
ATOM 2485 N N . HIS B 1 40 ? 20.953 -9.336 -7.34 1 93.69 40 HIS B N 1
ATOM 2486 C CA . HIS B 1 40 ? 20.844 -8.414 -8.461 1 93.69 40 HIS B CA 1
ATOM 2487 C C . HIS B 1 40 ? 19.844 -7.301 -8.156 1 93.69 40 HIS B C 1
ATOM 2489 O O . HIS B 1 40 ? 18.688 -7.566 -7.84 1 93.69 40 HIS B O 1
ATOM 2495 N N . LEU B 1 41 ? 20.312 -6.121 -8.258 1 91.44 41 LEU B N 1
ATOM 2496 C CA . LEU B 1 41 ? 19.391 -4.996 -8.141 1 91.44 41 LEU B CA 1
ATOM 2497 C C . LEU B 1 41 ? 18.516 -4.867 -9.383 1 91.44 41 LEU B C 1
ATOM 2499 O O . LEU B 1 41 ? 17.312 -4.637 -9.289 1 91.44 41 LEU B O 1
ATOM 2503 N N . LEU B 1 42 ? 19.156 -5.004 -10.453 1 89.5 42 LEU B N 1
ATOM 2504 C CA . LEU B 1 42 ? 18.547 -4.984 -11.781 1 89.5 42 LEU B CA 1
ATOM 2505 C C . LEU B 1 42 ? 19.141 -6.062 -12.672 1 89.5 42 LEU B C 1
ATOM 2507 O O . LEU B 1 42 ? 20.219 -6.598 -12.375 1 89.5 42 LEU B O 1
ATOM 2511 N N . THR B 1 43 ? 18.406 -6.473 -13.609 1 95 43 THR B N 1
ATOM 2512 C CA . THR B 1 43 ? 18.906 -7.406 -14.609 1 95 43 THR B CA 1
ATOM 2513 C C . THR B 1 43 ? 18.312 -7.109 -15.977 1 95 43 THR B C 1
ATOM 2515 O O . THR B 1 43 ? 17.219 -6.527 -16.078 1 95 43 THR B O 1
ATOM 2518 N N . LEU B 1 44 ? 19.047 -7.406 -17 1 95.25 44 LEU B N 1
ATOM 2519 C CA . LEU B 1 44 ? 18.562 -7.258 -18.359 1 95.25 44 LEU B CA 1
ATOM 2520 C C . LEU B 1 44 ? 18.297 -8.617 -19 1 95.25 44 LEU B C 1
ATOM 2522 O O . LEU B 1 44 ? 18.031 -8.711 -20.188 1 95.25 44 LEU B O 1
ATOM 2526 N N . GLN B 1 45 ? 18.375 -9.602 -18.156 1 96.81 45 GLN B N 1
ATOM 2527 C CA . GLN B 1 45 ? 18.062 -10.938 -18.656 1 96.81 45 GLN B CA 1
ATOM 2528 C C . GLN B 1 45 ? 16.625 -11.016 -19.188 1 96.81 45 GLN B C 1
ATOM 2530 O O . GLN B 1 45 ? 15.68 -10.742 -18.453 1 96.81 45 GLN B O 1
ATOM 2535 N N . PRO B 1 46 ? 16.422 -11.367 -20.406 1 97.56 46 PRO B N 1
ATOM 2536 C CA . PRO B 1 46 ? 15.102 -11.297 -21.062 1 97.56 46 PRO B CA 1
ATOM 2537 C C . PRO B 1 46 ? 14.055 -12.141 -20.344 1 97.56 46 PRO B C 1
ATOM 2539 O O . PRO B 1 46 ? 12.883 -11.75 -20.266 1 97.56 46 PRO B O 1
ATOM 2542 N N . GLY B 1 47 ? 14.453 -13.266 -19.875 1 98.12 47 GLY B N 1
ATOM 2543 C CA . GLY B 1 47 ? 13.508 -14.109 -19.156 1 98.12 47 GLY B CA 1
ATOM 2544 C C . GLY B 1 47 ? 12.938 -13.445 -17.922 1 98.12 47 GLY B C 1
ATOM 2545 O O . GLY B 1 47 ? 11.727 -13.5 -17.688 1 98.12 47 GLY B O 1
ATOM 2546 N N . VAL B 1 48 ? 13.844 -12.828 -17.156 1 98.12 48 VAL B N 1
ATOM 2547 C CA . VAL B 1 48 ? 13.406 -12.18 -15.922 1 98.12 48 VAL B CA 1
ATOM 2548 C C . VAL B 1 48 ? 12.586 -10.938 -16.25 1 98.12 48 VAL B C 1
ATOM 2550 O O . VAL B 1 48 ? 11.586 -10.656 -15.586 1 98.12 48 VAL B O 1
ATOM 2553 N N . LEU B 1 49 ? 12.961 -10.242 -17.266 1 98.12 49 LEU B N 1
ATOM 2554 C CA . LEU B 1 49 ? 12.203 -9.078 -17.703 1 98.12 49 LEU B CA 1
ATOM 2555 C C . LEU B 1 49 ? 10.805 -9.477 -18.156 1 98.12 49 LEU B C 1
ATOM 2557 O O . LEU B 1 49 ? 9.82 -8.805 -17.812 1 98.12 49 LEU B O 1
ATOM 2561 N N . LEU B 1 50 ? 10.711 -10.516 -18.906 1 98.56 50 LEU B N 1
ATOM 2562 C CA . LEU B 1 50 ? 9.406 -10.992 -19.359 1 98.56 50 LEU B CA 1
ATOM 2563 C C . LEU B 1 50 ? 8.562 -11.477 -18.188 1 98.56 50 LEU B C 1
ATOM 2565 O O . LEU B 1 50 ? 7.34 -11.32 -18.188 1 98.56 50 LEU B O 1
ATOM 2569 N N . LEU B 1 51 ? 9.234 -12.109 -17.203 1 98.69 51 LEU B N 1
ATOM 2570 C CA . LEU B 1 51 ? 8.531 -12.508 -15.992 1 98.69 51 LEU B CA 1
ATOM 2571 C C . LEU B 1 51 ? 7.898 -11.305 -15.305 1 98.69 51 LEU B C 1
ATOM 2573 O O . LEU B 1 51 ? 6.77 -11.383 -14.812 1 98.69 51 LEU B O 1
ATOM 2577 N N . LEU B 1 52 ? 8.648 -10.234 -15.211 1 98.19 52 LEU B N 1
ATOM 2578 C CA . LEU B 1 52 ? 8.141 -9.016 -14.586 1 98.19 52 LEU B CA 1
ATOM 2579 C C . LEU B 1 52 ? 6.863 -8.555 -15.273 1 98.19 52 LEU B C 1
ATOM 2581 O O . LEU B 1 52 ? 5.887 -8.203 -14.602 1 98.19 52 LEU B O 1
ATOM 2585 N N . VAL B 1 53 ? 6.832 -8.586 -16.562 1 98.12 53 VAL B N 1
ATOM 2586 C CA . VAL B 1 53 ? 5.66 -8.172 -17.328 1 98.12 53 VAL B CA 1
ATOM 2587 C C . VAL B 1 53 ? 4.527 -9.18 -17.125 1 98.12 53 VAL B C 1
ATOM 2589 O O . VAL B 1 53 ? 3.377 -8.789 -16.906 1 98.12 53 VAL B O 1
ATOM 2592 N N . TYR B 1 54 ? 4.836 -10.398 -17.188 1 98.75 54 TYR B N 1
ATOM 2593 C CA . TYR B 1 54 ? 3.844 -11.461 -17.078 1 98.75 54 TYR B CA 1
ATOM 2594 C C . TYR B 1 54 ? 3.107 -11.398 -15.75 1 98.75 54 TYR B C 1
ATOM 2596 O O . TYR B 1 54 ? 1.898 -11.633 -15.695 1 98.75 54 TYR B O 1
ATOM 2604 N N . LEU B 1 55 ? 3.842 -11.078 -14.68 1 98.62 55 LEU B N 1
ATOM 2605 C CA . LEU B 1 55 ? 3.289 -11.133 -13.328 1 98.62 55 LEU B CA 1
ATOM 2606 C C . LEU B 1 55 ? 2.463 -9.891 -13.031 1 98.62 55 LEU B C 1
ATOM 2608 O O . LEU B 1 55 ? 1.967 -9.719 -11.914 1 98.62 55 LEU B O 1
ATOM 2612 N N . THR B 1 56 ? 2.283 -9.031 -13.984 1 97.62 56 THR B N 1
ATOM 2613 C CA . THR B 1 56 ? 1.355 -7.91 -13.867 1 97.62 56 THR B CA 1
ATOM 2614 C C . THR B 1 56 ? -0.027 -8.297 -14.391 1 97.62 56 THR B C 1
ATOM 2616 O O . THR B 1 56 ? -0.722 -9.109 -13.773 1 97.62 56 THR B O 1
ATOM 2619 N N . LEU B 1 57 ? -0.406 -7.863 -15.523 1 97.5 57 LEU B N 1
ATOM 2620 C CA . LEU B 1 57 ? -1.767 -8.016 -16.031 1 97.5 57 LEU B CA 1
ATOM 2621 C C . LEU B 1 57 ? -2.053 -9.461 -16.406 1 97.5 57 LEU B C 1
ATOM 2623 O O . LEU B 1 57 ? -3.039 -10.047 -15.945 1 97.5 57 LEU B O 1
ATOM 2627 N N . PRO B 1 58 ? -1.207 -10.148 -17.203 1 98.44 58 PRO B N 1
ATOM 2628 C CA . PRO B 1 58 ? -1.596 -11.492 -17.656 1 98.44 58 PRO B CA 1
ATOM 2629 C C . PRO B 1 58 ? -1.808 -12.469 -16.5 1 98.44 58 PRO B C 1
ATOM 2631 O O . PRO B 1 58 ? -2.84 -13.141 -16.453 1 98.44 58 PRO B O 1
ATOM 2634 N N . PHE B 1 59 ? -0.871 -12.523 -15.625 1 98.75 59 PHE B N 1
ATOM 2635 C CA . PHE B 1 59 ? -0.903 -13.484 -14.531 1 98.75 59 PHE B CA 1
ATOM 2636 C C . PHE B 1 59 ? -2.039 -13.164 -13.562 1 98.75 59 PHE B C 1
ATOM 2638 O O . PHE B 1 59 ? -2.748 -14.07 -13.109 1 98.75 59 PHE B O 1
ATOM 2645 N N . ASN B 1 60 ? -2.225 -11.906 -13.258 1 98.31 60 ASN B N 1
ATOM 2646 C CA . ASN B 1 60 ? -3.271 -11.531 -12.312 1 98.31 60 ASN B CA 1
ATOM 2647 C C . ASN B 1 60 ? -4.656 -11.648 -12.945 1 98.31 60 ASN B C 1
ATOM 2649 O O . ASN B 1 60 ? -5.641 -11.906 -12.25 1 98.31 60 ASN B O 1
ATOM 2653 N N . LEU B 1 61 ? -4.73 -11.438 -14.227 1 97.62 61 LEU B N 1
ATOM 2654 C CA . LEU B 1 61 ? -5.988 -11.727 -14.914 1 97.62 61 LEU B CA 1
ATOM 2655 C C . LEU B 1 61 ? -6.344 -13.203 -14.789 1 97.62 61 LEU B C 1
ATOM 2657 O O . LEU B 1 61 ? -7.52 -13.555 -14.664 1 97.62 61 LEU B O 1
ATOM 2661 N N . LEU B 1 62 ? -5.34 -14.008 -14.891 1 98.06 62 LEU B N 1
ATOM 2662 C CA . LEU B 1 62 ? -5.559 -15.438 -14.711 1 98.06 62 LEU B CA 1
ATOM 2663 C C . LEU B 1 62 ? -6.02 -15.742 -13.289 1 98.06 62 LEU B C 1
ATOM 2665 O O . LEU B 1 62 ? -7.016 -16.438 -13.086 1 98.06 62 LEU B O 1
ATOM 2669 N N . ILE B 1 63 ? -5.344 -15.234 -12.281 1 97.44 63 ILE B N 1
ATOM 2670 C CA . ILE B 1 63 ? -5.633 -15.508 -10.875 1 97.44 63 ILE B CA 1
ATOM 2671 C C . ILE B 1 63 ? -7.059 -15.062 -10.555 1 97.44 63 ILE B C 1
ATOM 2673 O O . ILE B 1 63 ? -7.895 -15.875 -10.148 1 97.44 63 ILE B O 1
ATOM 2677 N N . TYR B 1 64 ? -7.336 -13.859 -10.766 1 94.94 64 TYR B N 1
ATOM 2678 C CA . TYR B 1 64 ? -8.586 -13.281 -10.305 1 94.94 64 TYR B CA 1
ATOM 2679 C C . TYR B 1 64 ? -9.703 -13.5 -11.32 1 94.94 64 TYR B C 1
ATOM 2681 O O . TYR B 1 64 ? -10.875 -13.609 -10.961 1 94.94 64 TYR B O 1
ATOM 2689 N N . GLY B 1 65 ? -9.344 -13.562 -12.578 1 95.19 65 GLY B N 1
ATOM 2690 C CA . GLY B 1 65 ? -10.328 -13.859 -13.609 1 95.19 65 GLY B CA 1
ATOM 2691 C C . GLY B 1 65 ? -10.93 -15.25 -13.477 1 95.19 65 GLY B C 1
ATOM 2692 O O . GLY B 1 65 ? -12.148 -15.414 -13.586 1 95.19 65 GLY B O 1
ATOM 2693 N N . LEU B 1 66 ? -10.07 -16.219 -13.281 1 94.81 66 LEU B N 1
ATOM 2694 C CA . LEU B 1 66 ? -10.57 -17.578 -13.086 1 94.81 66 LEU B CA 1
ATOM 2695 C C . LEU B 1 66 ? -11.445 -17.656 -11.844 1 94.81 66 LEU B C 1
ATOM 2697 O O . LEU B 1 66 ? -12.461 -18.359 -11.836 1 94.81 66 LEU B O 1
ATOM 2701 N N . ASN B 1 67 ? -11.023 -16.953 -10.859 1 92 67 ASN B N 1
ATOM 2702 C CA . ASN B 1 67 ? -11.82 -16.906 -9.641 1 92 67 ASN B CA 1
ATOM 2703 C C . ASN B 1 67 ? -13.195 -16.297 -9.891 1 92 67 ASN B C 1
ATOM 2705 O O . ASN B 1 67 ? -14.211 -16.844 -9.453 1 92 67 ASN B O 1
ATOM 2709 N N . ASP B 1 68 ? -13.219 -15.211 -10.555 1 90 68 ASP B N 1
ATOM 2710 C CA . ASP B 1 68 ? -14.477 -14.539 -10.875 1 90 68 ASP B CA 1
ATOM 2711 C C . ASP B 1 68 ? -15.344 -15.414 -11.781 1 90 68 ASP B C 1
ATOM 2713 O O . ASP B 1 68 ? -16.578 -15.422 -11.648 1 90 68 ASP B O 1
ATOM 2717 N N . LEU B 1 69 ? -14.781 -16.109 -12.711 1 89.62 69 LEU B N 1
ATOM 2718 C CA . LEU B 1 69 ? -15.508 -17 -13.609 1 89.62 69 LEU B CA 1
ATOM 2719 C C . LEU B 1 69 ? -16.172 -18.141 -12.836 1 89.62 69 LEU B C 1
ATOM 2721 O O . LEU B 1 69 ? -17.312 -18.484 -13.102 1 89.62 69 LEU B O 1
ATOM 2725 N N . ALA B 1 70 ? -15.484 -18.609 -11.945 1 87.81 70 ALA B N 1
ATOM 2726 C CA . ALA B 1 70 ? -15.992 -19.734 -11.164 1 87.81 70 ALA B CA 1
ATOM 2727 C C . ALA B 1 70 ? -17.109 -19.297 -10.227 1 87.81 70 ALA B C 1
ATOM 2729 O O . ALA B 1 70 ? -18.016 -20.078 -9.922 1 87.81 70 ALA B O 1
ATOM 2730 N N . ASP B 1 71 ? -17.047 -18.062 -9.773 1 83 71 ASP B N 1
ATOM 2731 C CA . ASP B 1 71 ? -18.016 -17.547 -8.812 1 83 71 ASP B CA 1
ATOM 2732 C C . ASP B 1 71 ? -19.203 -16.922 -9.523 1 83 71 ASP B C 1
ATOM 2734 O O . ASP B 1 71 ? -20.125 -16.406 -8.875 1 83 71 ASP B O 1
ATOM 2738 N N . ARG B 1 72 ? -19.281 -16.891 -10.703 1 74.94 72 ARG B N 1
ATOM 2739 C CA . ARG B 1 72 ? -20.25 -16.125 -11.492 1 74.94 72 ARG B CA 1
ATOM 2740 C C . ARG B 1 72 ? -21.672 -16.5 -11.109 1 74.94 72 ARG B C 1
ATOM 2742 O O . ARG B 1 72 ? -22.531 -15.625 -10.977 1 74.94 72 ARG B O 1
ATOM 2749 N N . GLU B 1 73 ? -21.859 -17.734 -10.977 1 64.19 73 GLU B N 1
ATOM 2750 C CA . GLU B 1 73 ? -23.219 -18.141 -10.641 1 64.19 73 GLU B CA 1
ATOM 2751 C C . GLU B 1 73 ? -23.594 -17.688 -9.234 1 64.19 73 GLU B C 1
ATOM 2753 O O . GLU B 1 73 ? -24.719 -17.219 -9 1 64.19 73 GLU B O 1
ATOM 2758 N N . GLU B 1 74 ? -22.672 -17.766 -8.328 1 62.53 74 GLU B N 1
ATOM 2759 C CA . GLU B 1 74 ? -22.922 -17.344 -6.949 1 62.53 74 GLU B CA 1
ATOM 2760 C C . GLU B 1 74 ? -23.016 -15.828 -6.836 1 62.53 74 GLU B C 1
ATOM 2762 O O . GLU B 1 74 ? -23.812 -15.305 -6.062 1 62.53 74 GLU B O 1
ATOM 2767 N N . ASP B 1 75 ? -22.25 -15.164 -7.59 1 61.25 75 ASP B N 1
ATOM 2768 C CA . ASP B 1 75 ? -22.203 -13.711 -7.539 1 61.25 75 ASP B CA 1
ATOM 2769 C C . ASP B 1 75 ? -23.484 -13.094 -8.102 1 61.25 75 ASP B C 1
ATOM 2771 O O . ASP B 1 75 ? -23.922 -12.031 -7.66 1 61.25 75 ASP B O 1
ATOM 2775 N N . ALA B 1 76 ? -24.047 -13.695 -8.977 1 57.5 76 ALA B N 1
ATOM 2776 C CA . ALA B 1 76 ? -25.297 -13.242 -9.562 1 57.5 76 ALA B CA 1
ATOM 2777 C C . ALA B 1 76 ? -26.422 -13.25 -8.531 1 57.5 76 ALA B C 1
ATOM 2779 O O . ALA B 1 76 ? -27.359 -12.453 -8.617 1 57.5 76 ALA B O 1
ATOM 2780 N N . LEU B 1 77 ? -26.188 -14.016 -7.59 1 52.12 77 LEU B N 1
ATOM 2781 C CA . LEU B 1 77 ? -27.219 -14.125 -6.566 1 52.12 77 LEU B CA 1
ATOM 2782 C C . LEU B 1 77 ? -26.938 -13.164 -5.414 1 52.12 77 LEU B C 1
ATOM 2784 O O . LEU B 1 77 ? -27.828 -12.883 -4.609 1 52.12 77 LEU B O 1
ATOM 2788 N N . SER B 1 78 ? -25.797 -12.812 -5.324 1 52.03 78 SER B N 1
ATOM 2789 C CA . SER B 1 78 ? -25.406 -12.031 -4.156 1 52.03 78 SER B CA 1
ATOM 2790 C C . SER B 1 78 ? -25.375 -10.539 -4.477 1 52.03 78 SER B C 1
ATOM 2792 O O . SER B 1 78 ? -24.922 -10.141 -5.551 1 52.03 78 SER B O 1
ATOM 2794 N N . ALA B 1 79 ? -26.25 -9.844 -3.916 1 45.59 79 ALA B N 1
ATOM 2795 C CA . ALA B 1 79 ? -26.359 -8.391 -4.051 1 45.59 79 ALA B CA 1
ATOM 2796 C C . ALA B 1 79 ? -25.031 -7.715 -3.725 1 45.59 79 ALA B C 1
ATOM 2798 O O . ALA B 1 79 ? -24.781 -6.582 -4.148 1 45.59 79 ALA B O 1
ATOM 2799 N N . ARG B 1 80 ? -24.344 -8.352 -2.908 1 43.44 80 ARG B N 1
ATOM 2800 C CA . ARG B 1 80 ? -23.312 -7.609 -2.207 1 43.44 80 ARG B CA 1
ATOM 2801 C C . ARG B 1 80 ? -22.016 -7.59 -3.008 1 43.44 80 ARG B C 1
ATOM 2803 O O . ARG B 1 80 ? -21.031 -6.957 -2.604 1 43.44 80 ARG B O 1
ATOM 2810 N N . LYS B 1 81 ? -21.859 -8.547 -4.125 1 45.97 81 LYS B N 1
ATOM 2811 C CA . LYS B 1 81 ? -20.562 -8.484 -4.789 1 45.97 81 LYS B CA 1
ATOM 2812 C C . LYS B 1 81 ? -20.469 -7.254 -5.691 1 45.97 81 LYS B C 1
ATOM 2814 O O . LYS B 1 81 ? -21.406 -6.93 -6.41 1 45.97 81 LYS B O 1
ATOM 2819 N N . GLY B 1 82 ? -19.578 -6.199 -5.344 1 43.91 82 GLY B N 1
ATOM 2820 C CA . GLY B 1 82 ? -19.156 -4.957 -5.957 1 43.91 82 GLY B CA 1
ATOM 2821 C C . GLY B 1 82 ? -17.922 -4.352 -5.289 1 43.91 82 GLY B C 1
ATOM 2822 O O . GLY B 1 82 ? -17.531 -4.777 -4.199 1 43.91 82 GLY B O 1
ATOM 2823 N N . GLY B 1 83 ? -16.922 -3.945 -6.031 1 40.62 83 GLY B N 1
ATOM 2824 C CA . GLY B 1 83 ? -15.75 -3.199 -5.582 1 40.62 83 GLY B CA 1
ATOM 2825 C C . GLY B 1 83 ? -14.508 -4.055 -5.465 1 40.62 83 GLY B C 1
ATOM 2826 O O . GLY B 1 83 ? -14.141 -4.77 -6.402 1 40.62 83 GLY B O 1
ATOM 2827 N N . TRP B 1 84 ? -13.891 -4.027 -4.168 1 40.56 84 TRP B N 1
ATOM 2828 C CA . TRP B 1 84 ? -12.602 -4.652 -3.877 1 40.56 84 TRP B CA 1
ATOM 2829 C C . TRP B 1 84 ? -12.727 -6.172 -3.855 1 40.56 84 TRP B C 1
ATOM 2831 O O . TRP B 1 84 ? -11.727 -6.887 -3.91 1 40.56 84 TRP B O 1
ATOM 2841 N N . GLN B 1 85 ? -13.859 -6.707 -3.766 1 48.22 85 GLN B N 1
ATOM 2842 C CA . GLN B 1 85 ? -14.094 -8.141 -3.592 1 48.22 85 GLN B CA 1
ATOM 2843 C C . GLN B 1 85 ? -14.359 -8.82 -4.93 1 48.22 85 GLN B C 1
ATOM 2845 O O . GLN B 1 85 ? -14.555 -10.031 -4.984 1 48.22 85 GLN B O 1
ATOM 2850 N N . GLY B 1 86 ? -14.148 -8.227 -5.988 1 55.47 86 GLY B N 1
ATOM 2851 C CA . GLY B 1 86 ? -14.336 -8.906 -7.266 1 55.47 86 GLY B CA 1
ATOM 2852 C C . GLY B 1 86 ? -15.266 -8.156 -8.203 1 55.47 86 GLY B C 1
ATOM 2853 O O . GLY B 1 86 ? -16.016 -7.281 -7.777 1 55.47 86 GLY B O 1
ATOM 2854 N N . ALA B 1 87 ? -14.945 -8.141 -9.492 1 54.25 87 ALA B N 1
ATOM 2855 C CA . ALA B 1 87 ? -15.789 -7.543 -10.523 1 54.25 87 ALA B CA 1
ATOM 2856 C C . ALA B 1 87 ? -17.047 -8.383 -10.766 1 54.25 87 ALA B C 1
ATOM 2858 O O . ALA B 1 87 ? -16.969 -9.609 -10.867 1 54.25 87 ALA B O 1
ATOM 2859 N N . ARG B 1 88 ? -18.156 -7.898 -10.469 1 59.28 88 ARG B N 1
ATOM 2860 C CA . ARG B 1 88 ? -19.375 -8.586 -10.891 1 59.28 88 ARG B CA 1
ATOM 2861 C C . ARG B 1 88 ? -19.391 -8.773 -12.406 1 59.28 88 ARG B C 1
ATOM 2863 O O . ARG B 1 88 ? -19.344 -7.797 -13.156 1 59.28 88 ARG B O 1
ATOM 2870 N N . LEU B 1 89 ? -19.266 -9.992 -12.773 1 68.56 89 LEU B N 1
ATOM 2871 C CA . LEU B 1 89 ? -19.328 -10.281 -14.195 1 68.56 89 LEU B CA 1
ATOM 2872 C C . LEU B 1 89 ? -20.781 -10.219 -14.695 1 68.56 89 LEU B C 1
ATOM 2874 O O . LEU B 1 89 ? -21.688 -10.734 -14.039 1 68.56 89 LEU B O 1
ATOM 2878 N N . SER B 1 90 ? -20.922 -9.32 -15.641 1 66.62 90 SER B N 1
ATOM 2879 C CA . SER B 1 90 ? -22.234 -9.289 -16.281 1 66.62 90 SER B CA 1
ATOM 2880 C C . SER B 1 90 ? -22.5 -10.57 -17.047 1 66.62 90 SER B C 1
ATOM 2882 O O . SER B 1 90 ? -21.578 -11.336 -17.344 1 66.62 90 SER B O 1
ATOM 2884 N N . LEU B 1 91 ? -23.844 -10.703 -17.359 1 67.31 91 LEU B N 1
ATOM 2885 C CA . LEU B 1 91 ? -24.266 -11.836 -18.172 1 67.31 91 LEU B CA 1
ATOM 2886 C C . LEU B 1 91 ? -23.562 -11.828 -19.531 1 67.31 91 LEU B C 1
ATOM 2888 O O . LEU B 1 91 ? -23.438 -10.781 -20.172 1 67.31 91 LEU B O 1
ATOM 2892 N N . GLY B 1 92 ? -22.766 -12.828 -19.922 1 79.19 92 GLY B N 1
ATOM 2893 C CA . GLY B 1 92 ? -22.125 -12.953 -21.219 1 79.19 92 GLY B CA 1
ATOM 2894 C C . GLY B 1 92 ? -20.625 -12.68 -21.172 1 79.19 92 GLY B C 1
ATOM 2895 O O . GLY B 1 92 ? -19.922 -12.875 -22.172 1 79.19 92 GLY B O 1
ATOM 2896 N N . GLU B 1 93 ? -20.203 -12.172 -20.031 1 84.94 93 GLU B N 1
ATOM 2897 C CA . GLU B 1 93 ? -18.781 -11.812 -19.953 1 84.94 93 GLU B CA 1
ATOM 2898 C C . GLU B 1 93 ? -17.922 -13.031 -19.656 1 84.94 93 GLU B C 1
ATOM 2900 O O . GLU B 1 93 ? -16.688 -12.961 -19.75 1 84.94 93 GLU B O 1
ATOM 2905 N N . GLY B 1 94 ? -18.547 -14.148 -19.406 1 87.56 94 GLY B N 1
ATOM 2906 C CA . GLY B 1 94 ? -17.781 -15.344 -19.078 1 87.56 94 GLY B CA 1
ATOM 2907 C C . GLY B 1 94 ? -16.906 -15.82 -20.203 1 87.56 94 GLY B C 1
ATOM 2908 O O . GLY B 1 94 ? -15.695 -16 -20.031 1 87.56 94 GLY B O 1
ATOM 2909 N N . GLY B 1 95 ? -17.484 -15.938 -21.359 1 90.31 95 GLY B N 1
ATOM 2910 C CA . GLY B 1 95 ? -16.75 -16.375 -22.531 1 90.31 95 GLY B CA 1
ATOM 2911 C C . GLY B 1 95 ? -15.609 -15.461 -22.906 1 90.31 95 GLY B C 1
ATOM 2912 O O . GLY B 1 95 ? -14.453 -15.891 -22.984 1 90.31 95 GLY B O 1
ATOM 2913 N N . PRO B 1 96 ? -15.938 -14.258 -23.078 1 92.31 96 PRO B N 1
ATOM 2914 C CA . PRO B 1 96 ? -14.891 -13.289 -23.422 1 92.31 96 PRO B CA 1
ATOM 2915 C C . PRO B 1 96 ? -13.773 -13.234 -22.391 1 92.31 96 PRO B C 1
ATOM 2917 O O . PRO B 1 96 ? -12.602 -13.07 -22.734 1 92.31 96 PRO B O 1
ATOM 2920 N N . LEU B 1 97 ? -14.086 -13.305 -21.156 1 94.06 97 LEU B N 1
ATOM 2921 C CA . LEU B 1 97 ? -13.07 -13.281 -20.109 1 94.06 97 LEU B CA 1
ATOM 2922 C C . LEU B 1 97 ? -12.156 -14.508 -20.219 1 94.06 97 LEU B C 1
ATOM 2924 O O . LEU B 1 97 ? -10.938 -14.383 -20.141 1 94.06 97 LEU B O 1
ATOM 2928 N N . LEU B 1 98 ? -12.742 -15.672 -20.406 1 94.5 98 LEU B N 1
ATOM 2929 C CA . LEU B 1 98 ? -11.945 -16.891 -20.562 1 94.5 98 LEU B CA 1
ATOM 2930 C C . LEU B 1 98 ? -11.031 -16.781 -21.766 1 94.5 98 LEU B C 1
ATOM 2932 O O . LEU B 1 98 ? -9.852 -17.141 -21.703 1 94.5 98 LEU B O 1
ATOM 2936 N N . ALA B 1 99 ? -11.57 -16.266 -22.828 1 95.56 99 ALA B N 1
ATOM 2937 C CA . ALA B 1 99 ? -10.781 -16.078 -24.047 1 95.56 99 ALA B CA 1
ATOM 2938 C C . ALA B 1 99 ? -9.617 -15.117 -23.797 1 95.56 99 ALA B C 1
ATOM 2940 O O . ALA B 1 99 ? -8.508 -15.344 -24.266 1 95.56 99 ALA B O 1
ATOM 2941 N N . ALA B 1 100 ? -9.883 -14.078 -23.078 1 96.69 100 ALA B N 1
ATOM 2942 C CA . ALA B 1 100 ? -8.844 -13.094 -22.766 1 96.69 100 ALA B CA 1
ATOM 2943 C C . ALA B 1 100 ? -7.754 -13.711 -21.906 1 96.69 100 ALA B C 1
ATOM 2945 O O . ALA B 1 100 ? -6.566 -13.453 -22.109 1 96.69 100 ALA B O 1
ATOM 2946 N N . ILE B 1 101 ? -8.125 -14.492 -20.906 1 97.56 101 ILE B N 1
ATOM 2947 C CA . ILE B 1 101 ? -7.168 -15.164 -20.031 1 97.56 101 ILE B CA 1
ATOM 2948 C C . ILE B 1 101 ? -6.254 -16.062 -20.859 1 97.56 101 ILE B C 1
ATOM 2950 O O . ILE B 1 101 ? -5.027 -16 -20.734 1 97.56 101 ILE B O 1
ATOM 2954 N N . LEU B 1 102 ? -6.809 -16.828 -21.75 1 97.12 102 LEU B N 1
ATOM 2955 C CA . LEU B 1 102 ? -6.035 -17.75 -22.562 1 97.12 102 LEU B CA 1
ATOM 2956 C C . LEU B 1 102 ? -5.152 -17.016 -23.547 1 97.12 102 LEU B C 1
ATOM 2958 O O . LEU B 1 102 ? -3.973 -17.328 -23.703 1 97.12 102 LEU B O 1
ATOM 2962 N N . ALA B 1 103 ? -5.695 -16.031 -24.188 1 97 103 ALA B N 1
ATOM 2963 C CA . ALA B 1 103 ? -4.984 -15.289 -25.219 1 97 103 ALA B CA 1
ATOM 2964 C C . ALA B 1 103 ? -3.809 -14.516 -24.641 1 97 103 ALA B C 1
ATOM 2966 O O . ALA B 1 103 ? -2.775 -14.359 -25.297 1 97 103 ALA B O 1
ATOM 2967 N N . LEU B 1 104 ? -3.986 -14.055 -23.422 1 97.25 104 LEU B N 1
ATOM 2968 C CA . LEU B 1 104 ? -2.934 -13.258 -22.812 1 97.25 104 LEU B CA 1
ATOM 2969 C C . LEU B 1 104 ? -1.891 -14.148 -22.141 1 97.25 104 LEU B C 1
ATOM 2971 O O . LEU B 1 104 ? -0.702 -13.82 -22.141 1 97.25 104 LEU B O 1
ATOM 2975 N N . ASN B 1 105 ? -2.225 -15.227 -21.625 1 98.5 105 ASN B N 1
ATOM 2976 C CA . ASN B 1 105 ? -1.301 -16.047 -20.844 1 98.5 105 ASN B CA 1
ATOM 2977 C C . ASN B 1 105 ? -0.534 -17.031 -21.734 1 98.5 105 ASN B C 1
ATOM 2979 O O . ASN B 1 105 ? 0.662 -17.25 -21.531 1 98.5 105 ASN B O 1
ATOM 2983 N N . ALA B 1 106 ? -1.148 -17.578 -22.75 1 98 106 ALA B N 1
ATOM 2984 C CA . ALA B 1 106 ? -0.539 -18.641 -23.547 1 98 106 ALA B CA 1
ATOM 2985 C C . ALA B 1 106 ? 0.743 -18.156 -24.219 1 98 106 ALA B C 1
ATOM 2987 O O . ALA B 1 106 ? 1.79 -18.797 -24.109 1 98 106 ALA B O 1
ATOM 2988 N N . PRO B 1 107 ? 0.737 -17.047 -24.906 1 98.12 107 PRO B N 1
ATOM 2989 C CA . PRO B 1 107 ? 1.978 -16.594 -25.547 1 98.12 107 PRO B CA 1
ATOM 2990 C C . PRO B 1 107 ? 3.086 -16.312 -24.531 1 98.12 107 PRO B C 1
ATOM 2992 O O . PRO B 1 107 ? 4.258 -16.578 -24.797 1 98.12 107 PRO B O 1
ATOM 2995 N N . PHE B 1 108 ? 2.725 -15.734 -23.375 1 98.31 108 PHE B N 1
ATOM 2996 C CA . PHE B 1 108 ? 3.73 -15.453 -22.359 1 98.31 108 PHE B CA 1
ATOM 2997 C C . PHE B 1 108 ? 4.332 -16.734 -21.828 1 98.31 108 PHE B C 1
ATOM 2999 O O . PHE B 1 108 ? 5.555 -16.859 -21.688 1 98.31 108 PHE B O 1
ATOM 3006 N N . LEU B 1 109 ? 3.49 -17.703 -21.547 1 98.31 109 LEU B N 1
ATOM 3007 C CA . LEU B 1 109 ? 3.98 -18.953 -20.984 1 98.31 109 LEU B CA 1
ATOM 3008 C C . LEU B 1 109 ? 4.852 -19.703 -21.984 1 98.31 109 LEU B C 1
ATOM 3010 O O . LEU B 1 109 ? 5.859 -20.297 -21.609 1 98.31 109 LEU B O 1
ATOM 3014 N N . LEU B 1 110 ? 4.52 -19.625 -23.25 1 98.12 110 LEU B N 1
ATOM 3015 C CA . LEU B 1 110 ? 5.328 -20.25 -24.297 1 98.12 110 LEU B CA 1
ATOM 3016 C C . LEU B 1 110 ? 6.684 -19.547 -24.422 1 98.12 110 LEU B C 1
ATOM 3018 O O . LEU B 1 110 ? 7.723 -20.219 -24.469 1 98.12 110 LEU B O 1
ATOM 3022 N N . ALA B 1 111 ? 6.66 -18.266 -24.438 1 98.5 111 ALA B N 1
ATOM 3023 C CA . ALA B 1 111 ? 7.902 -17.516 -24.531 1 98.5 111 ALA B CA 1
ATOM 3024 C C . ALA B 1 111 ? 8.797 -17.766 -23.328 1 98.5 111 ALA B C 1
ATOM 3026 O O . ALA B 1 111 ? 10.016 -17.922 -23.469 1 98.5 111 ALA B O 1
ATOM 3027 N N . LEU B 1 112 ? 8.195 -17.797 -22.188 1 98.62 112 LEU B N 1
ATOM 3028 C CA . LEU B 1 112 ? 8.969 -18 -20.969 1 98.62 112 LEU B CA 1
ATOM 3029 C C . LEU B 1 112 ? 9.523 -19.422 -20.906 1 98.62 112 LEU B C 1
ATOM 3031 O O . LEU B 1 112 ? 10.625 -19.641 -20.391 1 98.62 112 LEU B O 1
ATOM 3035 N N . ALA B 1 113 ? 8.836 -20.391 -21.453 1 97.88 113 ALA B N 1
ATOM 3036 C CA . ALA B 1 113 ? 9.336 -21.75 -21.516 1 97.88 113 ALA B CA 1
ATOM 3037 C C . ALA B 1 113 ? 10.594 -21.844 -22.375 1 97.88 113 ALA B C 1
ATOM 3039 O O . ALA B 1 113 ? 11.461 -22.672 -22.141 1 97.88 113 ALA B O 1
ATOM 3040 N N . LEU B 1 114 ? 10.695 -20.938 -23.312 1 97.75 114 LEU B N 1
ATOM 3041 C CA . LEU B 1 114 ? 11.844 -20.922 -24.219 1 97.75 114 LEU B CA 1
ATOM 3042 C C . LEU B 1 114 ? 13 -20.141 -23.594 1 97.75 114 LEU B C 1
ATOM 3044 O O . LEU B 1 114 ? 14.164 -20.422 -23.891 1 97.75 114 LEU B O 1
ATOM 3048 N N . LEU B 1 115 ? 12.688 -19.203 -22.766 1 98.19 115 LEU B N 1
ATOM 3049 C CA . LEU B 1 115 ? 13.703 -18.281 -22.281 1 98.19 115 LEU B CA 1
ATOM 3050 C C . LEU B 1 115 ? 14.25 -18.719 -20.922 1 98.19 115 LEU B C 1
ATOM 3052 O O . LEU B 1 115 ? 15.375 -18.375 -20.562 1 98.19 115 LEU B O 1
ATOM 3056 N N . LEU B 1 116 ? 13.461 -19.406 -20.188 1 98.38 116 LEU B N 1
ATOM 3057 C CA . LEU B 1 116 ? 13.836 -19.766 -18.828 1 98.38 116 LEU B CA 1
ATOM 3058 C C . LEU B 1 116 ? 14.367 -21.188 -18.766 1 98.38 116 LEU B C 1
ATOM 3060 O O . LEU B 1 116 ? 13.977 -22.047 -19.578 1 98.38 116 LEU B O 1
ATOM 3064 N N . PRO B 1 117 ? 15.297 -21.469 -17.797 1 98.44 117 PRO B N 1
ATOM 3065 C CA . PRO B 1 117 ? 15.656 -22.859 -17.547 1 98.44 117 PRO B CA 1
ATOM 3066 C C . PRO B 1 117 ? 14.469 -23.719 -17.094 1 98.44 117 PRO B C 1
ATOM 3068 O O . PRO B 1 117 ? 13.484 -23.172 -16.578 1 98.44 117 PRO B O 1
ATOM 3071 N N . PRO B 1 118 ? 14.508 -24.984 -17.281 1 98.12 118 PRO B N 1
ATOM 3072 C CA . PRO B 1 118 ? 13.391 -25.875 -16.984 1 98.12 118 PRO B CA 1
ATOM 3073 C C . PRO B 1 118 ? 12.906 -25.766 -15.539 1 98.12 118 PRO B C 1
ATOM 3075 O O . PRO B 1 118 ? 11.695 -25.812 -15.281 1 98.12 118 PRO B O 1
ATOM 3078 N N . ALA B 1 119 ? 13.859 -25.625 -14.617 1 98.38 119 ALA B N 1
ATOM 3079 C CA . ALA B 1 119 ? 13.461 -25.547 -13.211 1 98.38 119 ALA B CA 1
ATOM 3080 C C . ALA B 1 119 ? 12.57 -24.328 -12.969 1 98.38 119 ALA B C 1
ATOM 3082 O O . ALA B 1 119 ? 11.578 -24.406 -12.234 1 98.38 119 ALA B O 1
ATOM 3083 N N . ALA B 1 120 ? 12.938 -23.172 -13.508 1 98.69 120 ALA B N 1
ATOM 3084 C CA . ALA B 1 120 ? 12.141 -21.953 -13.367 1 98.69 120 ALA B CA 1
ATOM 3085 C C . ALA B 1 120 ? 10.789 -22.109 -14.062 1 98.69 120 ALA B C 1
ATOM 3087 O O . ALA B 1 120 ? 9.758 -21.703 -13.523 1 98.69 120 ALA B O 1
ATOM 3088 N N . SER B 1 121 ? 10.82 -22.688 -15.25 1 98.44 121 SER B N 1
ATOM 3089 C CA . SER B 1 121 ? 9.594 -22.906 -16 1 98.44 121 SER B CA 1
ATOM 3090 C C . SER B 1 121 ? 8.625 -23.812 -15.234 1 98.44 121 SER B C 1
ATOM 3092 O O . SER B 1 121 ? 7.422 -23.547 -15.195 1 98.44 121 SER B O 1
ATOM 3094 N N . LEU B 1 122 ? 9.109 -24.844 -14.688 1 98.38 122 LEU B N 1
ATOM 3095 C CA . LEU B 1 122 ? 8.281 -25.781 -13.93 1 98.38 122 LEU B CA 1
ATOM 3096 C C . LEU B 1 122 ? 7.672 -25.109 -12.711 1 98.38 122 LEU B C 1
ATOM 3098 O O . LEU B 1 122 ? 6.512 -25.344 -12.367 1 98.38 122 LEU B O 1
ATOM 3102 N N . LEU B 1 123 ? 8.477 -24.328 -12.039 1 98.75 123 LEU B N 1
ATOM 3103 C CA . LEU B 1 123 ? 7.973 -23.609 -10.867 1 98.75 123 LEU B CA 1
ATOM 3104 C C . LEU B 1 123 ? 6.859 -22.641 -11.258 1 98.75 123 LEU B C 1
ATOM 3106 O O . LEU B 1 123 ? 5.859 -22.516 -10.547 1 98.75 123 LEU B O 1
ATOM 3110 N N . LEU B 1 124 ? 7.074 -21.906 -12.312 1 98.62 124 LEU B N 1
ATOM 3111 C CA . LEU B 1 124 ? 6.055 -20.984 -12.805 1 98.62 124 LEU B CA 1
ATOM 3112 C C . LEU B 1 124 ? 4.766 -21.719 -13.141 1 98.62 124 LEU B C 1
ATOM 3114 O O . LEU B 1 124 ? 3.676 -21.266 -12.789 1 98.62 124 LEU B O 1
ATOM 3118 N N . LEU B 1 125 ? 4.883 -22.859 -13.797 1 98.25 125 LEU B N 1
ATOM 3119 C CA . LEU B 1 125 ? 3.721 -23.672 -14.141 1 98.25 125 LEU B CA 1
ATOM 3120 C C . LEU B 1 125 ? 3.02 -24.172 -12.891 1 98.25 125 LEU B C 1
ATOM 3122 O O . LEU B 1 125 ? 1.792 -24.297 -12.859 1 98.25 125 LEU B O 1
ATOM 3126 N N . LEU B 1 126 ? 3.809 -24.516 -11.938 1 98.25 126 LEU B N 1
ATOM 3127 C CA . LEU B 1 126 ? 3.232 -24.938 -10.664 1 98.25 126 LEU B CA 1
ATOM 3128 C C . LEU B 1 126 ? 2.398 -23.812 -10.047 1 98.25 126 LEU B C 1
ATOM 3130 O O . LEU B 1 126 ? 1.307 -24.062 -9.531 1 98.25 126 LEU B O 1
ATOM 3134 N N . ALA B 1 127 ? 2.922 -22.609 -10.055 1 98.44 127 ALA B N 1
ATOM 3135 C CA . ALA B 1 127 ? 2.164 -21.469 -9.539 1 98.44 127 ALA B CA 1
ATOM 3136 C C . ALA B 1 127 ? 0.849 -21.297 -10.289 1 98.44 127 ALA B C 1
ATOM 3138 O O . ALA B 1 127 ? -0.21 -21.156 -9.68 1 98.44 127 ALA B O 1
ATOM 3139 N N . VAL B 1 128 ? 0.882 -21.328 -11.586 1 98.19 128 VAL B N 1
ATOM 3140 C CA . VAL B 1 128 ? -0.302 -21.188 -12.422 1 98.19 128 VAL B CA 1
ATOM 3141 C C . VAL B 1 128 ? -1.307 -22.281 -12.086 1 98.19 128 VAL B C 1
ATOM 3143 O O . VAL B 1 128 ? -2.498 -22.016 -11.922 1 98.19 128 VAL B O 1
ATOM 3146 N N . ALA B 1 129 ? -0.817 -23.5 -11.977 1 97.81 129 ALA B N 1
ATOM 3147 C CA . ALA B 1 129 ? -1.665 -24.656 -11.695 1 97.81 129 ALA B CA 1
ATOM 3148 C C . ALA B 1 129 ? -2.342 -24.516 -10.336 1 97.81 129 ALA B C 1
ATOM 3150 O O . ALA B 1 129 ? -3.514 -24.875 -10.18 1 97.81 129 ALA B O 1
ATOM 3151 N N . LEU B 1 130 ? -1.619 -24.078 -9.398 1 97.94 130 LEU B N 1
ATOM 3152 C CA . LEU B 1 130 ? -2.174 -23.922 -8.055 1 97.94 130 LEU B CA 1
ATOM 3153 C C . LEU B 1 130 ? -3.277 -22.875 -8.039 1 97.94 130 LEU B C 1
ATOM 3155 O O . LEU B 1 130 ? -4.316 -23.078 -7.398 1 97.94 130 LEU B O 1
ATOM 3159 N N . PHE B 1 131 ? -3.08 -21.781 -8.727 1 97.94 131 PHE B N 1
ATOM 3160 C CA . PHE B 1 131 ? -4.109 -20.75 -8.766 1 97.94 131 PHE B CA 1
ATOM 3161 C C . PHE B 1 131 ? -5.332 -21.234 -9.539 1 97.94 131 PHE B C 1
ATOM 3163 O O . PHE B 1 131 ? -6.469 -20.922 -9.18 1 97.94 131 PHE B O 1
ATOM 3170 N N . ALA B 1 132 ? -5.109 -21.984 -10.594 1 96.69 132 ALA B N 1
ATOM 3171 C CA . ALA B 1 132 ? -6.23 -22.609 -11.297 1 96.69 132 ALA B CA 1
ATOM 3172 C C . ALA B 1 132 ? -6.977 -23.578 -10.391 1 96.69 132 ALA B C 1
ATOM 3174 O O . ALA B 1 132 ? -8.211 -23.578 -10.352 1 96.69 132 ALA B O 1
ATOM 3175 N N . ALA B 1 133 ? -6.227 -24.406 -9.688 1 97.38 133 ALA B N 1
ATOM 3176 C CA . ALA B 1 133 ? -6.812 -25.406 -8.789 1 97.38 133 ALA B CA 1
ATOM 3177 C C . ALA B 1 133 ? -7.578 -24.734 -7.652 1 97.38 133 ALA B C 1
ATOM 3179 O O . ALA B 1 133 ? -8.547 -25.281 -7.137 1 97.38 133 ALA B O 1
ATOM 3180 N N . TYR B 1 134 ? -7.133 -23.594 -7.344 1 96.56 134 TYR B N 1
ATOM 3181 C CA . TYR B 1 134 ? -7.812 -22.828 -6.309 1 96.56 134 TYR B CA 1
ATOM 3182 C C . TYR B 1 134 ? -9.234 -22.469 -6.73 1 96.56 134 TYR B C 1
ATOM 3184 O O . TYR B 1 134 ? -10.172 -22.594 -5.941 1 96.56 134 TYR B O 1
ATOM 3192 N N . SER B 1 135 ? -9.43 -22.094 -7.949 1 94.81 135 SER B N 1
ATOM 3193 C CA . SER B 1 135 ? -10.664 -21.469 -8.406 1 94.81 135 SER B CA 1
ATOM 3194 C C . SER B 1 135 ? -11.562 -22.484 -9.117 1 94.81 135 SER B C 1
ATOM 3196 O O . SER B 1 135 ? -12.789 -22.406 -9 1 94.81 135 SER B O 1
ATOM 3198 N N . LEU B 1 136 ? -10.984 -23.453 -9.773 1 93.62 136 LEU B N 1
ATOM 3199 C CA . LEU B 1 136 ? -11.742 -24.234 -10.734 1 93.62 136 LEU B CA 1
ATOM 3200 C C . LEU B 1 136 ? -12.094 -25.609 -10.172 1 93.62 136 LEU B C 1
ATOM 3202 O O . LEU B 1 136 ? -11.281 -26.219 -9.469 1 93.62 136 LEU B O 1
ATOM 3206 N N . PRO B 1 137 ? -13.344 -26.031 -10.523 1 91.31 137 PRO B N 1
ATOM 3207 C CA . PRO B 1 137 ? -13.633 -27.453 -10.289 1 91.31 137 PRO B CA 1
ATOM 3208 C C . PRO B 1 137 ? -12.75 -28.375 -11.109 1 91.31 137 PRO B C 1
ATOM 3210 O O . PRO B 1 137 ? -12.266 -27.984 -12.18 1 91.31 137 PRO B O 1
ATOM 3213 N N . PRO B 1 138 ? -12.391 -29.562 -10.617 1 91.94 138 PRO B N 1
ATOM 3214 C CA . PRO B 1 138 ? -13.031 -30.203 -9.461 1 91.94 138 PRO B CA 1
ATOM 3215 C C . PRO B 1 138 ? -12.297 -29.906 -8.148 1 91.94 138 PRO B C 1
ATOM 3217 O O . PRO B 1 138 ? -12.82 -30.203 -7.07 1 91.94 138 PRO B O 1
ATOM 3220 N N . LEU B 1 139 ? -11.07 -29.438 -8.18 1 93.19 139 LEU B N 1
ATOM 3221 C CA . LEU B 1 139 ? -10.328 -29.25 -6.934 1 93.19 139 LEU B CA 1
ATOM 3222 C C . LEU B 1 139 ? -10.906 -28.109 -6.113 1 93.19 139 LEU B C 1
ATOM 3224 O O . LEU B 1 139 ? -11.227 -28.281 -4.938 1 93.19 139 LEU B O 1
ATOM 3228 N N . ARG B 1 140 ? -11.07 -26.953 -6.836 1 94.62 140 ARG B N 1
ATOM 3229 C CA . ARG B 1 140 ? -11.633 -25.766 -6.191 1 94.62 140 ARG B CA 1
ATOM 3230 C C . ARG B 1 140 ? -11.18 -25.656 -4.738 1 94.62 140 ARG B C 1
ATOM 3232 O O . ARG B 1 140 ? -12.008 -25.641 -3.826 1 94.62 140 ARG B O 1
ATOM 3239 N N . LEU B 1 141 ? -9.969 -25.516 -4.551 1 96 141 LEU B N 1
ATOM 3240 C CA . LEU B 1 141 ? -9.328 -25.516 -3.24 1 96 141 LEU B CA 1
ATOM 3241 C C . LEU B 1 141 ? -9.875 -24.391 -2.369 1 96 141 LEU B C 1
ATOM 3243 O O . LEU B 1 141 ? -9.836 -24.469 -1.14 1 96 141 LEU B O 1
ATOM 3247 N N . LYS B 1 142 ? -10.398 -23.344 -2.996 1 93 142 LYS B N 1
ATOM 3248 C CA . LYS B 1 142 ? -10.945 -22.219 -2.246 1 93 142 LYS B CA 1
ATOM 3249 C C . LYS B 1 142 ? -12.102 -22.656 -1.353 1 93 142 LYS B C 1
ATOM 3251 O O . LYS B 1 142 ? -12.422 -22 -0.362 1 93 142 LYS B O 1
ATOM 3256 N N . GLY B 1 143 ? -12.789 -23.828 -1.658 1 93.69 143 GLY B N 1
ATOM 3257 C CA . GLY B 1 143 ? -13.898 -24.344 -0.88 1 93.69 143 GLY B CA 1
ATOM 3258 C C . GLY B 1 143 ? -13.508 -25.5 0.019 1 93.69 143 GLY B C 1
ATOM 3259 O O . GLY B 1 143 ? -14.367 -26.281 0.442 1 93.69 143 GLY B O 1
ATOM 3260 N N . ARG B 1 144 ? -12.266 -25.641 0.212 1 96.75 144 ARG B N 1
ATOM 3261 C CA . ARG B 1 144 ? -11.75 -26.688 1.089 1 96.75 144 ARG B CA 1
ATOM 3262 C C . ARG B 1 144 ? -10.953 -26.094 2.246 1 96.75 144 ARG B C 1
ATOM 3264 O O . ARG B 1 144 ? -9.805 -25.688 2.07 1 96.75 144 ARG B O 1
ATOM 3271 N N . PRO B 1 145 ? -11.555 -26.141 3.451 1 97.19 145 PRO B N 1
ATOM 3272 C CA . PRO B 1 145 ? -10.914 -25.5 4.602 1 97.19 145 PRO B CA 1
ATOM 3273 C C . PRO B 1 145 ? -9.453 -25.922 4.77 1 97.19 145 PRO B C 1
ATOM 3275 O O . PRO B 1 145 ? -9.109 -27.094 4.594 1 97.19 145 PRO B O 1
ATOM 3278 N N . PHE B 1 146 ? -8.586 -24.969 5.027 1 97 146 PHE B N 1
ATOM 3279 C CA . PHE B 1 146 ? -7.148 -25.094 5.258 1 97 146 PHE B CA 1
ATOM 3280 C C . PHE B 1 146 ? -6.398 -25.219 3.936 1 97 146 PHE B C 1
ATOM 3282 O O . PHE B 1 146 ? -5.344 -24.594 3.756 1 97 146 PHE B O 1
ATOM 3289 N N . LEU B 1 147 ? -6.992 -25.953 2.969 1 97.12 147 LEU B N 1
ATOM 3290 C CA . LEU B 1 147 ? -6.352 -26.047 1.662 1 97.12 147 LEU B CA 1
ATOM 3291 C C . LEU B 1 147 ? -6.516 -24.75 0.886 1 97.12 147 LEU B C 1
ATOM 3293 O O . LEU B 1 147 ? -5.719 -24.453 -0.008 1 97.12 147 LEU B O 1
ATOM 3297 N N . ASP B 1 148 ? -7.57 -24.016 1.252 1 95.88 148 ASP B N 1
ATOM 3298 C CA . ASP B 1 148 ? -7.762 -22.703 0.636 1 95.88 148 ASP B CA 1
ATOM 3299 C C . ASP B 1 148 ? -6.594 -21.781 0.95 1 95.88 148 ASP B C 1
ATOM 3301 O O . ASP B 1 148 ? -6.027 -21.156 0.047 1 95.88 148 ASP B O 1
ATOM 3305 N N . GLY B 1 149 ? -6.168 -21.781 2.201 1 95.44 149 GLY B N 1
ATOM 3306 C CA . GLY B 1 149 ? -5.031 -20.984 2.615 1 95.44 149 GLY B CA 1
ATOM 3307 C C . GLY B 1 149 ? -3.699 -21.547 2.158 1 95.44 149 GLY B C 1
ATOM 3308 O O . GLY B 1 149 ? -2.822 -20.797 1.712 1 95.44 149 GLY B O 1
ATOM 3309 N N . LEU B 1 150 ? -3.568 -22.859 2.234 1 95.94 150 LEU B N 1
ATOM 3310 C CA . LEU B 1 150 ? -2.305 -23.5 1.886 1 95.94 150 LEU B CA 1
ATOM 3311 C C . LEU B 1 150 ? -1.998 -23.328 0.402 1 95.94 150 LEU B C 1
ATOM 3313 O O . LEU B 1 150 ? -0.84 -23.141 0.021 1 95.94 150 LEU B O 1
ATOM 3317 N N . SER B 1 151 ? -3.014 -23.312 -0.4 1 96.19 151 SER B N 1
ATOM 3318 C CA . SER B 1 151 ? -2.801 -23.156 -1.834 1 96.19 151 SER B CA 1
ATOM 3319 C C . SER B 1 151 ? -2.318 -21.75 -2.162 1 96.19 151 SER B C 1
ATOM 3321 O O . SER B 1 151 ? -1.684 -21.531 -3.195 1 96.19 151 SER B O 1
ATOM 3323 N N . ASN B 1 152 ? -2.537 -20.781 -1.25 1 96.62 152 ASN B N 1
ATOM 3324 C CA . ASN B 1 152 ? -2.125 -19.406 -1.474 1 96.62 152 ASN B CA 1
ATOM 3325 C C . ASN B 1 152 ? -0.623 -19.234 -1.271 1 96.62 152 ASN B C 1
ATOM 3327 O O . ASN B 1 152 ? -0.074 -18.172 -1.558 1 96.62 152 ASN B O 1
ATOM 3331 N N . MET B 1 153 ? 0.055 -20.281 -0.858 1 97.5 153 MET B N 1
ATOM 3332 C CA . MET B 1 153 ? 1.515 -20.281 -0.865 1 97.5 153 MET B CA 1
ATOM 3333 C C . MET B 1 153 ? 2.053 -20.016 -2.266 1 97.5 153 MET B C 1
ATOM 3335 O O . MET B 1 153 ? 3.207 -19.609 -2.428 1 97.5 153 MET B O 1
ATOM 3339 N N . ALA B 1 154 ? 1.182 -20.234 -3.219 1 97.75 154 ALA B N 1
ATOM 3340 C CA . ALA B 1 154 ? 1.551 -20 -4.613 1 97.75 154 ALA B CA 1
ATOM 3341 C C . ALA B 1 154 ? 2.012 -18.562 -4.828 1 97.75 154 ALA B C 1
ATOM 3343 O O . ALA B 1 154 ? 2.855 -18.297 -5.688 1 97.75 154 ALA B O 1
ATOM 3344 N N . TYR B 1 155 ? 1.581 -17.625 -4.035 1 98.31 155 TYR B N 1
ATOM 3345 C CA . TYR B 1 155 ? 1.971 -16.219 -4.148 1 98.31 155 TYR B CA 1
ATOM 3346 C C . TYR B 1 155 ? 3.445 -16.031 -3.814 1 98.31 155 TYR B C 1
ATOM 3348 O O . TYR B 1 155 ? 4.059 -15.039 -4.207 1 98.31 155 TYR B O 1
ATOM 3356 N N . ALA B 1 156 ? 4.047 -17.016 -3.121 1 98.69 156 ALA B N 1
ATOM 3357 C CA . ALA B 1 156 ? 5.441 -16.906 -2.711 1 98.69 156 ALA B CA 1
ATOM 3358 C C . ALA B 1 156 ? 6.375 -17.438 -3.795 1 98.69 156 ALA B C 1
ATOM 3360 O O . ALA B 1 156 ? 7.566 -17.125 -3.814 1 98.69 156 ALA B O 1
ATOM 3361 N N . LEU B 1 157 ? 5.898 -18.219 -4.672 1 98.69 157 LEU B N 1
ATOM 3362 C CA . LEU B 1 157 ? 6.727 -18.984 -5.59 1 98.69 157 LEU B CA 1
ATOM 3363 C C . LEU B 1 157 ? 7.516 -18.078 -6.52 1 98.69 157 LEU B C 1
ATOM 3365 O O . LEU B 1 157 ? 8.68 -18.344 -6.832 1 98.69 157 LEU B O 1
ATOM 3369 N N . PRO B 1 158 ? 6.949 -16.906 -6.934 1 98.69 158 PRO B N 1
ATOM 3370 C CA . PRO B 1 158 ? 7.715 -16 -7.797 1 98.69 158 PRO B CA 1
ATOM 3371 C C . PRO B 1 158 ? 9.016 -15.531 -7.156 1 98.69 158 PRO B C 1
ATOM 3373 O O . PRO B 1 158 ? 9.938 -15.109 -7.855 1 98.69 158 PRO B O 1
ATOM 3376 N N . LEU B 1 159 ? 9.164 -15.641 -5.891 1 98.75 159 LEU B N 1
ATOM 3377 C CA . LEU B 1 159 ? 10.367 -15.219 -5.184 1 98.75 159 LEU B CA 1
ATOM 3378 C C . LEU B 1 159 ? 11.57 -16.062 -5.609 1 98.75 159 LEU B C 1
ATOM 3380 O O . LEU B 1 159 ? 12.695 -15.562 -5.641 1 98.75 159 LEU B O 1
ATOM 3384 N N . ALA B 1 160 ? 11.312 -17.281 -5.969 1 98.75 160 ALA B N 1
ATOM 3385 C CA . ALA B 1 160 ? 12.391 -18.219 -6.289 1 98.75 160 ALA B CA 1
ATOM 3386 C C . ALA B 1 160 ? 12.758 -18.141 -7.77 1 98.75 160 ALA B C 1
ATOM 3388 O O . ALA B 1 160 ? 13.797 -18.656 -8.18 1 98.75 160 ALA B O 1
ATOM 3389 N N . LEU B 1 161 ? 11.977 -17.484 -8.578 1 98.75 161 LEU B N 1
ATOM 3390 C CA . LEU B 1 161 ? 12.125 -17.547 -10.031 1 98.75 161 LEU B CA 1
ATOM 3391 C C . LEU B 1 161 ? 13.422 -16.875 -10.477 1 98.75 161 LEU B C 1
ATOM 3393 O O . LEU B 1 161 ? 14.156 -17.422 -11.297 1 98.75 161 LEU B O 1
ATOM 3397 N N . PRO B 1 162 ? 13.781 -15.734 -9.906 1 98.5 162 PRO B N 1
ATOM 3398 C CA . PRO B 1 162 ? 15.023 -15.117 -10.359 1 98.5 162 PRO B CA 1
ATOM 3399 C C . PRO B 1 162 ? 16.25 -15.961 -10.047 1 98.5 162 PRO B C 1
ATOM 3401 O O . PRO B 1 162 ? 17.172 -16.062 -10.875 1 98.5 162 PRO B O 1
ATOM 3404 N N . ALA B 1 163 ? 16.25 -16.531 -8.883 1 98.12 163 ALA B N 1
ATOM 3405 C CA . ALA B 1 163 ? 17.375 -17.391 -8.531 1 98.12 163 ALA B CA 1
ATOM 3406 C C . ALA B 1 163 ? 17.516 -18.547 -9.523 1 98.12 163 ALA B C 1
ATOM 3408 O O . ALA B 1 163 ? 18.609 -18.844 -9.992 1 98.12 163 ALA B O 1
ATOM 3409 N N . LEU B 1 164 ? 16.438 -19.141 -9.883 1 98.44 164 LEU B N 1
ATOM 3410 C CA . LEU B 1 164 ? 16.453 -20.266 -10.805 1 98.44 164 LEU B CA 1
ATOM 3411 C C . LEU B 1 164 ? 16.797 -19.812 -12.219 1 98.44 164 LEU B C 1
ATOM 3413 O O . LEU B 1 164 ? 17.516 -20.516 -12.945 1 98.44 164 LEU B O 1
ATOM 3417 N N . ALA B 1 165 ? 16.312 -18.656 -12.586 1 98.12 165 ALA B N 1
ATOM 3418 C CA . ALA B 1 165 ? 16.547 -18.125 -13.93 1 98.12 165 ALA B CA 1
ATOM 3419 C C . ALA B 1 165 ? 18 -17.719 -14.117 1 98.12 165 ALA B C 1
ATOM 3421 O O . ALA B 1 165 ? 18.562 -17.859 -15.211 1 98.12 165 ALA B O 1
ATOM 3422 N N . LEU B 1 166 ? 18.625 -17.266 -13.062 1 97.19 166 LEU B N 1
ATOM 3423 C CA . LEU B 1 166 ? 19.953 -16.672 -13.172 1 97.19 166 LEU B CA 1
ATOM 3424 C C . LEU B 1 166 ? 21.016 -17.609 -12.641 1 97.19 166 LEU B C 1
ATOM 3426 O O . LEU B 1 166 ? 22.203 -17.281 -12.664 1 97.19 166 LEU B O 1
ATOM 3430 N N . GLY B 1 167 ? 20.625 -18.734 -12.188 1 96.19 167 GLY B N 1
ATOM 3431 C CA . GLY B 1 167 ? 21.578 -19.719 -11.688 1 96.19 167 GLY B CA 1
ATOM 3432 C C . GLY B 1 167 ? 22.109 -19.391 -10.305 1 96.19 167 GLY B C 1
ATOM 3433 O O . GLY B 1 167 ? 23.266 -19.672 -10 1 96.19 167 GLY B O 1
ATOM 3434 N N . ALA B 1 168 ? 21.344 -18.672 -9.508 1 95.94 168 ALA B N 1
ATOM 3435 C CA . ALA B 1 168 ? 21.688 -18.344 -8.125 1 95.94 168 ALA B CA 1
ATOM 3436 C C . ALA B 1 168 ? 20.984 -19.266 -7.145 1 95.94 168 ALA B C 1
ATOM 3438 O O . ALA B 1 168 ? 20.031 -19.969 -7.52 1 95.94 168 ALA B O 1
ATOM 3439 N N . PRO B 1 169 ? 21.484 -19.406 -5.945 1 96.25 169 PRO B N 1
ATOM 3440 C CA . PRO B 1 169 ? 20.781 -20.219 -4.945 1 96.25 169 PRO B CA 1
ATOM 3441 C C . PRO B 1 169 ? 19.406 -19.688 -4.598 1 96.25 169 PRO B C 1
ATOM 3443 O O . PRO B 1 169 ? 19.219 -18.469 -4.473 1 96.25 169 PRO B O 1
ATOM 3446 N N . VAL B 1 170 ? 18.453 -20.562 -4.488 1 97.94 170 VAL B N 1
ATOM 3447 C CA . VAL B 1 170 ? 17.109 -20.172 -4.082 1 97.94 170 VAL B CA 1
ATOM 3448 C C . VAL B 1 170 ? 17.109 -19.734 -2.623 1 97.94 170 VAL B C 1
ATOM 3450 O O . VAL B 1 170 ? 17.656 -20.422 -1.759 1 97.94 170 VAL B O 1
ATOM 3453 N N . PRO B 1 171 ? 16.547 -18.594 -2.338 1 97.25 171 PRO B N 1
ATOM 3454 C CA . PRO B 1 171 ? 16.469 -18.156 -0.943 1 97.25 171 PRO B CA 1
ATOM 3455 C C . PRO B 1 171 ? 15.422 -18.922 -0.142 1 97.25 171 PRO B C 1
ATOM 3457 O O . PRO B 1 171 ? 14.289 -18.469 -0.004 1 97.25 171 PRO B O 1
ATOM 3460 N N . GLY B 1 172 ? 15.805 -19.922 0.512 1 97.88 172 GLY B N 1
ATOM 3461 C CA . GLY B 1 172 ? 14.914 -20.875 1.147 1 97.88 172 GLY B CA 1
ATOM 3462 C C . GLY B 1 172 ? 14.133 -20.281 2.305 1 97.88 172 GLY B C 1
ATOM 3463 O O . GLY B 1 172 ? 12.914 -20.438 2.387 1 97.88 172 GLY B O 1
ATOM 3464 N N . LEU B 1 173 ? 14.812 -19.578 3.238 1 97.75 173 LEU B N 1
ATOM 3465 C CA . LEU B 1 173 ? 14.164 -19.062 4.438 1 97.75 173 LEU B CA 1
ATOM 3466 C C . LEU B 1 173 ? 13.172 -17.953 4.082 1 97.75 173 LEU B C 1
ATOM 3468 O O . LEU B 1 173 ? 12.023 -17.984 4.52 1 97.75 173 LEU B O 1
ATOM 3472 N N . PRO B 1 174 ? 13.609 -17.016 3.211 1 98.19 174 PRO B N 1
ATOM 3473 C CA . PRO B 1 174 ? 12.625 -16.016 2.783 1 98.19 174 PRO B CA 1
ATOM 3474 C C . PRO B 1 174 ? 11.43 -16.625 2.064 1 98.19 174 PRO B C 1
ATOM 3476 O O . PRO B 1 174 ? 10.289 -16.188 2.248 1 98.19 174 PRO B O 1
ATOM 3479 N N . LEU B 1 175 ? 11.695 -17.594 1.256 1 98.69 175 LEU B N 1
ATOM 3480 C CA . LEU B 1 175 ? 10.617 -18.281 0.541 1 98.69 175 LEU B CA 1
ATOM 3481 C C . LEU B 1 175 ? 9.633 -18.922 1.517 1 98.69 175 LEU B C 1
ATOM 3483 O O . LEU B 1 175 ? 8.422 -18.75 1.388 1 98.69 175 LEU B O 1
ATOM 3487 N N . ALA B 1 176 ? 10.164 -19.609 2.471 1 98.81 176 ALA B N 1
ATOM 3488 C CA . ALA B 1 176 ? 9.336 -20.25 3.482 1 98.81 176 ALA B CA 1
ATOM 3489 C C . ALA B 1 176 ? 8.555 -19.219 4.297 1 98.81 176 ALA B C 1
ATOM 3491 O O . ALA B 1 176 ? 7.391 -19.438 4.625 1 98.81 176 ALA B O 1
ATOM 3492 N N . ALA B 1 177 ? 9.211 -18.156 4.668 1 98.81 177 ALA B N 1
ATOM 3493 C CA . ALA B 1 177 ? 8.562 -17.078 5.422 1 98.81 177 ALA B CA 1
ATOM 3494 C C . ALA B 1 177 ? 7.41 -16.484 4.629 1 98.81 177 ALA B C 1
ATOM 3496 O O . ALA B 1 177 ? 6.332 -16.234 5.176 1 98.81 177 ALA B O 1
ATOM 3497 N N . LEU B 1 178 ? 7.68 -16.234 3.369 1 98.75 178 LEU B N 1
ATOM 3498 C CA . LEU B 1 178 ? 6.645 -15.641 2.523 1 98.75 178 LEU B CA 1
ATOM 3499 C C . LEU B 1 178 ? 5.48 -16.609 2.334 1 98.75 178 LEU B C 1
ATOM 3501 O O . LEU B 1 178 ? 4.328 -16.188 2.244 1 98.75 178 LEU B O 1
ATOM 3505 N N . MET B 1 179 ? 5.758 -17.906 2.225 1 98.81 179 MET B N 1
ATOM 3506 C CA . MET B 1 179 ? 4.699 -18.906 2.166 1 98.81 179 MET B CA 1
ATOM 3507 C C . MET B 1 179 ? 3.844 -18.859 3.428 1 98.81 179 MET B C 1
ATOM 3509 O O . MET B 1 179 ? 2.615 -18.859 3.35 1 98.81 179 MET B O 1
ATOM 3513 N N . ALA B 1 180 ? 4.484 -18.828 4.57 1 98.88 180 ALA B N 1
ATOM 3514 C CA . ALA B 1 180 ? 3.768 -18.75 5.84 1 98.88 180 ALA B CA 1
ATOM 3515 C C . ALA B 1 180 ? 2.932 -17.469 5.926 1 98.88 180 ALA B C 1
ATOM 3517 O O . ALA B 1 180 ? 1.76 -17.516 6.309 1 98.88 180 ALA B O 1
ATOM 3518 N N . PHE B 1 181 ? 3.557 -16.375 5.551 1 98.81 181 PHE B N 1
ATOM 3519 C CA . PHE B 1 181 ? 2.854 -15.102 5.523 1 98.81 181 PHE B CA 1
ATOM 3520 C C . PHE B 1 181 ? 1.611 -15.188 4.645 1 98.81 181 PHE B C 1
ATOM 3522 O O . PHE B 1 181 ? 0.541 -14.711 5.027 1 98.81 181 PHE B O 1
ATOM 3529 N N . SER B 1 182 ? 1.743 -15.789 3.484 1 98.62 182 SER B N 1
ATOM 3530 C CA . SER B 1 182 ? 0.656 -15.867 2.514 1 98.62 182 SER B CA 1
ATOM 3531 C C . SER B 1 182 ? -0.519 -16.672 3.061 1 98.62 182 SER B C 1
ATOM 3533 O O . SER B 1 182 ? -1.678 -16.312 2.852 1 98.62 182 SER B O 1
ATOM 3535 N N . VAL B 1 183 ? -0.264 -17.703 3.754 1 98.56 183 VAL B N 1
ATOM 3536 C CA . VAL B 1 183 ? -1.318 -18.516 4.336 1 98.56 183 VAL B CA 1
ATOM 3537 C C . VAL B 1 183 ? -2.068 -17.719 5.398 1 98.56 183 VAL B C 1
ATOM 3539 O O . VAL B 1 183 ? -3.303 -17.688 5.406 1 98.56 183 VAL B O 1
ATOM 3542 N N . GLY B 1 184 ? -1.305 -17.109 6.266 1 98.62 184 GLY B N 1
ATOM 3543 C CA . GLY B 1 184 ? -1.924 -16.297 7.297 1 98.62 184 GLY B CA 1
ATOM 3544 C C . GLY B 1 184 ? -2.744 -15.141 6.742 1 98.62 184 GLY B C 1
ATOM 3545 O O . GLY B 1 184 ? -3.854 -14.875 7.211 1 98.62 184 GLY B O 1
ATOM 3546 N N . LYS B 1 185 ? -2.139 -14.508 5.781 1 98.19 185 LYS B N 1
ATOM 3547 C CA . LYS B 1 185 ? -2.816 -13.359 5.184 1 98.19 185 LYS B CA 1
ATOM 3548 C C . LYS B 1 185 ? -4.113 -13.781 4.5 1 98.19 185 LYS B C 1
ATOM 3550 O O . LYS B 1 185 ? -5.109 -13.055 4.543 1 98.19 185 LYS B O 1
ATOM 3555 N N . HIS B 1 186 ? -4.09 -14.875 3.777 1 97.69 186 HIS B N 1
ATOM 3556 C CA . HIS B 1 186 ? -5.297 -15.398 3.146 1 97.69 186 HIS B CA 1
ATOM 3557 C C . HIS B 1 186 ? -6.406 -15.609 4.168 1 97.69 186 HIS B C 1
ATOM 3559 O O . HIS B 1 186 ? -7.547 -15.18 3.951 1 97.69 186 HIS B O 1
ATOM 3565 N N . ALA B 1 187 ? -6.098 -16.281 5.238 1 97.88 187 ALA B N 1
ATOM 3566 C CA . ALA B 1 187 ? -7.082 -16.531 6.285 1 97.88 187 ALA B CA 1
ATOM 3567 C C . ALA B 1 187 ? -7.621 -15.234 6.867 1 97.88 187 ALA B C 1
ATOM 3569 O O . ALA B 1 187 ? -8.836 -15.062 7.016 1 97.88 187 ALA B O 1
ATOM 3570 N N . PHE B 1 188 ? -6.688 -14.344 7.168 1 97.94 188 PHE B N 1
ATOM 3571 C CA . PHE B 1 188 ? -7.082 -13.07 7.75 1 97.94 188 PHE B CA 1
ATOM 3572 C C . PHE B 1 188 ? -8.047 -12.328 6.836 1 97.94 188 PHE B C 1
ATOM 3574 O O . PHE B 1 188 ? -9.094 -11.844 7.285 1 97.94 188 PHE B O 1
ATOM 3581 N N . ASP B 1 189 ? -7.727 -12.297 5.609 1 95.5 189 ASP B N 1
ATOM 3582 C CA . ASP B 1 189 ? -8.523 -11.555 4.637 1 95.5 189 ASP B CA 1
ATOM 3583 C C . ASP B 1 189 ? -9.883 -12.219 4.418 1 95.5 189 ASP B C 1
ATOM 3585 O O . ASP B 1 189 ? -10.859 -11.547 4.086 1 95.5 189 ASP B O 1
ATOM 3589 N N . ALA B 1 190 ? -9.977 -13.477 4.605 1 95.69 190 ALA B N 1
ATOM 3590 C CA . ALA B 1 190 ? -11.211 -14.219 4.395 1 95.69 190 ALA B CA 1
ATOM 3591 C C . ALA B 1 190 ? -12.211 -13.953 5.52 1 95.69 190 ALA B C 1
ATOM 3593 O O . ALA B 1 190 ? -13.398 -14.234 5.379 1 95.69 190 ALA B O 1
ATOM 3594 N N . ALA B 1 191 ? -11.758 -13.422 6.629 1 96.44 191 ALA B N 1
ATOM 3595 C CA . ALA B 1 191 ? -12.609 -13.242 7.805 1 96.44 191 ALA B CA 1
ATOM 3596 C C . ALA B 1 191 ? -13.734 -12.25 7.516 1 96.44 191 ALA B C 1
ATOM 3598 O O . ALA B 1 191 ? -14.844 -12.383 8.047 1 96.44 191 ALA B O 1
ATOM 3599 N N . GLN B 1 192 ? -13.414 -11.258 6.711 1 91.69 192 GLN B N 1
ATOM 3600 C CA . GLN B 1 192 ? -14.422 -10.242 6.438 1 91.69 192 GLN B CA 1
ATOM 3601 C C . GLN B 1 192 ? -15.562 -10.797 5.598 1 91.69 192 GLN B C 1
ATOM 3603 O O . GLN B 1 192 ? -16.656 -10.242 5.578 1 91.69 192 GLN B O 1
ATOM 3608 N N . ASP B 1 193 ? -15.344 -11.953 4.949 1 91.06 193 ASP B N 1
ATOM 3609 C CA . ASP B 1 193 ? -16.312 -12.5 4.004 1 91.06 193 ASP B CA 1
ATOM 3610 C C . ASP B 1 193 ? -17.062 -13.68 4.609 1 91.06 193 ASP B C 1
ATOM 3612 O O . ASP B 1 193 ? -17.812 -14.367 3.912 1 91.06 193 ASP B O 1
ATOM 3616 N N . ILE B 1 194 ? -16.953 -13.922 5.844 1 94.56 194 ILE B N 1
ATOM 3617 C CA . ILE B 1 194 ? -17.5 -15.117 6.48 1 94.56 194 ILE B CA 1
ATOM 3618 C C . ILE B 1 194 ? -19.016 -15.164 6.273 1 94.56 194 ILE B C 1
ATOM 3620 O O . ILE B 1 194 ? -19.562 -16.188 5.887 1 94.56 194 ILE B O 1
ATOM 3624 N N . SER B 1 195 ? -19.75 -14.031 6.492 1 92.25 195 SER B N 1
ATOM 3625 C CA . SER B 1 195 ? -21.203 -14.008 6.367 1 92.25 195 SER B CA 1
ATOM 3626 C C . SER B 1 195 ? -21.641 -14.328 4.941 1 92.25 195 SER B C 1
ATOM 3628 O O . SER B 1 195 ? -22.531 -15.156 4.727 1 92.25 195 SER B O 1
ATOM 3630 N N . ALA B 1 196 ? -20.984 -13.742 4.051 1 86.5 196 ALA B N 1
ATOM 3631 C CA . ALA B 1 196 ? -21.312 -13.969 2.646 1 86.5 196 ALA B CA 1
ATOM 3632 C C . ALA B 1 196 ? -20.969 -15.398 2.229 1 86.5 196 ALA B C 1
ATOM 3634 O O . ALA B 1 196 ? -21.734 -16.016 1.482 1 86.5 196 ALA B O 1
ATOM 3635 N N . ASP B 1 197 ? -19.906 -15.922 2.695 1 89.81 197 ASP B N 1
ATOM 3636 C CA . ASP B 1 197 ? -19.469 -17.266 2.332 1 89.81 197 ASP B CA 1
ATOM 3637 C C . ASP B 1 197 ? -20.391 -18.328 2.926 1 89.81 197 ASP B C 1
ATOM 3639 O O . ASP B 1 197 ? -20.703 -19.328 2.277 1 89.81 197 ASP B O 1
ATOM 3643 N N . ARG B 1 198 ? -20.828 -18.109 4.078 1 91.94 198 ARG B N 1
ATOM 3644 C CA . ARG B 1 198 ? -21.766 -19.031 4.703 1 91.94 198 ARG B CA 1
ATOM 3645 C C . ARG B 1 198 ? -23.094 -19.047 3.943 1 91.94 198 ARG B C 1
ATOM 3647 O O . ARG B 1 198 ? -23.672 -20.125 3.729 1 91.94 198 ARG B O 1
ATOM 3654 N N . LEU B 1 199 ? -23.484 -17.875 3.6 1 87.75 199 LEU B N 1
ATOM 3655 C CA . LEU B 1 199 ? -24.719 -17.781 2.832 1 87.75 199 LEU B CA 1
ATOM 3656 C C . LEU B 1 199 ? -24.594 -18.5 1.498 1 87.75 199 LEU B C 1
ATOM 3658 O O . LEU B 1 199 ? -25.562 -19.109 1.022 1 87.75 199 LEU B O 1
ATOM 3662 N N . ALA B 1 200 ? -23.453 -18.484 0.917 1 85.06 200 ALA B N 1
ATOM 3663 C CA . ALA B 1 200 ? -23.203 -19.125 -0.37 1 85.06 200 ALA B CA 1
ATOM 3664 C C . ALA B 1 200 ? -22.906 -20.625 -0.194 1 85.06 200 ALA B C 1
ATOM 3666 O O . ALA B 1 200 ? -22.797 -21.359 -1.176 1 85.06 200 ALA B O 1
ATOM 3667 N N . GLY B 1 201 ? -22.688 -21.031 1.014 1 88.62 201 GLY B N 1
ATOM 3668 C CA . GLY B 1 201 ? -22.406 -22.422 1.287 1 88.62 201 GLY B CA 1
ATOM 3669 C C . GLY B 1 201 ? -20.953 -22.797 1.035 1 88.62 201 GLY B C 1
ATOM 3670 O O . GLY B 1 201 ? -20.625 -23.969 0.894 1 88.62 201 GLY B O 1
ATOM 3671 N N . THR B 1 202 ? -20.156 -21.812 0.882 1 89.25 202 THR B N 1
ATOM 3672 C CA . THR B 1 202 ? -18.734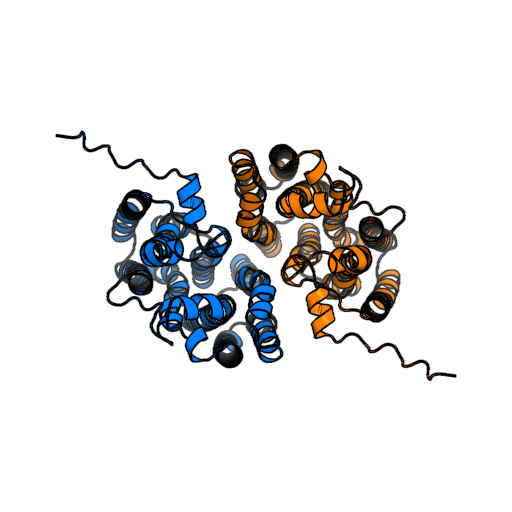 -22.047 0.656 1 89.25 202 THR B CA 1
ATOM 3673 C C . THR B 1 202 ? -18.031 -22.344 1.973 1 89.25 202 THR B C 1
ATOM 3675 O O . THR B 1 202 ? -18.109 -21.547 2.918 1 89.25 202 THR B O 1
ATOM 3678 N N . ARG B 1 203 ? -17.328 -23.438 2.016 1 94.62 203 ARG B N 1
ATOM 3679 C CA . ARG B 1 203 ? -16.578 -23.812 3.215 1 94.62 203 ARG B CA 1
ATOM 3680 C C . ARG B 1 203 ? -15.125 -23.391 3.096 1 94.62 203 ARG B C 1
ATOM 3682 O O . ARG B 1 203 ? -14.367 -23.969 2.307 1 94.62 203 ARG B O 1
ATOM 3689 N N . THR B 1 204 ? -14.703 -22.344 3.834 1 95.5 204 THR B N 1
ATOM 3690 C CA . THR B 1 204 ? -13.328 -21.844 3.898 1 95.5 204 THR B CA 1
ATOM 3691 C C . THR B 1 204 ? -12.75 -22.031 5.297 1 95.5 204 THR B C 1
ATOM 3693 O O . THR B 1 204 ? -13.461 -22.453 6.219 1 95.5 204 THR B O 1
ATOM 3696 N N . VAL B 1 205 ? -11.5 -21.812 5.422 1 97.44 205 VAL B N 1
ATOM 3697 C CA . VAL B 1 205 ? -10.883 -21.844 6.746 1 97.44 205 VAL B CA 1
ATOM 3698 C C . VAL B 1 205 ? -11.586 -20.844 7.664 1 97.44 205 VAL B C 1
ATOM 3700 O O . VAL B 1 205 ? -11.805 -21.125 8.844 1 97.44 205 VAL B O 1
ATOM 3703 N N . ALA B 1 206 ? -12.008 -19.719 7.145 1 97.44 206 ALA B N 1
ATOM 3704 C CA . ALA B 1 206 ? -12.648 -18.672 7.934 1 97.44 206 ALA B CA 1
ATOM 3705 C C . ALA B 1 206 ? -14.047 -19.094 8.367 1 97.44 206 ALA B C 1
ATOM 3707 O O . ALA B 1 206 ? -14.422 -18.922 9.531 1 97.44 206 ALA B O 1
ATOM 3708 N N . THR B 1 207 ? -14.828 -19.688 7.441 1 96.88 207 THR B N 1
ATOM 3709 C CA . THR B 1 207 ? -16.172 -20.125 7.801 1 96.88 207 THR B CA 1
ATOM 3710 C C . THR B 1 207 ? -16.109 -21.312 8.766 1 96.88 207 THR B C 1
ATOM 3712 O O . THR B 1 207 ? -17 -21.484 9.602 1 96.88 207 THR B O 1
ATOM 3715 N N . THR B 1 208 ? -15.133 -22.109 8.688 1 97.94 208 THR B N 1
ATOM 3716 C CA . THR B 1 208 ? -14.984 -23.297 9.516 1 97.94 208 THR B CA 1
ATOM 3717 C C . THR B 1 208 ? -14.547 -22.922 10.93 1 97.94 208 THR B C 1
ATOM 3719 O O . THR B 1 208 ? -15.086 -23.438 11.914 1 97.94 208 THR B O 1
ATOM 3722 N N . LEU B 1 209 ? -13.656 -21.953 11.039 1 98.25 209 LEU B N 1
ATOM 3723 C CA . LEU B 1 209 ? -13.07 -21.625 12.336 1 98.25 209 LEU B CA 1
ATOM 3724 C C . LEU B 1 209 ? -13.82 -20.469 12.992 1 98.25 209 LEU B C 1
ATOM 3726 O O . LEU B 1 209 ? -13.68 -20.234 14.195 1 98.25 209 LEU B O 1
ATOM 3730 N N . GLY B 1 210 ? -14.586 -19.766 12.227 1 98 210 GLY B N 1
ATOM 3731 C CA . GLY B 1 210 ? -15.148 -18.516 12.727 1 98 210 GLY B CA 1
ATOM 3732 C C . GLY B 1 210 ? -14.141 -17.391 12.781 1 98 210 GLY B C 1
ATOM 3733 O O . GLY B 1 210 ? -12.961 -17.578 12.477 1 98 210 GLY B O 1
ATOM 3734 N N . VAL B 1 211 ? -14.586 -16.25 13.18 1 98.06 211 VAL B N 1
ATOM 3735 C CA . VAL B 1 211 ? -13.734 -15.062 13.125 1 98.06 211 VAL B CA 1
ATOM 3736 C C . VAL B 1 211 ? -12.609 -15.195 14.148 1 98.06 211 VAL B C 1
ATOM 3738 O O . VAL B 1 211 ? -11.438 -14.969 13.82 1 98.06 211 VAL B O 1
ATOM 3741 N N . ARG B 1 212 ? -12.93 -15.578 15.32 1 98.19 212 ARG B N 1
ATOM 3742 C CA . ARG B 1 212 ? -11.922 -15.688 16.375 1 98.19 212 ARG B CA 1
ATOM 3743 C C . ARG B 1 212 ? -10.891 -16.766 16.031 1 98.19 212 ARG B C 1
ATOM 3745 O O . ARG B 1 212 ? -9.695 -16.547 16.203 1 98.19 212 ARG B O 1
ATOM 3752 N N . GLY B 1 213 ? -11.391 -17.875 15.617 1 98.56 213 GLY B N 1
ATOM 3753 C CA . GLY B 1 213 ? -10.492 -18.938 15.211 1 98.56 213 GLY B CA 1
ATOM 3754 C C . GLY B 1 213 ? -9.594 -18.562 14.047 1 98.56 213 GLY B C 1
ATOM 3755 O O . GLY B 1 213 ? -8.414 -18.906 14.023 1 98.56 213 GLY B O 1
ATOM 3756 N N . THR B 1 214 ? -10.156 -17.875 13.133 1 98.62 214 THR B N 1
ATOM 3757 C CA . THR B 1 214 ? -9.398 -17.406 11.969 1 98.62 214 THR B CA 1
ATOM 3758 C C . THR B 1 214 ? -8.297 -16.438 12.398 1 98.62 214 THR B C 1
ATOM 3760 O O . THR B 1 214 ? -7.18 -16.5 11.875 1 98.62 214 THR B O 1
ATOM 3763 N N . ALA B 1 215 ? -8.609 -15.547 13.336 1 98.62 215 ALA B N 1
ATOM 3764 C CA . ALA B 1 215 ? -7.613 -14.609 13.852 1 98.62 215 ALA B CA 1
ATOM 3765 C C . ALA B 1 215 ? -6.43 -15.352 14.469 1 98.62 215 ALA B C 1
ATOM 3767 O O . ALA B 1 215 ? -5.273 -14.992 14.227 1 98.62 215 ALA B O 1
ATOM 3768 N N . LEU B 1 216 ? -6.711 -16.344 15.219 1 98.75 216 LEU B N 1
ATOM 3769 C CA . LEU B 1 216 ? -5.664 -17.125 15.867 1 98.75 216 LEU B CA 1
ATOM 3770 C C . LEU B 1 216 ? -4.855 -17.906 14.836 1 98.75 216 LEU B C 1
ATOM 3772 O O . LEU B 1 216 ? -3.635 -18.016 14.953 1 98.75 216 LEU B O 1
ATOM 3776 N N . TYR B 1 217 ? -5.566 -18.5 13.914 1 98.75 217 TYR B N 1
ATOM 3777 C CA . TYR B 1 217 ? -4.906 -19.234 12.836 1 98.75 217 TYR B CA 1
ATOM 3778 C C . TYR B 1 217 ? -3.953 -18.328 12.07 1 98.75 217 TYR B C 1
ATOM 3780 O O . TYR B 1 217 ? -2.797 -18.688 11.836 1 98.75 217 TYR B O 1
ATOM 3788 N N . ALA B 1 218 ? -4.41 -17.141 11.703 1 98.81 218 ALA B N 1
ATOM 3789 C CA . ALA B 1 218 ? -3.574 -16.172 11.008 1 98.81 218 ALA B CA 1
ATOM 3790 C C . ALA B 1 218 ? -2.381 -15.75 11.867 1 98.81 218 ALA B C 1
ATOM 3792 O O . ALA B 1 218 ? -1.255 -15.664 11.367 1 98.81 218 ALA B O 1
ATOM 3793 N N . LEU B 1 219 ? -2.617 -15.531 13.156 1 98.81 219 LEU B N 1
ATOM 3794 C CA . LEU B 1 219 ? -1.561 -15.125 14.078 1 98.81 219 LEU B CA 1
ATOM 3795 C C . LEU B 1 219 ? -0.45 -16.172 14.125 1 98.81 219 LEU B C 1
ATOM 3797 O O . LEU B 1 219 ? 0.733 -15.828 14.109 1 98.81 219 LEU B O 1
ATOM 3801 N N . ALA B 1 220 ? -0.843 -17.375 14.172 1 98.88 220 ALA B N 1
ATOM 3802 C CA . ALA B 1 220 ? 0.139 -18.453 14.219 1 98.88 220 ALA B CA 1
ATOM 3803 C C . ALA B 1 220 ? 1.028 -18.453 12.984 1 98.88 220 ALA B C 1
ATOM 3805 O O . ALA B 1 220 ? 2.246 -18.609 13.086 1 98.88 220 ALA B O 1
ATOM 3806 N N . TRP B 1 221 ? 0.433 -18.281 11.859 1 98.88 221 TRP B N 1
ATOM 3807 C CA . TRP B 1 221 ? 1.196 -18.266 10.617 1 98.88 221 TRP B CA 1
ATOM 3808 C C . TRP B 1 221 ? 2.078 -17.016 10.539 1 98.88 221 TRP B C 1
ATOM 3810 O O . TRP B 1 221 ? 3.203 -17.078 10.039 1 98.88 221 TRP B O 1
ATOM 3820 N N . PHE B 1 222 ? 1.59 -15.867 11.039 1 98.88 222 PHE B N 1
ATOM 3821 C CA . PHE B 1 222 ? 2.398 -14.656 11.055 1 98.88 222 PHE B CA 1
ATOM 3822 C C . PHE B 1 222 ? 3.58 -14.805 12 1 98.88 222 PHE B C 1
ATOM 3824 O O . PHE B 1 222 ? 4.684 -14.336 11.711 1 98.88 222 PHE B O 1
ATOM 3831 N N . LEU B 1 223 ? 3.344 -15.438 13.156 1 98.88 223 LEU B N 1
ATOM 3832 C CA . LEU B 1 223 ? 4.434 -15.703 14.094 1 98.88 223 LEU B CA 1
ATOM 3833 C C . LEU B 1 223 ? 5.496 -16.594 13.453 1 98.88 223 LEU B C 1
ATOM 3835 O O . LEU B 1 223 ? 6.695 -16.328 13.594 1 98.88 223 LEU B O 1
ATOM 3839 N N . LEU B 1 224 ? 5.035 -17.594 12.719 1 98.88 224 LEU B N 1
ATOM 3840 C CA . LEU B 1 224 ? 5.969 -18.484 12.031 1 98.88 224 LEU B CA 1
ATOM 3841 C C . LEU B 1 224 ? 6.754 -17.734 10.969 1 98.88 224 LEU B C 1
ATOM 3843 O O . LEU B 1 224 ? 7.969 -17.891 10.852 1 98.88 224 LEU B O 1
ATOM 3847 N N . ALA B 1 225 ? 6.086 -16.938 10.195 1 98.88 225 ALA B N 1
ATOM 3848 C CA . ALA B 1 225 ? 6.754 -16.141 9.156 1 98.88 225 ALA B CA 1
ATOM 3849 C C . ALA B 1 225 ? 7.84 -15.258 9.758 1 98.88 225 ALA B C 1
ATOM 3851 O O . ALA B 1 225 ? 8.961 -15.211 9.25 1 98.88 225 ALA B O 1
ATOM 3852 N N . GLY B 1 226 ? 7.516 -14.562 10.844 1 98.75 226 GLY B N 1
ATOM 3853 C CA . GLY B 1 226 ? 8.5 -13.727 11.508 1 98.75 226 GLY B CA 1
ATOM 3854 C C . GLY B 1 226 ? 9.664 -14.516 12.078 1 98.75 226 GLY B C 1
ATOM 3855 O O . GLY B 1 226 ? 10.812 -14.07 12.008 1 98.75 226 GLY B O 1
ATOM 3856 N N . ALA B 1 227 ? 9.352 -15.672 12.648 1 98.81 227 ALA B N 1
ATOM 3857 C CA . ALA B 1 227 ? 10.398 -16.516 13.211 1 98.81 227 ALA B CA 1
ATOM 3858 C C . ALA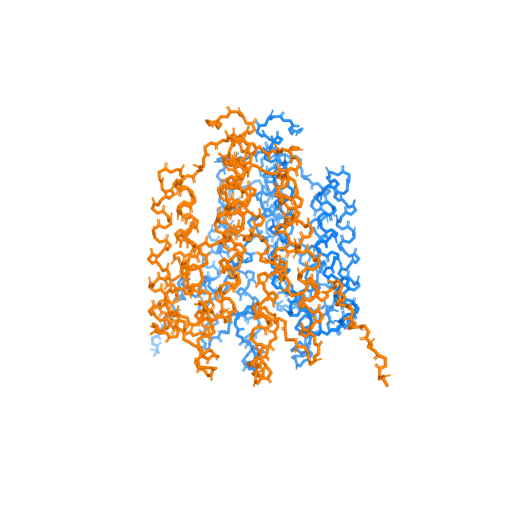 B 1 227 ? 11.383 -16.969 12.125 1 98.81 227 ALA B C 1
ATOM 3860 O O . ALA B 1 227 ? 12.594 -17.047 12.367 1 98.81 227 ALA B O 1
ATOM 3861 N N . LEU B 1 228 ? 10.898 -17.25 10.953 1 98.69 228 LEU B N 1
ATOM 3862 C CA . LEU B 1 228 ? 11.734 -17.672 9.828 1 98.69 228 LEU B CA 1
ATOM 3863 C C . LEU B 1 228 ? 12.57 -16.516 9.312 1 98.69 228 LEU B C 1
ATOM 3865 O O . LEU B 1 228 ? 13.68 -16.719 8.805 1 98.69 228 LEU B O 1
ATOM 3869 N N . LEU B 1 229 ? 12.094 -15.258 9.477 1 98.19 229 LEU B N 1
ATOM 3870 C CA . LEU B 1 229 ? 12.797 -14.07 8.992 1 98.19 229 LEU B CA 1
ATOM 3871 C C . LEU B 1 229 ? 13.789 -13.562 10.039 1 98.19 229 LEU B C 1
ATOM 3873 O O . LEU B 1 229 ? 14.719 -12.82 9.719 1 98.19 229 LEU B O 1
ATOM 3877 N N . TRP B 1 230 ? 13.586 -14.016 11.312 1 97.75 230 TRP B N 1
ATOM 3878 C CA . TRP B 1 230 ? 14.32 -13.461 12.445 1 97.75 230 TRP B CA 1
ATOM 3879 C C . TRP B 1 230 ? 15.82 -13.594 12.234 1 97.75 230 TRP B C 1
ATOM 3881 O O . TRP B 1 230 ? 16.578 -12.641 12.469 1 97.75 230 TRP B O 1
ATOM 3891 N N . PRO B 1 231 ? 16.328 -14.789 11.758 1 96.5 231 PRO B N 1
ATOM 3892 C CA . PRO B 1 231 ? 17.781 -14.914 11.578 1 96.5 231 PRO B CA 1
ATOM 3893 C C . PRO B 1 231 ? 18.312 -14.031 10.445 1 96.5 231 PRO B C 1
ATOM 3895 O O . PRO B 1 231 ? 19.516 -13.758 10.383 1 96.5 231 PRO B O 1
ATOM 3898 N N . LEU B 1 232 ? 17.453 -13.602 9.555 1 94.5 232 LEU B N 1
ATOM 3899 C CA . LEU B 1 232 ? 17.875 -12.844 8.383 1 94.5 232 LEU B CA 1
ATOM 3900 C C . LEU B 1 232 ? 17.766 -11.344 8.641 1 94.5 232 LEU B C 1
ATOM 3902 O O . LEU B 1 232 ? 18.672 -10.586 8.266 1 94.5 232 LEU B O 1
ATOM 3906 N N . SER B 1 233 ? 16.734 -10.922 9.211 1 96.12 233 SER B N 1
ATOM 3907 C CA . SER B 1 233 ? 16.469 -9.516 9.5 1 96.12 233 SER B CA 1
ATOM 3908 C C . SER B 1 233 ? 15.5 -9.359 10.672 1 96.12 233 SER B C 1
ATOM 3910 O O . SER B 1 233 ? 14.289 -9.5 10.508 1 96.12 233 SER B O 1
ATOM 3912 N N . ARG B 1 234 ? 16.016 -8.961 11.797 1 97.5 234 ARG B N 1
ATOM 3913 C CA . ARG B 1 234 ? 15.195 -8.758 12.984 1 97.5 234 ARG B CA 1
ATOM 3914 C C . ARG B 1 234 ? 14.195 -7.625 12.766 1 97.5 234 ARG B C 1
ATOM 3916 O O . ARG B 1 234 ? 13.07 -7.684 13.266 1 97.5 234 ARG B O 1
ATOM 3923 N N . LEU B 1 235 ? 14.617 -6.66 11.977 1 96.44 235 LEU B N 1
ATOM 3924 C CA . LEU B 1 235 ? 13.758 -5.52 11.688 1 96.44 235 LEU B CA 1
ATOM 3925 C C . LEU B 1 235 ? 12.539 -5.949 10.883 1 96.44 235 LEU B C 1
ATOM 3927 O O . LEU B 1 235 ? 11.414 -5.535 11.18 1 96.44 235 LEU B O 1
ATOM 3931 N N . THR B 1 236 ? 12.727 -6.738 9.844 1 97.69 236 THR B N 1
ATOM 3932 C CA . THR B 1 236 ? 11.633 -7.211 9.008 1 97.69 236 THR B CA 1
ATOM 3933 C C . THR B 1 236 ? 10.695 -8.109 9.805 1 97.69 236 THR B C 1
ATOM 3935 O O . THR B 1 236 ? 9.469 -8 9.695 1 97.69 236 THR B O 1
ATOM 3938 N N . ALA B 1 237 ? 11.266 -8.961 10.609 1 98.62 237 ALA B N 1
ATOM 3939 C CA . ALA B 1 237 ? 10.469 -9.836 11.461 1 98.62 237 ALA B CA 1
ATOM 3940 C C . ALA B 1 237 ? 9.602 -9.023 12.422 1 98.62 237 ALA B C 1
ATOM 3942 O O . ALA B 1 237 ? 8.406 -9.281 12.555 1 98.62 237 ALA B O 1
ATOM 3943 N N . ALA B 1 238 ? 10.234 -8.055 13.023 1 98.38 238 ALA B N 1
ATOM 3944 C CA . ALA B 1 238 ? 9.523 -7.203 13.977 1 98.38 238 ALA B CA 1
ATOM 3945 C C . ALA B 1 238 ? 8.414 -6.418 13.289 1 98.38 238 ALA B C 1
ATOM 3947 O O . ALA B 1 238 ? 7.316 -6.27 13.836 1 98.38 238 ALA B O 1
ATOM 3948 N N . ALA B 1 239 ? 8.695 -5.938 12.117 1 97.5 239 ALA B N 1
ATOM 3949 C CA . ALA B 1 239 ? 7.684 -5.211 11.359 1 97.5 239 ALA B CA 1
ATOM 3950 C C . ALA B 1 239 ? 6.496 -6.109 11.023 1 97.5 239 ALA B C 1
ATOM 3952 O O . ALA B 1 239 ? 5.34 -5.695 11.156 1 97.5 239 ALA B O 1
ATOM 3953 N N . LEU B 1 240 ? 6.746 -7.289 10.57 1 98.62 240 LEU B N 1
ATOM 3954 C CA . LEU B 1 240 ? 5.699 -8.25 10.25 1 98.62 240 LEU B CA 1
ATOM 3955 C C . LEU B 1 240 ? 4.848 -8.562 11.477 1 98.62 240 LEU B C 1
ATOM 3957 O O . LEU B 1 240 ? 3.619 -8.555 11.406 1 98.62 240 LEU B O 1
ATOM 3961 N N . TRP B 1 241 ? 5.48 -8.797 12.602 1 98.69 241 TRP B N 1
ATOM 3962 C CA . TRP B 1 241 ? 4.754 -9.086 13.836 1 98.69 241 TRP B CA 1
ATOM 3963 C C . TRP B 1 241 ? 3.949 -7.871 14.289 1 98.69 241 TRP B C 1
ATOM 3965 O O . TRP B 1 241 ? 2.801 -8.008 14.719 1 98.69 241 TRP B O 1
ATOM 3975 N N . ALA B 1 242 ? 4.555 -6.758 14.188 1 96.88 242 ALA B N 1
ATOM 3976 C CA . ALA B 1 242 ? 3.877 -5.543 14.641 1 96.88 242 ALA B CA 1
ATOM 3977 C C . ALA B 1 242 ? 2.641 -5.258 13.797 1 96.88 242 ALA B C 1
ATOM 3979 O O . ALA B 1 242 ? 1.572 -4.949 14.328 1 96.88 242 ALA B O 1
ATOM 3980 N N . VAL B 1 243 ? 2.771 -5.418 12.5 1 96.81 243 VAL B N 1
ATOM 3981 C CA . VAL B 1 243 ? 1.677 -5.027 11.617 1 96.81 243 VAL B CA 1
ATOM 3982 C C . VAL B 1 243 ? 0.693 -6.184 11.469 1 96.81 243 VAL B C 1
ATOM 3984 O O . VAL B 1 243 ? -0.475 -6.066 11.844 1 96.81 243 VAL B O 1
ATOM 3987 N N . CYS B 1 244 ? 1.158 -7.309 11.008 1 98.25 244 CYS B N 1
ATOM 3988 C CA . CYS B 1 244 ? 0.282 -8.445 10.758 1 98.25 244 CYS B CA 1
ATOM 3989 C C . CYS B 1 244 ? -0.158 -9.094 12.062 1 98.25 244 CYS B C 1
ATOM 3991 O O . CYS B 1 244 ? -1.329 -9.438 12.227 1 98.25 244 CYS B O 1
ATOM 3993 N N . GLY B 1 245 ? 0.815 -9.258 12.938 1 98.19 245 GLY B N 1
ATOM 3994 C CA . GLY B 1 245 ? 0.444 -9.766 14.25 1 98.19 245 GLY B CA 1
ATOM 3995 C C . GLY B 1 245 ? -0.514 -8.852 14.992 1 98.19 245 GLY B C 1
ATOM 3996 O O . GLY B 1 245 ? -1.468 -9.328 15.617 1 98.19 245 GLY B O 1
ATOM 3997 N N . GLY B 1 246 ? -0.245 -7.594 14.906 1 96.38 246 GLY B N 1
ATOM 3998 C CA . GLY B 1 246 ? -1.138 -6.625 15.523 1 96.38 246 GLY B CA 1
ATOM 3999 C C . GLY B 1 246 ? -2.551 -6.68 14.969 1 96.38 246 GLY B C 1
ATOM 4000 O O . GLY B 1 246 ? -3.52 -6.617 15.734 1 96.38 246 GLY B O 1
ATOM 4001 N N . MET B 1 247 ? -2.666 -6.789 13.695 1 96.56 247 MET B N 1
ATOM 4002 C CA . MET B 1 247 ? -3.977 -6.902 13.062 1 96.56 247 MET B CA 1
ATOM 4003 C C . MET B 1 247 ? -4.703 -8.156 13.539 1 96.56 247 MET B C 1
ATOM 4005 O O . MET B 1 247 ? -5.895 -8.109 13.852 1 96.56 247 MET B O 1
ATOM 4009 N N . ALA B 1 248 ? -3.984 -9.258 13.531 1 98.12 248 ALA B N 1
ATOM 4010 C CA . ALA B 1 248 ? -4.59 -10.516 13.961 1 98.12 248 ALA B CA 1
ATOM 4011 C C . ALA B 1 248 ? -5.039 -10.438 15.422 1 98.12 248 ALA B C 1
ATOM 4013 O O . ALA B 1 248 ? -6.121 -10.914 15.766 1 98.12 248 ALA B O 1
ATOM 4014 N N . LEU B 1 249 ? -4.27 -9.812 16.25 1 97.06 249 LEU B N 1
ATOM 4015 C CA . LEU B 1 249 ? -4.617 -9.656 17.656 1 97.06 249 LEU B CA 1
ATOM 4016 C C . LEU B 1 249 ? -5.824 -8.734 17.812 1 97.06 249 LEU B C 1
ATOM 4018 O O . LEU B 1 249 ? -6.691 -8.977 18.656 1 97.06 249 LEU B O 1
ATOM 4022 N N . SER B 1 250 ? -5.824 -7.73 17.078 1 95.06 250 SER B N 1
ATOM 4023 C CA . SER B 1 250 ? -6.961 -6.816 17.109 1 95.06 250 SER B CA 1
ATOM 4024 C C . SER B 1 250 ? -8.258 -7.535 16.734 1 95.06 250 SER B C 1
ATOM 4026 O O . SER B 1 250 ? -9.289 -7.328 17.375 1 95.06 250 SER B O 1
ATOM 4028 N N . LEU B 1 251 ? -8.172 -8.312 15.695 1 96.5 251 LEU B N 1
ATOM 4029 C CA . LEU B 1 251 ? -9.336 -9.078 15.266 1 96.5 251 LEU B CA 1
ATOM 4030 C C . LEU B 1 251 ? -9.734 -10.109 16.312 1 96.5 251 LEU B C 1
ATOM 4032 O O . LEU B 1 251 ? -10.922 -10.352 16.531 1 96.5 251 LEU B O 1
ATOM 4036 N N . TRP B 1 252 ? -8.781 -10.711 16.938 1 97.5 252 TRP B N 1
ATOM 4037 C CA . TRP B 1 252 ? -9.039 -11.703 17.984 1 97.5 252 TRP B CA 1
ATOM 4038 C C . TRP B 1 252 ? -9.766 -11.07 19.156 1 97.5 252 TRP B C 1
ATOM 4040 O O . TRP B 1 252 ? -10.656 -11.688 19.766 1 97.5 252 TRP B O 1
ATOM 4050 N N . ARG B 1 253 ? -9.508 -9.859 19.469 1 95.06 253 ARG B N 1
ATOM 4051 C CA . ARG B 1 253 ? -10.109 -9.148 20.594 1 95.06 253 ARG B CA 1
ATOM 4052 C C . ARG B 1 253 ? -11.539 -8.742 20.281 1 95.06 253 ARG B C 1
ATOM 4054 O O . ARG B 1 253 ? -12.391 -8.695 21.172 1 95.06 253 ARG B O 1
ATOM 4061 N N . HIS B 1 254 ? -11.805 -8.352 19.078 1 94.12 254 HIS B N 1
ATOM 4062 C CA . HIS B 1 254 ? -13.133 -8.031 18.578 1 94.12 254 HIS B CA 1
ATOM 4063 C C . HIS B 1 254 ? -13.461 -8.828 17.312 1 94.12 254 HIS B C 1
ATOM 4065 O O . HIS B 1 254 ? -13.453 -8.289 16.219 1 94.12 254 HIS B O 1
ATOM 4071 N N . PRO B 1 255 ? -13.906 -10.039 17.562 1 96.5 255 PRO B N 1
ATOM 4072 C CA . PRO B 1 255 ? -14 -11 16.469 1 96.5 255 PRO B CA 1
ATOM 4073 C C . PRO B 1 255 ? -15.305 -10.883 15.688 1 96.5 255 PRO B C 1
ATOM 4075 O O . PRO B 1 255 ? -16.203 -11.727 15.836 1 96.5 255 PRO B O 1
ATOM 4078 N N . THR B 1 256 ? -15.398 -9.867 14.836 1 95.62 256 THR B N 1
ATOM 4079 C CA . THR B 1 256 ? -16.547 -9.68 13.961 1 95.62 256 THR B CA 1
ATOM 4080 C C . THR B 1 256 ? -16.094 -9.469 12.516 1 95.62 256 THR B C 1
ATOM 4082 O O . THR B 1 256 ? -15.016 -8.938 12.273 1 95.62 256 THR B O 1
ATOM 4085 N N . PRO B 1 257 ? -16.938 -9.945 11.609 1 94.19 257 PRO B N 1
ATOM 4086 C CA . PRO B 1 257 ? -16.609 -9.688 10.203 1 94.19 257 PRO B CA 1
ATOM 4087 C C . PRO B 1 257 ? -16.484 -8.195 9.891 1 94.19 257 PRO B C 1
ATOM 4089 O O . PRO B 1 257 ? -15.68 -7.805 9.039 1 94.19 257 PRO B O 1
ATOM 4092 N N . GLU B 1 258 ? -17.188 -7.414 10.586 1 89.5 258 GLU B N 1
ATOM 4093 C CA . GLU B 1 258 ? -17.141 -5.969 10.398 1 89.5 258 GLU B CA 1
ATOM 4094 C C . GLU B 1 258 ? -15.766 -5.418 10.781 1 89.5 258 GLU B C 1
ATOM 4096 O O . GLU B 1 258 ? -15.227 -4.547 10.094 1 89.5 258 GLU B O 1
ATOM 4101 N N . ARG B 1 259 ? -15.258 -5.957 11.891 1 90.81 259 ARG B N 1
ATOM 4102 C CA . ARG B 1 259 ? -13.914 -5.555 12.305 1 90.81 259 ARG B CA 1
ATOM 4103 C C . ARG B 1 259 ? -12.875 -5.977 11.273 1 90.81 259 ARG B C 1
ATOM 4105 O O . ARG B 1 259 ? -11.953 -5.219 10.969 1 90.81 259 ARG B O 1
ATOM 4112 N N . ALA B 1 260 ? -13.023 -7.137 10.797 1 93.81 260 ALA B N 1
ATOM 4113 C CA . ALA B 1 260 ? -12.125 -7.613 9.742 1 93.81 260 ALA B CA 1
ATOM 4114 C C . ALA B 1 260 ? -12.172 -6.699 8.523 1 93.81 260 ALA B C 1
ATOM 4116 O O . ALA B 1 260 ? -11.133 -6.363 7.953 1 93.81 260 ALA B O 1
ATOM 4117 N N . ALA B 1 261 ? -13.32 -6.336 8.172 1 88 261 ALA B N 1
ATOM 4118 C CA . ALA B 1 261 ? -13.5 -5.441 7.027 1 88 261 ALA B CA 1
ATOM 4119 C C . ALA B 1 261 ? -12.828 -4.098 7.273 1 88 261 ALA B C 1
ATOM 4121 O O . ALA B 1 261 ? -12.25 -3.51 6.355 1 88 261 ALA B O 1
ATOM 4122 N N . ARG B 1 262 ? -12.852 -3.676 8.484 1 85.75 262 ARG B N 1
ATOM 4123 C CA . ARG B 1 262 ? -12.242 -2.396 8.836 1 85.75 262 ARG B CA 1
ATOM 4124 C 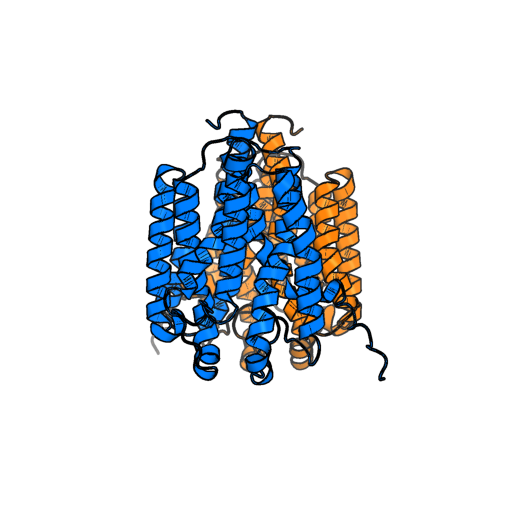C . ARG B 1 262 ? -10.727 -2.479 8.766 1 85.75 262 ARG B C 1
ATOM 4126 O O . ARG B 1 262 ? -10.055 -1.482 8.484 1 85.75 262 ARG B O 1
ATOM 4133 N N . LEU B 1 263 ? -10.203 -3.6 9.016 1 91.19 263 LEU B N 1
ATOM 4134 C CA . LEU B 1 263 ? -8.758 -3.797 9.031 1 91.19 263 LEU B CA 1
ATOM 4135 C C . LEU B 1 263 ? -8.242 -4.133 7.633 1 91.19 263 LEU B C 1
ATOM 4137 O O . LEU B 1 263 ? -7.035 -4.07 7.383 1 91.19 263 LEU B O 1
ATOM 4141 N N . TYR B 1 264 ? -9.07 -4.402 6.73 1 89 264 TYR B N 1
ATOM 4142 C CA . TYR B 1 264 ? -8.719 -4.93 5.418 1 89 264 TYR B CA 1
ATOM 4143 C C . TYR B 1 264 ? -7.832 -3.949 4.656 1 89 264 TYR B C 1
ATOM 4145 O O . TYR B 1 264 ? -6.859 -4.352 4.008 1 89 264 TYR B O 1
ATOM 4153 N N . PRO B 1 265 ? -8.078 -2.615 4.703 1 87.12 265 PRO B N 1
ATOM 4154 C CA . PRO B 1 265 ? -7.172 -1.698 4.004 1 87.12 265 PRO B CA 1
ATOM 4155 C C . PRO B 1 265 ? -5.73 -1.797 4.504 1 87.12 265 PRO B C 1
ATOM 4157 O O . PRO B 1 265 ? -4.793 -1.708 3.707 1 87.12 265 PRO B O 1
ATOM 4160 N N . LEU B 1 266 ? -5.629 -1.9 5.773 1 91.19 266 LEU B N 1
ATOM 4161 C CA . LEU B 1 266 ? -4.281 -2.086 6.305 1 91.19 266 LEU B CA 1
ATOM 4162 C C . LEU B 1 266 ? -3.676 -3.393 5.801 1 91.19 266 LEU B C 1
ATOM 4164 O O . LEU B 1 266 ? -2.48 -3.451 5.5 1 91.19 266 LEU B O 1
ATOM 4168 N N . SER B 1 267 ? -4.504 -4.398 5.73 1 94.31 267 SER B N 1
ATOM 4169 C CA . SER B 1 267 ? -4.027 -5.676 5.211 1 94.31 267 SER B CA 1
ATOM 4170 C C . SER B 1 267 ? -3.508 -5.531 3.783 1 94.31 267 SER B C 1
ATOM 4172 O O . SER B 1 267 ? -2.475 -6.105 3.432 1 94.31 267 SER B O 1
ATOM 4174 N N . ILE B 1 268 ? -4.172 -4.734 2.953 1 92.38 268 ILE B N 1
ATOM 4175 C CA . ILE B 1 268 ? -3.793 -4.527 1.56 1 92.38 268 ILE B CA 1
ATOM 4176 C C . ILE B 1 268 ? -2.406 -3.895 1.49 1 92.38 268 ILE B C 1
ATOM 4178 O O . ILE B 1 268 ? -1.624 -4.191 0.584 1 92.38 268 ILE B O 1
ATOM 4182 N N . VAL B 1 269 ? -2.059 -3.143 2.488 1 94.31 269 VAL B N 1
ATOM 4183 C CA . VAL B 1 269 ? -0.824 -2.367 2.432 1 94.31 269 VAL B CA 1
ATOM 4184 C C . VAL B 1 269 ? 0.302 -3.135 3.119 1 94.31 269 VAL B C 1
ATOM 4186 O O . VAL B 1 269 ? 1.475 -2.77 3.002 1 94.31 269 VAL B O 1
ATOM 4189 N N . THR B 1 270 ? -0.034 -4.191 3.828 1 96.25 270 THR B N 1
ATOM 4190 C CA . THR B 1 270 ? 0.967 -4.918 4.605 1 96.25 270 THR B CA 1
ATOM 4191 C C . THR B 1 270 ? 2.139 -5.336 3.721 1 96.25 270 THR B C 1
ATOM 4193 O O . THR B 1 270 ? 3.299 -5.219 4.125 1 96.25 270 THR B O 1
ATOM 4196 N N . PRO B 1 271 ? 1.892 -5.785 2.441 1 96.5 271 PRO B N 1
ATOM 4197 C CA . PRO B 1 271 ? 3.055 -6.141 1.622 1 96.5 271 PRO B CA 1
ATOM 4198 C C . PRO B 1 271 ? 3.957 -4.941 1.333 1 96.5 271 PRO B C 1
ATOM 4200 O O . PRO B 1 271 ? 5.176 -5.094 1.226 1 96.5 271 PRO B O 1
ATOM 4203 N N . TRP B 1 272 ? 3.391 -3.83 1.245 1 95.62 272 TRP B N 1
ATOM 4204 C CA . TRP B 1 272 ? 4.164 -2.615 1.004 1 95.62 272 TRP B CA 1
ATOM 4205 C C . TRP B 1 272 ? 4.945 -2.211 2.25 1 95.62 272 TRP B C 1
ATOM 4207 O O . TRP B 1 272 ? 6.109 -1.819 2.158 1 95.62 272 TRP B O 1
ATOM 4217 N N . ILE B 1 273 ? 4.34 -2.318 3.416 1 95.69 273 ILE B N 1
ATOM 4218 C CA . ILE B 1 273 ? 4.992 -1.943 4.664 1 95.69 273 ILE B CA 1
ATOM 4219 C C . ILE B 1 273 ? 6.164 -2.887 4.938 1 95.69 273 ILE B C 1
ATOM 4221 O O . ILE B 1 273 ? 7.309 -2.447 5.059 1 95.69 273 ILE B O 1
ATOM 4225 N N . VAL B 1 274 ? 5.867 -4.16 4.961 1 96.56 274 VAL B N 1
ATOM 4226 C CA . VAL B 1 274 ? 6.887 -5.156 5.273 1 96.56 274 VAL B CA 1
ATOM 4227 C C . VAL B 1 274 ? 7.918 -5.207 4.148 1 96.56 274 VAL B C 1
ATOM 4229 O O . VAL B 1 274 ? 9.117 -5.34 4.402 1 96.56 274 VAL B O 1
ATOM 4232 N N . GLY B 1 275 ? 7.469 -5.062 2.914 1 95.62 275 GLY B N 1
ATOM 4233 C CA . GLY B 1 275 ? 8.367 -5.035 1.771 1 95.62 275 GLY B CA 1
ATOM 4234 C C . GLY B 1 275 ? 9.336 -3.867 1.803 1 95.62 275 GLY B C 1
ATOM 4235 O O . GLY B 1 275 ? 10.5 -4.012 1.431 1 95.62 275 GLY B O 1
ATOM 4236 N N . THR B 1 276 ? 8.875 -2.727 2.213 1 94.62 276 THR B N 1
ATOM 4237 C CA . THR B 1 276 ? 9.734 -1.554 2.303 1 94.62 276 THR B CA 1
ATOM 4238 C C . THR B 1 276 ? 10.773 -1.728 3.408 1 94.62 276 THR B C 1
ATOM 4240 O O . THR B 1 276 ? 11.953 -1.431 3.213 1 94.62 276 THR B O 1
ATOM 4243 N N . VAL B 1 277 ? 10.367 -2.217 4.543 1 94.88 277 VAL B N 1
ATOM 4244 C CA . VAL B 1 277 ? 11.258 -2.426 5.676 1 94.88 277 VAL B CA 1
ATOM 4245 C C . VAL B 1 277 ? 12.352 -3.426 5.293 1 94.88 277 VAL B C 1
ATOM 4247 O O . VAL B 1 277 ? 13.508 -3.275 5.695 1 94.88 277 VAL B O 1
ATOM 4250 N N . ALA B 1 278 ? 11.969 -4.387 4.5 1 95.69 278 ALA B N 1
ATOM 4251 C CA . ALA B 1 278 ? 12.938 -5.375 4.027 1 95.69 278 ALA B CA 1
ATOM 4252 C C . ALA B 1 278 ? 13.734 -4.836 2.848 1 95.69 278 ALA B C 1
ATOM 4254 O O . ALA B 1 278 ? 14.945 -5.07 2.75 1 95.69 278 ALA B O 1
ATOM 4255 N N . GLY B 1 279 ? 13.094 -4.121 1.96 1 95.56 279 GLY B N 1
ATOM 4256 C CA . GLY B 1 279 ? 13.648 -3.727 0.675 1 95.56 279 GLY B CA 1
ATOM 4257 C C . GLY B 1 279 ? 14.703 -2.637 0.787 1 95.56 279 GLY B C 1
ATOM 4258 O O . GLY B 1 279 ? 15.703 -2.656 0.069 1 95.56 279 GLY B O 1
ATOM 4259 N N . VAL B 1 280 ? 14.539 -1.697 1.653 1 94.19 280 VAL B N 1
ATOM 4260 C CA . VAL B 1 280 ? 15.453 -0.564 1.763 1 94.19 280 VAL B CA 1
ATOM 4261 C C . VAL B 1 280 ? 16.828 -1.052 2.197 1 94.19 280 VAL B C 1
ATOM 4263 O O . VAL B 1 280 ? 17.828 -0.769 1.536 1 94.19 280 VAL B O 1
ATOM 4266 N N . PRO B 1 281 ? 16.906 -1.838 3.287 1 93.56 281 PRO B N 1
ATOM 4267 C CA . PRO B 1 281 ? 18.219 -2.365 3.645 1 93.56 281 PRO B CA 1
ATOM 4268 C C . PRO B 1 281 ? 18.812 -3.248 2.551 1 93.56 281 PRO B C 1
ATOM 4270 O O . PRO B 1 281 ? 20.031 -3.217 2.322 1 93.56 281 PRO B O 1
ATOM 4273 N N . LEU B 1 282 ? 17.984 -3.996 1.879 1 93 282 LEU B N 1
ATOM 4274 C CA . LEU B 1 282 ? 18.484 -4.852 0.806 1 93 282 LEU B CA 1
ATOM 4275 C C . LEU B 1 282 ? 19.094 -4.016 -0.318 1 93 282 LEU B C 1
ATOM 4277 O O . LEU B 1 282 ? 20.172 -4.324 -0.807 1 93 282 LEU B O 1
ATOM 4281 N N . VAL B 1 283 ? 18.453 -2.979 -0.751 1 94.31 283 VAL B N 1
ATOM 4282 C CA . VAL B 1 283 ? 18.953 -2.1 -1.803 1 94.31 283 VAL B CA 1
ATOM 4283 C C . VAL B 1 283 ? 20.266 -1.446 -1.355 1 94.31 283 VAL B C 1
ATOM 4285 O O . VAL B 1 283 ? 21.219 -1.353 -2.133 1 94.31 283 VAL B O 1
ATOM 4288 N N . TYR B 1 284 ? 20.281 -1.048 -0.128 1 93.81 284 TYR B N 1
ATOM 4289 C CA . TYR B 1 284 ? 21.5 -0.448 0.425 1 93.81 284 TYR B CA 1
ATOM 4290 C C . TYR B 1 284 ? 22.672 -1.413 0.337 1 93.81 284 TYR B C 1
ATOM 4292 O O . TYR B 1 284 ? 23.75 -1.053 -0.155 1 93.81 284 TYR B O 1
ATOM 4300 N N . LEU B 1 285 ? 22.422 -2.611 0.824 1 92.56 285 LEU B N 1
ATOM 4301 C CA . LEU B 1 285 ? 23.469 -3.611 0.833 1 92.56 285 LEU B CA 1
ATOM 4302 C C . LEU B 1 285 ? 23.938 -3.924 -0.585 1 92.56 285 LEU B C 1
ATOM 4304 O O . LEU B 1 285 ? 25.141 -4.039 -0.838 1 92.56 285 LEU B O 1
ATOM 4308 N N . LEU B 1 286 ? 23.062 -4.051 -1.513 1 93.12 286 LEU B N 1
ATOM 4309 C CA . LEU B 1 286 ? 23.391 -4.355 -2.9 1 93.12 286 LEU B CA 1
ATOM 4310 C C . LEU B 1 286 ? 24.156 -3.197 -3.547 1 93.12 286 LEU B C 1
ATOM 4312 O O . LEU B 1 286 ? 25.141 -3.412 -4.262 1 93.12 286 LEU B O 1
ATOM 4316 N N . ALA B 1 287 ? 23.703 -2.039 -3.279 1 92.88 287 ALA B N 1
ATOM 4317 C CA . ALA B 1 287 ? 24.344 -0.854 -3.854 1 92.88 287 ALA B CA 1
ATOM 4318 C C . ALA B 1 287 ? 25.766 -0.705 -3.357 1 92.88 287 ALA B C 1
ATOM 4320 O O . ALA B 1 287 ? 26.641 -0.229 -4.094 1 92.88 287 ALA B O 1
ATOM 4321 N N . ARG B 1 288 ? 26.031 -1.191 -2.158 1 93.19 288 ARG B N 1
ATOM 4322 C CA . ARG B 1 288 ? 27.359 -1.058 -1.558 1 93.19 288 ARG B CA 1
ATOM 4323 C C . ARG B 1 288 ? 28.203 -2.289 -1.838 1 93.19 288 ARG B C 1
ATOM 4325 O O . ARG B 1 288 ? 29.375 -2.34 -1.452 1 93.19 288 ARG B O 1
ATOM 4332 N N . GLY B 1 289 ? 27.562 -3.268 -2.422 1 90.38 289 GLY B N 1
ATOM 4333 C CA . GLY B 1 289 ? 28.297 -4.5 -2.67 1 90.38 289 GLY B CA 1
ATOM 4334 C C . GLY B 1 289 ? 28.516 -5.328 -1.418 1 90.38 289 GLY B C 1
ATOM 4335 O O . GLY B 1 289 ? 29.516 -6.047 -1.306 1 90.38 289 GLY B O 1
ATOM 4336 N N . LEU B 1 290 ? 27.609 -5.164 -0.402 1 88.38 290 LEU B N 1
ATOM 4337 C CA . LEU B 1 290 ? 27.766 -5.836 0.882 1 88.38 290 LEU B CA 1
ATOM 4338 C C . LEU B 1 290 ? 26.859 -7.059 0.967 1 88.38 290 LEU B C 1
ATOM 4340 O O . LEU B 1 290 ? 26.875 -7.785 1.962 1 88.38 290 LEU B O 1
ATOM 4344 N N . TRP B 1 291 ? 26.078 -7.281 -0.069 1 85.88 291 TRP B N 1
ATOM 4345 C CA . TRP B 1 291 ? 25.234 -8.469 -0.109 1 85.88 291 TRP B CA 1
ATOM 4346 C C . TRP B 1 291 ? 26.047 -9.703 -0.495 1 85.88 291 TRP B C 1
ATOM 4348 O O . TRP B 1 291 ? 26.828 -9.664 -1.445 1 85.88 291 TRP B O 1
ATOM 4358 N N . PRO B 1 292 ? 25.953 -10.719 0.327 1 77.25 292 PRO B N 1
ATOM 4359 C CA . PRO B 1 292 ? 26.797 -11.883 0.07 1 77.25 292 PRO B CA 1
ATOM 4360 C C . PRO B 1 292 ? 26.453 -12.586 -1.241 1 77.25 292 PRO B C 1
ATOM 4362 O O . PRO B 1 292 ? 25.312 -12.5 -1.713 1 77.25 292 PRO B O 1
#

Sequence (584 aa):
MRPLTLPARLPLRRMLAVSRPALWVNTVGTLVTGLWLSGHLLTLQPGVLLLLVYLTLPFNLLIYGLNDLADREEDALSARKGGWQGARLSLGEGGPLLAAILALNAPFLLALALLLPPAASLLLLLAVALFAAYSLPPLRLKGRPFLDGLSNMAYALPLALPALALGAPVPGLPLAALMAFSVGKHAFDAAQDISADRLAGTRTVATTLGVRGTALYALAWFLLAGALLWPLSRLTAAALWAVCGGMALSLWRHPTPERAARLYPLSIVTPWIVGTVAGVPLVYLLARGLWPMRPLTLPARLPLRRMLAVSRPALWVNTVGTLVTGLWLSGHLLTLQPGVLLLLVYLTLPFNLLIYGLNDLADREEDALSARKGGWQGARLSLGEGGPLLAAILALNAPFLLALALLLPPAASLLLLLAVALFAAYSLPPLRLKGRPFLDGLSNMAYALPLALPALALGAPVPGLPLAALMAFSVGKHAFDAAQDISADRLAGTRTVATTLGVRGTALYALAWFLLAGALLWPLSRLTAAALWAVCGGMALSLWRHPTPERAARLYPLSIVTPWIVGTVAGVPLVYLLARGLWP

Secondary structure (DSSP, 8-state):
--------PPPHHHHHHHH-GGGTIIIIIHHHHHHHHTT-S----HHHHHHHHHTTHHHHHHHHHHHHHHTHHHHHH-TT--GGG---PPTT-HHHHHHHHHHHHHHHHHHHHHHS-HHHHHHHHHHHHHHHHHHSTTT-GGGSTTHHHHHGGGGGGGGGHHHHHHTPPP-HHHHHHHHHHHHHHHHHHHGGGHHHHHHHT---HHHHHHHHHHHHHHHHHHHHHHHHHTTT-HHHHHHHIIIIIHHHHHHHHS--HHHHHHHHHHHHHHHHHHHHHHHHHHHHHHHHT---/--------PPPHHHHHHHH-GGGTIIIIIHHHHHHHHTT-S----HHHHHHHHHTTHHHHHHHHHHHHHHTHHHHHH-TT--GGG---PPTT-HHHHHHHHHHHHHHHHHHHHHHS-HHHHHHHHHHHHHHHHHHSTTT-GGGSTTHHHHHGGGGGGGGGHHHHHHTPPP-HHHHHHHHHHHHHHHHHHHGGGHHHHHHHT---HHHHHHHHHHHHHHHHHHHHHHHHHTTT-HHHHHHHIIIIIHHHHHHHHS--HHHHHHHHHHHHHHHHHHHHHHHHHHHHHHHHT---

Solvent-accessible surface area (backbone atoms only — not comparable to full-atom values): 28813 Å² total; per-residue (Å²): 130,76,76,78,69,70,71,66,77,66,51,67,70,56,50,47,57,41,24,38,68,63,54,33,55,53,40,38,45,29,30,52,51,15,28,44,74,49,65,32,92,72,79,83,51,63,42,60,50,49,46,54,55,41,33,40,58,40,46,28,25,42,47,40,37,46,36,45,58,58,38,43,74,61,45,72,69,40,84,75,63,57,47,89,81,40,62,68,74,56,94,77,43,56,60,26,48,53,50,49,37,50,65,48,36,49,61,52,53,54,52,40,53,72,57,29,45,67,69,27,37,51,53,52,50,49,33,54,48,37,46,47,35,31,35,32,83,88,65,22,24,51,51,32,57,56,45,33,26,56,48,39,26,39,50,26,54,42,27,40,36,41,7,46,56,70,74,37,72,60,58,59,50,65,40,51,17,41,24,30,35,32,25,14,49,46,30,44,63,38,26,40,42,29,70,62,31,53,74,70,67,44,41,25,45,18,55,72,46,32,45,43,44,17,18,51,53,16,32,53,25,32,52,49,16,22,60,48,30,38,88,78,34,56,65,36,16,48,44,39,38,56,52,56,30,42,51,22,51,51,32,44,75,47,54,40,40,67,48,34,51,39,46,41,64,38,57,66,42,41,63,56,55,40,42,47,60,45,43,53,59,49,44,34,29,52,50,60,65,66,56,124,130,75,75,79,67,70,71,66,77,66,52,68,70,55,50,47,57,40,25,38,68,64,55,32,54,54,40,38,44,30,30,52,50,15,27,45,74,47,66,32,91,70,77,82,52,62,42,61,53,48,48,54,55,40,34,40,60,40,46,27,25,41,47,41,36,46,37,45,57,59,37,45,73,61,44,73,70,37,85,76,62,56,47,88,81,40,63,69,74,56,93,77,43,59,61,26,48,53,51,48,38,49,64,49,35,50,61,53,53,54,52,40,54,72,57,30,44,67,71,29,37,50,52,52,49,48,34,53,48,38,46,46,36,29,36,33,81,89,66,22,24,51,53,32,58,55,46,31,26,56,46,39,26,39,48,25,51,42,27,40,36,42,7,46,58,70,74,37,72,61,58,60,52,64,40,51,16,42,24,30,35,32,24,13,48,46,31,45,61,39,25,40,43,29,69,62,30,54,73,70,66,44,41,25,44,19,54,72,46,33,44,42,44,18,17,52,54,17,31,53,24,31,53,51,16,22,59,48,30,37,88,78,35,54,67,35,15,49,45,40,39,56,52,56,31,42,51,23,50,52,32,44,75,47,52,40,40,66,48,34,50,39,46,41,63,39,58,66,41,42,63,56,54,40,44,46,61,45,44,53,58,49,44,34,30,52,49,59,66,68,56,123

Foldseek 3Di:
DPPPPPQDADDPVVLLVQLQQLQLCLALVLLCLLCLLLLHNDDPQVLSVLSNVCSGRLLSLLLRVLQQLLCQVVLVVDPPPDDNNGDNDDDSVNVNSVVVNCVRNVVSLVVSCVRADPVLSVLVVLLSVLSNLCRDPPNVLQQPELSNLQSQLSSNSSSQNNCRRVVGDGPPLLSQLSSLLSSLLRLLLCQLCLVVCVVSVRHYNCVVLDQLRSLVSSLVSLLVSLVSCCVPDVQLSVLSCVQSVVLSVVCNVVVHSVSSVVCVVSSSCSSVRSSCSVVVVSVVCSVVVNND/DPPPPPQDADDPVVLLVQLQQLQLCLALVLLCLLCLLLLHNDDPQVLSVLSNVCSGRLLSLLLRVLQQLLCQVVLVVDPPPDDNNGDNDDDSVNVNSVVSNCVRNVVSLVVSCVRADPVLSVLVVLLSVLSNLCRDPPNVLQQPEPSNLQSQLSSNSSSQNNCRRVVGDGPDLLSQLSSLLSSLLRLLLCQLCLVVCVVSVRHYNCVVLDQLRSLVSSLVSLLVSLVSCCVVDVQLSVLSCVQSVVLSVVCNVVVHSVSSVVCVVSSSCSSVRSSCSVVVVSVVCSVVVNND

Radius of gyration: 23.96 Å; Cα contacts (8 Å, |Δi|>4): 894; chains: 2; bounding box: 56×58×83 Å

InterPro domains:
  IPR000537 UbiA prenyltransferase [PF01040] (30-264)
  IPR044878 UbiA prenyltransferase superfamily [G3DSA:1.10.357.140] (20-184)
  IPR050475 Prenyltransferase/isoprenoid biosynthesis [PTHR42723] (16-238)

pLDDT: mean 91.32, std 13.89, range [25.16, 98.88]

=== Feature glossary ===
The record interleaves many kinds of information about one protein. Here is each kind framed as the question it answers.

Q: What does the local fold look like, residue by residue?
A: A 3Di character summarizes, for each residue, the relative orientation of the Cα frame of its nearest spatial neighbor. B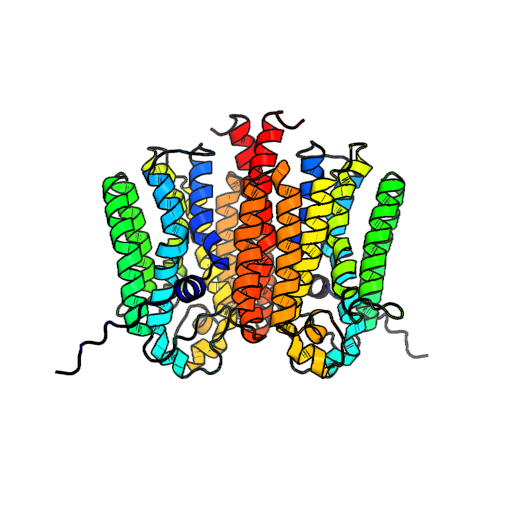ecause it encodes fold topology rather than chemistry, 3Di alignments detect remote structural similarity that sequence alignment misses.

Q: Which residues are in helices, strands, or loops?
A: Secondary structure is the local, repeating backbone conformation. DSSP classifies it into eight states by reading the hydrogen-bond network: three helix types (H, G, I), two β types (E, B), two non-regular types (T, S), and unstructured coil (-).

Q: How big and how compact is the whole molecule?
A: Three whole-structure scalars: the radius of gyration (RMS distance of Cα from centroid, in Å), the count of Cα–Cα contacts (pairs closer than 8 Å and separated by more than four residues in sequence — i.e. tertiary, not local, contacts), and the bounding-box dimensions. Together they distinguish compact globular folds from extended fibres or disordered chains.

Q: How confident is the AlphaFold model at each residue?
A: For AlphaFold models, the B-factor field carries pLDDT — the model's own estimate of local accuracy on a 0–100 scale. Regions with pLDDT<50 should be treated as essentially unmodeled; they often correspond to intrinsically disordered segments.

Q: What family and function is it annotated with?
A: Functional ann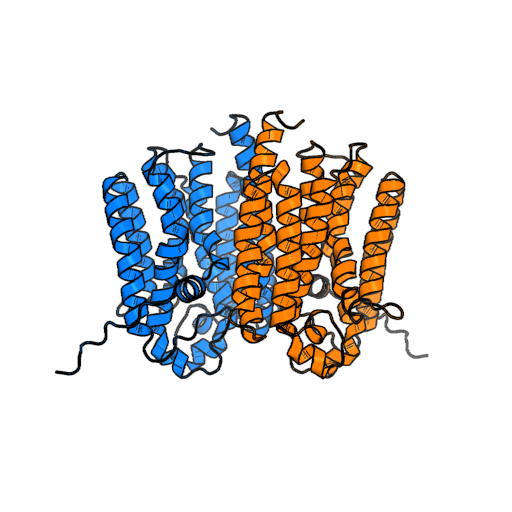otations link the protein to curated databases. InterPro entries identify conserved domains and families by matching the sequence against member-database signatures (Pfam, PROSITE, CDD, …). Gene Ontology (GO) terms describe molecular function, biological process, and cellular component in a controlled vocabulary. CATH places the structure in a hierarchical fold classification (Class/Architecture/Topology/Homologous-superfamily). The organism is the source species.

Q: What known structures does this most resemble?
A: Nearest PDB neighbors are the top structural matches found by Foldseek when searching this structure against the entire Protein Data Bank. Each hit reports a TM-score (0 to 1; >0.5 almost always implies the same fold) and an E-value. These are *structural* homologs — they may share no detectable sequence similarity.

Q: Which residues are buried vs exposed?
A: Solvent-accessible surface area (SASA) is the area in Å² traced out by the centre of a 1.4 Å probe sphere (a water molecule) rolled over the protein's van der Waals surface (Shrake–Rupley / Lee–Richards construction). Buried residues have near-zero SASA; fully exposed residues can exceed 200 Å². The total SASA scales roughly with the number of surface residues.

Q: What are the backbone torsion angles?
A: φ (phi) and ψ (psi) are the two rotatable backbone dihedrals per residue: φ is the C(i-1)–N–Cα–C torsion, ψ is the N–Cα–C–N(i+1) torsion, both in degrees on (−180°, 180°]. α-helical residues cluster near (−60°, −45°); β-strand residues near (−120°, +130°). A Ramachandran plot is simply a scatter of (φ, ψ) for every residue.

Q: Are the domains correctly placed relative to each other?
A: Predicted aligned error is AlphaFold's pairwise confidence. Unlike pLDDT (per-residue), PAE is per-residue-pair and captures whether two parts of the structure are correctly placed relative to each other. Units are ångströms of expected positional error.

Q: What if only a Cα trace is available?
A: P-SEA three-state annotation labels each residue as helix, strand, or coil based purely on the geometry of the Cα trace. It serves as a fallback when the full backbone (and thus DSSP) is unavailable.

Q: What is the amino-acid chain?
A: This is the polypeptide sequence — one letter per residue, N-terminus first. Length ranges from a few dozen residues for small domains to over a thousand for large multi-domain proteins.

Q: What do the rendered images show?
A: The six renders are orthographic views along the three Cartesian axes in both directions. Representation (cartoon, sticks, or surface) and color scheme (sequence-rainbow or by-chain) vary across proteins so the training set covers all the common visualization conventions.

Q: What do the diagnostic plots show?
A: Plot images: a contact map (which residues are close in 3D, as an N×N binary image), a Ramachandran scatter (backbone torsion angles, revealing secondary-structure composition at a glance), and — for AlphaFold structures — a PAE heatmap (pairwise prediction confidence).

Q: How mobile is each atom in the crystal?
A: B-factor (Debye–Waller factor) reflects atomic displacement in the crystal lattice. It is an experimental observable (units Å²), not a prediction; low values mean the atom is pinned down, high values mean it moves or is heterogeneous across the crystal.

Q: Where is each backbone atom in 3D?
A: The mmCIF table is the protein's shape written out atom by atom. For each backbone N, Cα, C, and carbonyl O, it records an (x, y, z) coordinate triple in Å plus the residue type, chain letter, and residue number.